Protein AF-0000000075482550 (afdb_homodimer)

Nearest PDB structures (foldseek):
  8hy5-assembly1_B  TM=9.627E-01  e=1.150E-58  Homo sapiens
  8hy5-assembly1_A  TM=9.632E-01  e=1.001E-57  Homo sapiens
  4yjf-assembly1_B  TM=9.710E-01  e=7.271E-57  Sus scrofa
  1an9-assembly1_A  TM=9.597E-01  e=1.107E-56  Sus scrofa
  5wwv-assembly3_F  TM=9.639E-01  e=4.329E-55  Sus scrofa

InterPro domains:
  IPR006076 FAD dependent oxidoreductase [PF01266] (3-313)
  IPR006181 D-amino acid oxidase, conserved site [PS00677] (289-307)
  IPR023209 D-amino-acid oxidase [PIRSF000189] (2-325)
  IPR023209 D-amino-acid oxidase [PTHR11530] (2-315)

Radius of gyration: 29.52 Å; Cα contacts (8 Å, |Δi|>4): 1426; chains: 2; bounding box: 60×100×62 Å

Secondary structure (DSSP, 8-state):
-EEEEE--SHHHHHHHHHHHHHHTTTSSS-EEEEEES--TTSSGGGGS--B----SS--S-HHHHHHHHHHHHHHHHHTTSTTHHHHTEEEEEEEEEESS--PPPTTTTTSEEEEEPPHHHHTT-TT-SEEEEEEEEEE-HHHHHHHHHHHHHHTT-EEEE-----GGGS-S-------EEEEEEEEEEE-TT--EEEEE--TTS-TT-S-EEEE-SS-EEEEEEE--S---TTHHHHHHHHHHHHHHHH-GGGGGPEEEEEEEEEEEEEEEEEEEEEEEEETTEEEEEEEEEEETT-HHHHHHHHHHHHHHHHHHHHHHTT---------/-EEEEE--SHHHHHHHHHHHHHHTTTSSS-EEEEEES--TTSSGGGGS--B----SS--S-HHHHHHHHHHHHHHHHHTTSTTHHHHTEEEEEEEEEESS--PPPTTTTTSEEEEEPPHHHHTT-TT-SEEEEEEEEEE-HHHHHHHHHHHHHHTT-EEEE-----GGGS-S-------EEEEEEEEEEE-TT--EEEEE--TTS-TT-S-EEEE-SS-EEEEEEE--S---TTHHHHHHHHHHHHHHHH-GGGGGPEEEEEEEEEEEEEEEEEEEEEEEEETTEEEEEEEEEEETT-HHHHHHHHHHHHHHHHHHHHHHTT---------

Organism: Callithrix jacchus (NCBI:txid9483)

Solvent-accessible surface area (backbone atoms only — not comparable to full-atom values): 34788 Å² total; per-residue (Å²): 86,77,42,34,33,43,37,54,38,60,51,32,46,43,26,53,46,43,36,44,73,72,36,46,86,64,34,82,59,63,46,45,37,37,34,16,73,47,50,80,77,68,33,47,44,40,65,44,71,29,62,48,60,76,68,67,81,57,70,91,47,66,66,60,53,50,21,30,46,45,20,48,53,54,51,60,66,35,47,74,29,85,56,10,63,58,29,35,35,35,57,38,38,33,39,42,36,21,68,54,85,72,80,82,44,92,55,50,83,70,44,44,74,56,42,72,56,48,73,73,59,39,63,71,42,77,88,35,73,29,42,39,32,35,38,41,41,34,38,34,30,48,35,31,50,50,46,48,50,53,57,35,46,76,67,66,40,43,81,42,85,40,76,80,86,46,62,72,75,44,72,46,28,36,26,62,62,85,34,58,65,31,47,34,51,34,36,31,26,50,46,57,56,54,35,47,31,39,38,46,54,49,92,91,44,66,81,55,52,31,35,25,39,37,54,47,51,78,40,25,34,36,24,25,49,51,50,76,81,72,88,47,76,76,54,48,56,59,50,47,50,51,30,51,52,46,38,30,70,73,40,49,57,52,73,75,39,49,75,76,47,74,46,75,30,54,27,27,45,42,100,58,64,45,71,46,78,46,82,42,78,49,83,97,41,80,25,59,25,45,33,62,29,21,56,31,92,39,43,84,28,28,23,53,20,49,12,52,51,53,35,50,53,51,49,51,53,31,50,73,68,70,59,51,76,67,73,74,74,82,125,86,75,42,33,32,44,37,53,39,60,52,33,45,43,26,53,47,44,38,43,72,72,37,47,87,62,33,82,59,63,46,47,36,37,34,16,73,49,49,80,75,69,34,48,44,40,66,45,71,27,64,48,60,76,68,68,84,58,68,91,44,66,66,58,53,51,19,32,46,46,19,48,52,55,50,60,67,36,46,74,30,88,57,11,63,59,29,34,36,34,58,38,38,34,39,41,37,20,70,53,86,71,79,82,44,93,54,50,82,70,44,44,72,57,42,71,55,49,73,73,60,40,64,73,41,75,89,36,73,28,42,37,34,35,36,40,41,35,38,33,30,49,34,31,49,50,43,48,50,52,55,36,45,76,69,66,41,45,80,43,85,40,75,79,86,46,62,71,76,43,73,47,28,36,27,61,61,85,34,58,65,31,46,34,52,35,36,31,27,50,46,56,55,54,35,48,32,40,36,44,54,50,93,90,44,64,81,55,51,32,36,26,38,36,54,45,51,79,40,25,32,36,24,25,47,51,50,78,81,71,88,47,76,76,54,49,58,58,50,46,50,51,30,51,52,45,38,28,71,71,40,48,57,50,75,75,39,49,76,75,46,74,46,76,30,54,28,27,46,42,98,56,65,44,71,45,80,44,81,41,77,49,84,96,42,79,24,58,25,44,34,61,30,22,55,32,91,37,43,86,28,28,24,53,20,50,11,52,51,52,35,52,54,50,50,52,52,31,51,76,68,69,58,52,75,67,72,74,72,82,124

Foldseek 3Di:
DEAEAEDLFLQRLLLLVLLCVVPPVQFPPYAYEYEYQDYPPVALLQQFLQWQDDDQVDDPPVLLLQLLLVLQVVLVVCQPPPCCVLQLKHKAKAKEFEQDDDDGGPCQVSFAPKDKDDPVRVVLVVNTDTMIITMTMGGRRRSNSVVSVVSCVVVVYHYDNDDDPDCLVVVAAYQDAPFQWWKWKKWKWADVVDRHKYHYDDPVDDPQQAWIWRDGDGIIIIGHDGDPDDPDPVCVVVRVVVRQVRVCSSPVVCVPIGTPDMDMHIFRADPDFQFAWDWDDRDPDIYIYTHGYHPGSNCSSRNNSSSNSNSVRVVVVCVVVVSGPPPPPPD/DEAEAEDLFLQRLLLLVLLCVVPPVQFPPYAYEYEYQDYPPVALLQQFLQWQDDDQPDDPPVLLLQLLLVLQVVLVVCQPPPCCVLQLKHKAKAKEFEQDDDDGGPCQVSFAPKDKDDPVRVVLVVNTDTMIITMTMGGRRRSNSVVSVVSCVVVVYYYDNDDDPDCLVVVAAYQDAPFQWWKWKKWKWADVVDRHKYHYDDPVDDPQQAWIWRDGDGIIIIGHDGDPDDDDPVCVVVRVVVRQVRVCSSPVVCVPIGTPDMDMHIFRADPDFQFDWDWDDNDPDIYIYTHGYHPGSNCSSRNNSSSNSNSVRVVVVCVVVVSGPPPPPPD

Sequence (662 aa):
MNVVVIGAGVIGLSTALCIHERYHSVLQPLDIKVYADRFTPFTTTDVAAGLWQPYVSDSSNPQEADWNQQTFDYLLRHVHSPNAEKMGLFLISGYNLFHKAIPDPSWKDTILGFRKLTPRELDIFPDYSYGWFHTSLILEGKNYLQWLNERLMERGVKFFQRKVESFEEVTRAAPVTSADDFPVLNQQVDAPWMKHFIVTHDPDSSIYNCPYIIPGAQTVTLGGIFQLGNWSEQNNIQDHNTIWEGCCRLEPTLKNARIIGEWTGFRPVRPQIRLEREQLRVGPSNTEVIHNYGHGGYGLTIHWGCALEAAKLFGRILEEKKLSRMPPSHLMNVVVIGAGVIGLSTALCIHERYHSVLQPLDIKVYADRFTPFTTTDVAAGLWQPYVSDSSNPQEADWNQQTFDYLLRHVHSPNAEKMGLFLISGYNLFHKAIPDPSWKDTILGFRKLTPRELDIFPDYSYGWFHTSLILEGKNYLQWLNERLMERGVKFFQRKVESFEEVTRAAPVTSADDFPVLNQQVDAPWMKHFIVTHDPDSSIYNCPYIIPGAQTVTLGGIFQLGNWSEQNNIQDHNTIWEGCCRLEPTLKNARIIGEWTGFRPVRPQIRLEREQLRVGPSNTEVIHNYGHGGYGLTIHWGCALEAAKLFGRILEEKKLSRMPPSHL

Structure (mmCIF, N/CA/C/O backbone):
data_AF-0000000075482550-model_v1
#
loop_
_entity.id
_entity.type
_entity.pdbx_description
1 polymer 'D-amino-acid oxidase'
#
loop_
_atom_site.group_PDB
_atom_site.id
_atom_site.type_symbol
_atom_site.label_atom_id
_atom_site.label_alt_id
_atom_site.label_comp_id
_atom_site.label_asym_id
_atom_site.label_entity_id
_atom_site.label_seq_id
_atom_site.pdbx_PDB_ins_code
_atom_site.Cartn_x
_atom_site.Cartn_y
_atom_site.Cartn_z
_atom_site.occupancy
_atom_site.B_iso_or_equiv
_atom_site.auth_seq_id
_atom_site.auth_comp_id
_atom_site.auth_asym_id
_atom_site.auth_atom_id
_atom_site.pdbx_PDB_model_num
ATOM 1 N N . MET A 1 1 ? -5.059 -43.875 -14.547 1 85 1 MET A N 1
ATOM 2 C CA . MET A 1 1 ? -3.846 -43.219 -15.008 1 85 1 MET A CA 1
ATOM 3 C C . MET A 1 1 ? -3.045 -42.656 -13.836 1 85 1 MET A C 1
ATOM 5 O O . MET A 1 1 ? -3.613 -42.094 -12.906 1 85 1 MET A O 1
ATOM 9 N N . ASN A 1 2 ? -1.766 -42.969 -13.875 1 87.94 2 ASN A N 1
ATOM 10 C CA . ASN A 1 2 ? -0.855 -42.531 -12.82 1 87.94 2 ASN A CA 1
ATOM 11 C C . ASN A 1 2 ? -0.01 -41.344 -13.273 1 87.94 2 ASN A C 1
ATOM 13 O O . ASN A 1 2 ? 0.627 -41.406 -14.328 1 87.94 2 ASN A O 1
ATOM 17 N N . VAL A 1 3 ? -0.08 -40.344 -12.508 1 90.88 3 VAL A N 1
ATOM 18 C CA . VAL A 1 3 ? 0.706 -39.156 -12.789 1 90.88 3 VAL A CA 1
ATOM 19 C C . VAL A 1 3 ? 1.641 -38.844 -11.625 1 90.88 3 VAL A C 1
ATOM 21 O O . VAL A 1 3 ? 1.206 -38.812 -10.469 1 90.88 3 VAL A O 1
ATOM 24 N N . VAL A 1 4 ? 2.916 -38.719 -11.961 1 91.25 4 VAL A N 1
ATOM 25 C CA . VAL A 1 4 ? 3.908 -38.375 -10.945 1 91.25 4 VAL A CA 1
ATOM 26 C C . VAL A 1 4 ? 4.418 -36.938 -11.18 1 91.25 4 VAL A C 1
ATOM 28 O O . VAL A 1 4 ? 4.809 -36.594 -12.297 1 91.25 4 VAL A O 1
ATOM 31 N N . VAL A 1 5 ? 4.344 -36.156 -10.188 1 92.94 5 VAL A N 1
ATOM 32 C CA . VAL A 1 5 ? 4.891 -34.812 -10.227 1 92.94 5 VAL A CA 1
ATOM 33 C C . VAL A 1 5 ? 6.129 -34.719 -9.344 1 92.94 5 VAL A C 1
ATOM 35 O O . VAL A 1 5 ? 6.082 -35.094 -8.164 1 92.94 5 VAL A O 1
ATOM 38 N N . ILE A 1 6 ? 7.254 -34.281 -9.953 1 90.69 6 ILE A N 1
ATOM 39 C CA . ILE A 1 6 ? 8.492 -34.125 -9.195 1 90.69 6 ILE A CA 1
ATOM 40 C C . ILE A 1 6 ? 8.727 -32.656 -8.867 1 90.69 6 ILE A C 1
ATOM 42 O O . ILE A 1 6 ? 8.938 -31.828 -9.766 1 90.69 6 ILE A O 1
ATOM 46 N N . GLY A 1 7 ? 8.805 -32.375 -7.586 1 90.75 7 GLY A N 1
ATOM 47 C CA . GLY A 1 7 ? 8.922 -30.984 -7.125 1 90.75 7 GLY A CA 1
ATOM 48 C C . GLY A 1 7 ? 7.656 -30.469 -6.473 1 90.75 7 GLY A C 1
ATOM 49 O O . GLY A 1 7 ? 6.562 -30.609 -7.023 1 90.75 7 GLY A O 1
ATOM 50 N N . ALA A 1 8 ? 7.852 -29.891 -5.309 1 93.88 8 ALA A N 1
ATOM 51 C CA . ALA A 1 8 ? 6.699 -29.422 -4.543 1 93.88 8 ALA A CA 1
ATOM 52 C C . ALA A 1 8 ? 6.723 -27.906 -4.391 1 93.88 8 ALA A C 1
ATOM 54 O O . ALA A 1 8 ? 6.242 -27.375 -3.389 1 93.88 8 ALA A O 1
ATOM 55 N N . GLY A 1 9 ? 7.355 -27.219 -5.332 1 93.38 9 GLY A N 1
ATOM 56 C CA . GLY A 1 9 ? 7.223 -25.781 -5.434 1 93.38 9 GLY A CA 1
ATOM 57 C C . GLY A 1 9 ? 5.973 -25.344 -6.172 1 93.38 9 GLY A C 1
ATOM 58 O O . GLY A 1 9 ? 5.082 -26.156 -6.43 1 93.38 9 GLY A O 1
ATOM 59 N N . VAL A 1 10 ? 5.953 -24.094 -6.504 1 96.19 10 VAL A N 1
ATOM 60 C CA . VAL A 1 10 ? 4.746 -23.531 -7.094 1 96.19 10 VAL A CA 1
ATOM 61 C C . VAL A 1 10 ? 4.508 -24.156 -8.469 1 96.19 10 VAL A C 1
ATOM 63 O O . VAL A 1 10 ? 3.359 -24.391 -8.867 1 96.19 10 VAL A O 1
ATOM 66 N N . ILE A 1 11 ? 5.551 -24.406 -9.203 1 94.94 11 ILE A N 1
ATOM 67 C CA . ILE A 1 11 ? 5.406 -24.984 -10.539 1 94.94 11 ILE A CA 1
ATOM 68 C C . ILE A 1 11 ? 4.812 -26.391 -10.445 1 94.94 11 ILE A C 1
ATOM 70 O O . ILE A 1 11 ? 3.832 -26.703 -11.117 1 94.94 11 ILE A O 1
ATOM 74 N N . GLY A 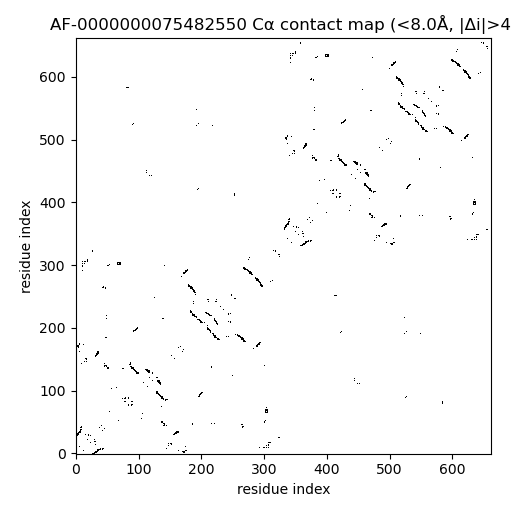1 12 ? 5.375 -27.234 -9.57 1 94.81 12 GLY A N 1
ATOM 75 C CA . GLY A 1 12 ? 4.902 -28.594 -9.422 1 94.81 12 GLY A CA 1
ATOM 76 C C . GLY A 1 12 ? 3.475 -28.688 -8.914 1 94.81 12 GLY A C 1
ATOM 77 O O . GLY A 1 12 ? 2.633 -29.359 -9.516 1 94.81 12 GLY A O 1
ATOM 78 N N . LEU A 1 13 ? 3.217 -28 -7.883 1 97.44 13 LEU A N 1
ATOM 79 C CA . LEU A 1 13 ? 1.921 -28.125 -7.223 1 97.44 13 LEU A CA 1
ATOM 80 C C . LEU A 1 13 ? 0.814 -27.516 -8.078 1 97.44 13 LEU A C 1
ATOM 82 O O . LEU A 1 13 ? -0.294 -28.047 -8.141 1 97.44 13 LEU A O 1
ATOM 86 N N . SER A 1 14 ? 1.058 -26.375 -8.695 1 98 14 SER A N 1
ATOM 87 C CA . SER A 1 14 ? 0.046 -25.781 -9.57 1 98 14 SER A CA 1
ATOM 88 C C . SER A 1 14 ? -0.229 -26.672 -10.773 1 98 14 SER A C 1
ATOM 90 O O . SER A 1 14 ? -1.371 -26.781 -11.227 1 98 14 SER A O 1
ATOM 92 N N . THR A 1 15 ? 0.795 -27.281 -11.297 1 97 15 THR A N 1
ATOM 93 C CA . THR A 1 15 ? 0.617 -28.219 -12.406 1 97 15 THR A CA 1
ATOM 94 C C . THR A 1 15 ? -0.245 -29.391 -11.984 1 97 15 THR A C 1
ATOM 96 O O . THR A 1 15 ? -1.173 -29.781 -12.695 1 97 15 THR A O 1
ATOM 99 N N . ALA A 1 16 ? 0.088 -29.969 -10.82 1 96.75 16 ALA A N 1
ATOM 100 C CA . ALA A 1 16 ? -0.703 -31.078 -10.289 1 96.75 16 ALA A CA 1
ATOM 101 C C . ALA A 1 16 ? -2.172 -30.688 -10.156 1 96.75 16 ALA A C 1
ATOM 103 O O . ALA A 1 16 ? -3.061 -31.438 -10.57 1 96.75 16 ALA A O 1
ATOM 104 N N . LEU A 1 17 ? -2.393 -29.562 -9.617 1 97.81 17 LEU A N 1
ATOM 105 C CA . LEU A 1 17 ? -3.76 -29.094 -9.422 1 97.81 17 LEU A CA 1
ATOM 106 C C . LEU A 1 17 ? -4.465 -28.891 -10.758 1 97.81 17 LEU A C 1
ATOM 108 O O . LEU A 1 17 ? -5.613 -29.312 -10.93 1 97.81 17 LEU A O 1
ATOM 112 N N . CYS A 1 18 ? -3.803 -28.25 -11.672 1 97.25 18 CYS A N 1
ATOM 113 C CA . CYS A 1 18 ? -4.379 -27.953 -12.984 1 97.25 18 CYS A CA 1
ATOM 114 C C . CYS A 1 18 ? -4.746 -29.234 -13.711 1 97.25 18 CYS A C 1
ATOM 116 O O . CYS A 1 18 ? -5.832 -29.344 -14.289 1 97.25 18 CYS A O 1
ATOM 118 N N . ILE A 1 19 ? -3.889 -30.234 -13.703 1 95.81 19 ILE A N 1
ATOM 119 C CA . ILE A 1 19 ? -4.141 -31.516 -14.344 1 95.81 19 ILE A CA 1
ATOM 120 C C . ILE A 1 19 ? -5.348 -32.188 -13.695 1 95.81 19 ILE A C 1
ATOM 12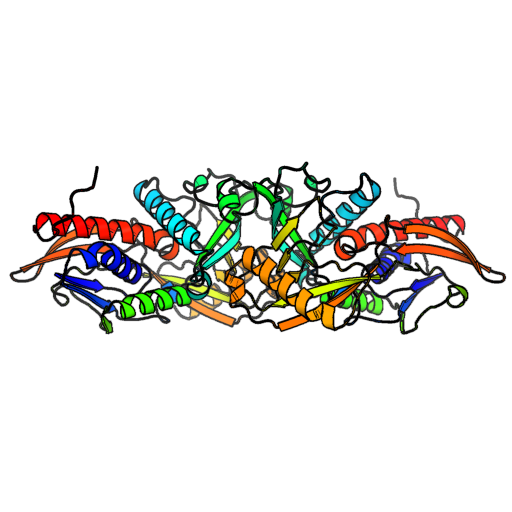2 O O . ILE A 1 19 ? -6.23 -32.688 -14.391 1 95.81 19 ILE A O 1
ATOM 126 N N . HIS A 1 20 ? -5.352 -32.188 -12.406 1 96.19 20 HIS A N 1
ATOM 127 C CA . HIS A 1 20 ? -6.473 -32.812 -11.703 1 96.19 20 HIS A CA 1
ATOM 128 C C . HIS A 1 20 ? -7.793 -32.125 -12.078 1 96.19 20 HIS A C 1
ATOM 130 O O . HIS A 1 20 ? -8.766 -32.812 -12.414 1 96.19 20 HIS A O 1
ATOM 136 N N . GLU A 1 21 ? -7.836 -30.859 -12.008 1 95.44 21 GLU A N 1
ATOM 137 C CA . GLU A 1 21 ? -9.062 -30.109 -12.266 1 95.44 21 GLU A CA 1
ATOM 138 C C . GLU A 1 21 ? -9.562 -30.344 -13.688 1 95.44 21 GLU A C 1
ATOM 140 O O . GLU A 1 21 ? -10.766 -30.438 -13.922 1 95.44 21 GLU A O 1
ATOM 145 N N . ARG A 1 22 ? -8.695 -30.484 -14.555 1 94.19 22 ARG A N 1
ATOM 146 C CA . ARG A 1 22 ? -9.07 -30.562 -15.961 1 94.19 22 ARG A CA 1
ATOM 147 C C . ARG A 1 22 ? -9.453 -32 -16.344 1 94.19 22 ARG A C 1
ATOM 149 O O . ARG A 1 22 ? -10.312 -32.188 -17.203 1 94.19 22 ARG A O 1
ATOM 156 N N . TYR A 1 23 ? -8.859 -33 -15.664 1 93.81 23 TYR A N 1
ATOM 157 C CA . TYR A 1 23 ? -8.977 -34.312 -16.266 1 93.81 23 TYR A CA 1
ATOM 158 C C . TYR A 1 23 ? -9.57 -35.312 -15.281 1 93.81 23 TYR A C 1
ATOM 160 O O . TYR A 1 23 ? -9.891 -36.469 -15.656 1 93.81 23 TYR A O 1
ATOM 168 N N . HIS A 1 24 ? -9.789 -34.938 -14.055 1 90.88 24 HIS A N 1
ATOM 169 C CA . HIS A 1 24 ? -10.273 -35.906 -13.055 1 90.88 24 HIS A CA 1
ATOM 170 C C . HIS A 1 24 ? -11.641 -36.438 -13.438 1 90.88 24 HIS A C 1
ATOM 172 O O . HIS A 1 24 ? -11.953 -37.594 -13.133 1 90.88 24 HIS A O 1
ATOM 178 N N . SER A 1 25 ? -12.438 -35.688 -14.078 1 88.75 25 SER A N 1
ATOM 179 C CA . SER A 1 25 ? -13.789 -36.125 -14.422 1 88.75 25 SER A CA 1
ATOM 180 C C . SER A 1 25 ? -13.781 -37.094 -15.594 1 88.75 25 SER A C 1
ATOM 182 O O . SER A 1 25 ? -14.641 -37.969 -15.695 1 88.75 25 SER A O 1
ATOM 184 N N . VAL A 1 26 ? -12.828 -37.031 -16.453 1 86 26 VAL A N 1
ATOM 185 C CA . VAL A 1 26 ? -12.844 -37.812 -17.688 1 86 26 VAL A CA 1
ATOM 186 C C . VAL A 1 26 ? -11.906 -39 -17.547 1 86 26 VAL A C 1
ATOM 188 O O . VAL A 1 26 ? -12.039 -40 -18.281 1 86 26 VAL A O 1
ATOM 191 N N . LEU A 1 27 ? -11.016 -38.875 -16.75 1 84.5 27 LEU A N 1
ATOM 192 C CA . LEU A 1 27 ? -10.039 -39.938 -16.547 1 84.5 27 LEU A CA 1
ATOM 193 C C . LEU A 1 27 ? -10.164 -40.531 -15.141 1 84.5 27 LEU A C 1
ATOM 195 O O . LEU A 1 27 ? -9.633 -39.969 -14.18 1 84.5 27 LEU A O 1
ATOM 199 N N . GLN A 1 28 ? -10.883 -41.594 -15.133 1 83 28 GLN A N 1
ATOM 200 C CA . GLN A 1 28 ? -11.07 -42.312 -13.867 1 83 28 GLN A CA 1
ATOM 201 C C . GLN A 1 28 ? -10.547 -43.75 -13.953 1 83 28 GLN A C 1
ATOM 203 O O . GLN A 1 28 ? -11 -44.531 -14.789 1 83 28 GLN A O 1
ATOM 208 N N . PRO A 1 29 ? -9.508 -43.969 -13.102 1 86.44 29 PRO A N 1
ATOM 209 C CA . PRO A 1 29 ? -8.953 -43.188 -11.977 1 86.44 29 PRO A CA 1
ATOM 210 C C . PRO A 1 29 ? -7.777 -42.312 -12.391 1 86.44 29 PRO A C 1
ATOM 212 O O . PRO A 1 29 ? -6.969 -42.719 -13.234 1 86.44 29 PRO A O 1
ATOM 215 N N . LEU A 1 30 ? -7.699 -41.156 -11.945 1 90.81 30 LEU A N 1
ATOM 216 C CA . LEU A 1 30 ? -6.539 -40.281 -12.039 1 90.81 30 LEU A CA 1
ATOM 217 C C . LEU A 1 30 ? -5.816 -40.188 -10.695 1 90.81 30 LEU A C 1
ATOM 219 O O . LEU A 1 30 ? -6.297 -39.562 -9.766 1 90.81 30 LEU A O 1
ATOM 223 N N . ASP A 1 31 ? -4.688 -40.906 -10.617 1 92.44 31 ASP A N 1
ATOM 224 C CA . ASP A 1 31 ? -3.883 -40.969 -9.398 1 92.44 31 ASP A CA 1
ATOM 225 C C . ASP A 1 31 ? -2.648 -40.062 -9.531 1 92.44 31 ASP A C 1
ATOM 227 O O . ASP A 1 31 ? -1.731 -40.375 -10.289 1 92.44 31 ASP A O 1
ATOM 231 N N . ILE A 1 32 ? -2.66 -39.031 -8.734 1 94.5 32 ILE A N 1
ATOM 232 C CA . ILE A 1 32 ? -1.553 -38.094 -8.789 1 94.5 32 ILE A CA 1
ATOM 233 C C . ILE A 1 32 ? -0.707 -38.219 -7.527 1 94.5 32 ILE A C 1
ATOM 235 O O . ILE A 1 32 ? -1.238 -38.219 -6.414 1 94.5 32 ILE A O 1
ATOM 239 N N . LYS A 1 33 ? 0.603 -38.375 -7.703 1 93.94 33 LYS A N 1
ATOM 240 C CA . LYS A 1 33 ? 1.576 -38.406 -6.617 1 93.94 33 LYS A CA 1
ATOM 241 C C . LYS A 1 33 ? 2.637 -37.312 -6.793 1 93.94 33 LYS A C 1
ATOM 243 O O . LYS A 1 33 ? 3.146 -37.094 -7.898 1 93.94 33 LYS A O 1
ATOM 248 N N . VAL A 1 34 ? 2.916 -36.625 -5.688 1 93.75 34 VAL A N 1
ATOM 249 C CA . VAL A 1 34 ? 3.949 -35.594 -5.703 1 93.75 34 VAL A CA 1
ATOM 250 C C . VAL A 1 34 ? 5.168 -36.062 -4.918 1 93.75 34 VAL A C 1
ATOM 252 O O . VAL A 1 34 ? 5.051 -36.469 -3.756 1 93.75 34 VAL A O 1
ATOM 255 N N . TYR A 1 35 ? 6.336 -36.062 -5.637 1 91.81 35 TYR A N 1
ATOM 256 C CA . TYR A 1 35 ? 7.609 -36.406 -5.004 1 91.81 35 TYR A CA 1
ATOM 257 C C . TYR A 1 35 ? 8.492 -35.156 -4.898 1 91.81 35 TYR A C 1
ATOM 259 O O . TYR A 1 35 ? 8.617 -34.375 -5.859 1 91.81 35 TYR A O 1
ATOM 267 N N . ALA A 1 36 ? 9.062 -34.906 -3.705 1 91.31 36 ALA A N 1
ATOM 268 C CA . ALA A 1 36 ? 9.961 -33.781 -3.539 1 91.31 36 ALA A CA 1
ATOM 269 C C . ALA A 1 36 ? 10.93 -34 -2.383 1 91.31 36 ALA A C 1
ATOM 271 O O . ALA A 1 36 ? 10.641 -34.781 -1.469 1 91.31 36 ALA A O 1
ATOM 272 N N . ASP A 1 37 ? 12.062 -33.344 -2.506 1 88.38 37 ASP A N 1
ATOM 273 C CA . ASP A 1 37 ? 13.039 -33.438 -1.42 1 88.38 37 ASP A CA 1
ATOM 274 C C . ASP A 1 37 ? 12.641 -32.5 -0.263 1 88.38 37 ASP A C 1
ATOM 276 O O . ASP A 1 37 ? 12.984 -32.781 0.891 1 88.38 37 ASP A O 1
ATOM 280 N N . ARG A 1 38 ? 11.945 -31.453 -0.64 1 89.75 38 ARG A N 1
ATOM 281 C CA . ARG A 1 38 ? 11.508 -30.484 0.363 1 89.75 38 ARG A CA 1
ATOM 282 C C . ARG A 1 38 ? 10.078 -30.031 0.091 1 89.75 38 ARG A C 1
ATOM 284 O O . ARG A 1 38 ? 9.641 -29.969 -1.063 1 89.75 38 ARG A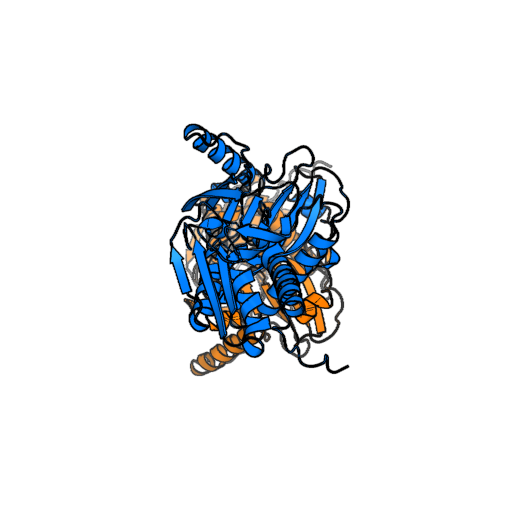 O 1
ATOM 291 N N . PHE A 1 39 ? 9.453 -29.719 1.19 1 93.12 39 PHE A N 1
ATOM 292 C CA . PHE A 1 39 ? 8.102 -29.172 1.122 1 93.12 39 PHE A CA 1
ATOM 293 C C . PHE A 1 39 ? 8.023 -27.844 1.852 1 93.12 39 PHE A C 1
ATOM 295 O O . PHE A 1 39 ? 8.953 -27.453 2.564 1 93.12 39 PHE A O 1
ATOM 302 N N . THR A 1 40 ? 6.945 -27.047 1.482 1 93.75 40 THR A N 1
ATOM 303 C CA . THR A 1 40 ? 6.711 -25.828 2.248 1 93.75 40 THR A CA 1
ATOM 304 C C . THR A 1 40 ? 6.742 -26.109 3.746 1 93.75 40 THR A C 1
ATOM 306 O O . THR A 1 40 ? 6.188 -27.125 4.203 1 93.75 40 THR A O 1
ATOM 309 N N . PRO A 1 41 ? 7.469 -25.234 4.434 1 92.81 41 PRO A N 1
ATOM 310 C CA . PRO A 1 41 ? 7.938 -23.891 4.137 1 92.81 41 PRO A CA 1
ATOM 311 C C . PRO A 1 41 ? 9.422 -23.844 3.791 1 92.81 41 PRO A C 1
ATOM 313 O O . PRO A 1 41 ? 10.102 -22.859 4.102 1 92.81 41 PRO A O 1
ATOM 316 N N . PHE A 1 42 ? 9.945 -24.906 3.225 1 87.19 42 PHE A N 1
ATOM 317 C CA . PHE A 1 42 ? 11.391 -24.953 3.043 1 87.19 42 PHE A CA 1
ATOM 318 C C . PHE A 1 42 ? 11.75 -24.938 1.562 1 87.19 42 PHE A C 1
ATOM 320 O O . PHE A 1 42 ? 12.891 -25.234 1.191 1 87.19 42 PHE A O 1
ATOM 327 N N . THR A 1 43 ? 10.812 -24.594 0.713 1 87.75 43 THR A N 1
ATOM 328 C CA . THR A 1 43 ? 11.078 -24.531 -0.72 1 87.75 43 THR A CA 1
ATOM 329 C C . THR A 1 43 ? 11.562 -23.141 -1.126 1 87.75 43 THR A C 1
ATOM 331 O O . THR A 1 43 ? 11.484 -22.203 -0.34 1 87.75 43 THR A O 1
ATOM 334 N N . THR A 1 44 ? 12.055 -23.016 -2.324 1 83.88 44 THR A N 1
ATOM 335 C CA . THR A 1 44 ? 12.469 -21.734 -2.871 1 83.88 44 THR A CA 1
ATOM 336 C C . THR A 1 44 ? 11.281 -20.781 -2.992 1 83.88 44 THR A C 1
ATOM 338 O O . THR A 1 44 ? 11.422 -19.578 -2.811 1 83.88 44 THR A O 1
ATOM 341 N N . THR A 1 45 ? 10.133 -21.344 -3.297 1 90.62 45 THR A N 1
ATOM 342 C CA . THR A 1 45 ? 8.906 -20.547 -3.41 1 90.62 45 THR A CA 1
ATOM 343 C C . THR A 1 45 ? 8.609 -19.828 -2.102 1 90.62 45 THR A C 1
ATOM 345 O O . THR A 1 45 ? 8.109 -18.688 -2.111 1 90.62 45 THR A O 1
ATOM 348 N N . ASP A 1 46 ? 9 -20.391 -0.991 1 89.56 46 ASP A N 1
ATOM 349 C CA . ASP A 1 46 ? 8.672 -19.875 0.331 1 89.56 46 ASP A CA 1
ATOM 350 C C . ASP A 1 46 ? 9.438 -18.578 0.612 1 89.56 46 ASP A C 1
ATOM 352 O O . ASP A 1 46 ? 9.008 -17.766 1.429 1 89.56 46 ASP A O 1
ATOM 356 N N . VAL A 1 47 ? 10.516 -18.344 -0.065 1 85.31 47 VAL A N 1
ATOM 357 C CA . VAL A 1 47 ? 11.352 -17.203 0.271 1 85.31 47 VAL A CA 1
ATOM 358 C C . VAL A 1 47 ? 11.266 -16.156 -0.835 1 85.31 47 VAL A C 1
ATOM 360 O O . VAL A 1 47 ? 11.953 -15.125 -0.784 1 85.31 47 VAL A O 1
ATOM 363 N N . ALA A 1 48 ? 10.453 -16.438 -1.832 1 88.81 48 ALA A N 1
ATOM 364 C CA . ALA A 1 48 ? 10.266 -15.477 -2.916 1 88.81 48 ALA A CA 1
ATOM 365 C C . ALA A 1 48 ? 9.531 -14.234 -2.428 1 88.81 48 ALA A C 1
ATOM 367 O O . ALA A 1 48 ? 8.703 -14.312 -1.517 1 88.81 48 ALA A O 1
ATOM 368 N N . ALA A 1 49 ? 9.742 -13.094 -3.043 1 90.06 49 ALA A N 1
ATOM 369 C CA . ALA A 1 49 ? 9.117 -11.836 -2.66 1 90.06 49 ALA A CA 1
ATOM 370 C C . ALA A 1 49 ? 7.637 -11.82 -3.027 1 90.06 49 ALA A C 1
ATOM 372 O O . ALA A 1 49 ? 6.836 -11.125 -2.398 1 90.06 49 ALA A O 1
ATOM 373 N N . GLY A 1 50 ? 7.312 -12.531 -4.191 1 94.5 50 GLY A N 1
ATOM 374 C CA . GLY A 1 50 ? 5.906 -12.781 -4.461 1 94.5 50 GLY A CA 1
ATOM 375 C C . GLY A 1 50 ? 5.285 -11.781 -5.418 1 94.5 50 GLY A C 1
ATOM 376 O O . GLY A 1 50 ? 4.113 -11.906 -5.773 1 94.5 50 GLY A O 1
ATOM 377 N N . LEU A 1 51 ? 6.047 -10.805 -5.906 1 96.56 51 LEU A N 1
ATOM 378 C CA . LEU A 1 51 ? 5.52 -9.805 -6.828 1 96.56 51 LEU A CA 1
ATOM 379 C C . LEU A 1 51 ? 5.32 -10.398 -8.219 1 96.56 51 LEU A C 1
ATOM 381 O O . LEU A 1 51 ? 6.223 -11.047 -8.758 1 96.56 51 LEU A O 1
ATOM 385 N N . TRP A 1 52 ? 4.156 -10.227 -8.758 1 97.06 52 TRP A N 1
ATOM 386 C CA . TRP A 1 52 ? 3.965 -10.594 -10.156 1 97.06 52 TRP A CA 1
ATOM 387 C C . TRP A 1 52 ? 4.531 -9.523 -11.086 1 97.06 52 TRP A C 1
ATOM 389 O O . TRP A 1 52 ? 3.971 -8.43 -11.195 1 97.06 52 TRP A O 1
ATOM 399 N N . GLN A 1 53 ? 5.527 -9.852 -11.688 1 93.75 53 GLN A N 1
ATOM 400 C CA . GLN A 1 53 ? 6.109 -9.008 -12.727 1 93.75 53 GLN A CA 1
ATOM 401 C C . GLN A 1 53 ? 7.074 -9.805 -13.602 1 93.75 53 GLN A C 1
ATOM 403 O O . GLN A 1 53 ? 8.141 -10.219 -13.141 1 93.75 53 GLN A O 1
ATOM 408 N N . PRO A 1 54 ? 6.723 -9.953 -14.844 1 90.81 54 PRO A N 1
ATOM 409 C CA . PRO A 1 54 ? 7.695 -10.539 -15.773 1 90.81 54 PRO A CA 1
ATOM 410 C C . PRO A 1 54 ? 8.922 -9.648 -15.969 1 90.81 54 PRO A C 1
ATOM 412 O O . PRO A 1 54 ? 8.891 -8.461 -15.633 1 90.81 54 PRO A O 1
ATOM 415 N N . TYR A 1 55 ? 9.953 -10.219 -16.438 1 82.69 55 TYR A N 1
ATOM 416 C CA . TYR A 1 55 ? 11.164 -9.445 -16.719 1 82.69 55 TYR A CA 1
ATOM 417 C C . TYR A 1 55 ? 10.867 -8.305 -17.688 1 82.69 55 TYR A C 1
ATOM 419 O O . TYR A 1 55 ? 9.992 -8.422 -18.547 1 82.69 55 TYR A O 1
ATOM 427 N N . VAL A 1 56 ? 11.602 -7.234 -17.484 1 77.94 56 VAL A N 1
ATOM 428 C CA . VAL A 1 56 ? 11.328 -6.02 -18.25 1 77.94 56 VAL A CA 1
ATOM 429 C C . VAL A 1 56 ? 11.867 -6.164 -19.672 1 77.94 56 VAL A C 1
ATOM 431 O O . VAL A 1 56 ? 11.336 -5.562 -20.609 1 77.94 56 VAL A O 1
ATOM 434 N N . SER A 1 57 ? 13.094 -6.762 -19.766 1 66.94 57 SER A N 1
ATOM 435 C CA . SER A 1 57 ? 13.695 -6.914 -21.094 1 66.94 57 SER A CA 1
ATOM 436 C C . SER A 1 57 ? 13.203 -8.188 -21.781 1 66.94 57 SER A C 1
ATOM 438 O O . SER A 1 57 ? 13.586 -9.289 -21.391 1 66.94 57 SER A O 1
ATOM 440 N N . ASP A 1 58 ? 11.859 -8.477 -21.672 1 56.41 58 ASP A N 1
ATOM 441 C CA . ASP A 1 58 ? 11.312 -9.766 -22.109 1 56.41 58 ASP A CA 1
ATOM 442 C C . ASP A 1 58 ? 11.906 -10.195 -23.438 1 56.41 58 ASP A C 1
ATOM 444 O O . ASP A 1 58 ? 12.219 -9.352 -24.281 1 56.41 58 ASP A O 1
ATOM 448 N N . SER A 1 59 ? 12.359 -11.273 -23.25 1 55.91 59 SER A N 1
ATOM 449 C CA . SER A 1 59 ? 12.648 -12.172 -24.359 1 55.91 59 SER A CA 1
ATOM 450 C C . SER A 1 59 ? 11.492 -12.211 -25.359 1 55.91 59 SER A C 1
ATOM 452 O O . SER A 1 59 ? 10.344 -11.945 -25 1 55.91 59 SER A O 1
ATOM 454 N N . SER A 1 60 ? 11.555 -11.672 -26.375 1 62.19 60 SER A N 1
ATOM 455 C CA . SER A 1 60 ? 10.859 -11.859 -27.656 1 62.19 60 SER A CA 1
ATOM 456 C C . SER A 1 60 ? 10.141 -13.203 -27.688 1 62.19 60 SER A C 1
ATOM 458 O O . SER A 1 60 ? 9.695 -13.641 -28.75 1 62.19 60 SER A O 1
ATOM 460 N N . ASN A 1 61 ? 9.844 -13.836 -26.422 1 81.44 61 ASN A N 1
ATOM 461 C CA . ASN A 1 61 ? 9.164 -15.117 -26.609 1 81.44 61 ASN A CA 1
ATOM 462 C C . ASN A 1 61 ? 7.656 -14.984 -26.391 1 81.44 61 ASN A C 1
ATOM 464 O O . ASN A 1 61 ? 7.191 -14.852 -25.266 1 81.44 61 ASN A O 1
ATOM 468 N N . PRO A 1 62 ? 6.914 -15.031 -27.344 1 87.5 62 PRO A N 1
ATOM 469 C CA . PRO A 1 62 ? 5.465 -14.836 -27.281 1 87.5 62 PRO A CA 1
ATOM 470 C C . PRO A 1 62 ? 4.766 -15.859 -26.391 1 87.5 62 PRO A C 1
ATOM 472 O O . PRO A 1 62 ? 3.748 -15.547 -25.766 1 87.5 62 PRO A O 1
ATOM 475 N N . GLN A 1 63 ? 5.289 -17.062 -26.281 1 90.31 63 GLN A N 1
ATOM 476 C CA . GLN A 1 63 ? 4.684 -18.094 -25.438 1 90.31 63 GLN A CA 1
ATOM 477 C C . GLN A 1 63 ? 4.762 -17.703 -23.969 1 90.31 63 GLN A C 1
ATOM 479 O O . GLN A 1 63 ? 3.797 -17.875 -23.219 1 90.31 63 GLN A O 1
ATOM 484 N N . GLU A 1 64 ? 5.84 -17.234 -23.578 1 90.31 64 GLU A N 1
ATOM 485 C CA . GLU A 1 64 ? 6 -16.812 -22.203 1 90.31 64 GLU A CA 1
ATOM 486 C C . GLU A 1 64 ? 5.086 -15.633 -21.875 1 90.31 64 GLU A C 1
ATOM 488 O O . GLU A 1 64 ? 4.551 -15.547 -20.766 1 90.31 64 GLU A O 1
ATOM 493 N N . ALA A 1 65 ? 4.961 -14.75 -22.844 1 91.56 65 ALA A N 1
ATOM 494 C CA . ALA A 1 65 ? 4.039 -13.633 -22.656 1 91.56 65 ALA A CA 1
ATOM 495 C C . ALA A 1 65 ? 2.617 -14.125 -22.406 1 91.56 65 ALA A C 1
ATOM 497 O O . ALA A 1 65 ? 1.918 -13.609 -21.531 1 91.56 65 ALA A O 1
ATOM 498 N N . ASP A 1 66 ? 2.277 -15.125 -23.156 1 94.62 66 ASP A N 1
ATOM 499 C CA . ASP A 1 66 ? 0.951 -15.719 -23 1 94.62 66 ASP A CA 1
ATOM 500 C C . ASP A 1 66 ? 0.799 -16.375 -21.625 1 94.62 66 ASP A C 1
ATOM 502 O O . ASP A 1 66 ? -0.221 -16.188 -20.953 1 94.62 66 ASP A O 1
ATOM 506 N N . TRP A 1 67 ? 1.791 -17.125 -21.203 1 96.25 67 TRP A N 1
ATOM 507 C CA . TRP A 1 67 ? 1.749 -17.781 -19.891 1 96.25 67 TRP A CA 1
ATOM 508 C C . TRP A 1 67 ? 1.656 -16.75 -18.766 1 96.25 67 TRP A C 1
ATOM 510 O O . TRP A 1 67 ? 0.937 -16.953 -17.781 1 96.25 67 TRP A O 1
ATOM 520 N N . ASN A 1 68 ? 2.371 -15.664 -18.922 1 95.12 68 ASN A N 1
ATOM 521 C CA . ASN A 1 68 ? 2.324 -14.586 -17.938 1 95.12 68 ASN A CA 1
ATOM 522 C C . ASN A 1 68 ? 0.928 -13.984 -17.828 1 95.12 68 ASN A C 1
ATOM 524 O O . ASN A 1 68 ? 0.406 -13.797 -16.734 1 95.12 68 ASN A O 1
ATOM 528 N N . GLN A 1 69 ? 0.39 -13.719 -19 1 96.25 69 GLN A N 1
ATOM 529 C CA . GLN A 1 69 ? -0.947 -13.141 -19.016 1 96.25 69 GLN A CA 1
ATOM 530 C C . GLN A 1 69 ? -1.97 -14.086 -18.391 1 96.25 69 GLN A C 1
ATOM 532 O O . GLN A 1 69 ? -2.83 -13.664 -17.625 1 96.25 69 GLN A O 1
ATOM 537 N N . GLN A 1 70 ? -1.893 -15.344 -18.688 1 97.75 70 GLN A N 1
ATOM 538 C CA . GLN A 1 70 ? -2.809 -16.344 -18.141 1 97.75 70 GLN A CA 1
ATOM 539 C C . GLN A 1 70 ? -2.695 -16.422 -16.625 1 97.75 70 GLN A C 1
ATOM 541 O O . GLN A 1 70 ? -3.705 -16.547 -15.922 1 97.75 70 GLN A O 1
ATOM 546 N N . THR A 1 71 ? -1.494 -16.359 -16.172 1 98.25 71 THR A N 1
ATOM 547 C CA . THR A 1 71 ? -1.286 -16.406 -14.727 1 98.25 71 THR A CA 1
ATOM 548 C C . THR A 1 71 ? -1.87 -15.18 -14.055 1 98.25 71 THR A C 1
ATOM 550 O O . THR A 1 71 ? -2.555 -15.281 -13.031 1 98.25 71 THR A O 1
ATOM 553 N N . PHE A 1 72 ? -1.589 -14.023 -14.672 1 97.75 72 PHE A N 1
ATOM 554 C CA . PHE A 1 72 ? -2.127 -12.789 -14.117 1 97.75 72 PHE A CA 1
ATOM 555 C C . PHE A 1 72 ? -3.648 -12.844 -14.047 1 97.75 72 PHE A C 1
ATOM 557 O O . PHE A 1 72 ? -4.242 -12.516 -13.016 1 97.75 72 PHE A O 1
ATOM 564 N N . ASP A 1 73 ? -4.27 -13.227 -15.117 1 97.06 73 ASP A N 1
ATOM 565 C CA . ASP A 1 73 ? -5.723 -13.305 -15.18 1 97.06 73 ASP A CA 1
ATOM 566 C C . ASP A 1 73 ? -6.27 -14.289 -14.148 1 97.06 73 ASP A C 1
ATOM 568 O O . ASP A 1 73 ? -7.281 -14.016 -13.5 1 97.06 73 ASP A O 1
ATOM 572 N N . TYR A 1 74 ? -5.645 -15.383 -14 1 97.12 74 TYR A N 1
ATOM 573 C CA . TYR A 1 74 ? -6.02 -16.375 -13 1 97.12 74 TYR A CA 1
ATOM 574 C C . TYR A 1 74 ? -5.996 -15.766 -11.602 1 97.12 74 TYR A C 1
ATOM 576 O O . TYR A 1 74 ? -6.957 -15.906 -10.836 1 97.12 74 TYR A O 1
ATOM 584 N N . LEU A 1 75 ? -4.887 -15.117 -11.305 1 97.69 75 LEU A N 1
ATOM 585 C CA . LEU A 1 75 ? -4.73 -14.531 -9.977 1 97.69 75 LEU A CA 1
ATOM 586 C C . LEU A 1 75 ? -5.73 -13.398 -9.766 1 97.69 75 LEU A C 1
ATOM 588 O O . LEU A 1 75 ? -6.324 -13.289 -8.688 1 97.69 75 LEU A O 1
ATOM 592 N N . LEU A 1 76 ? -5.895 -12.586 -10.781 1 96.31 76 LEU A N 1
ATOM 593 C CA . LEU A 1 76 ? -6.812 -11.461 -10.68 1 96.31 76 LEU A CA 1
ATOM 594 C C . LEU A 1 76 ? -8.234 -11.938 -10.406 1 96.31 76 LEU A C 1
ATOM 596 O O . LEU A 1 76 ? -8.984 -11.289 -9.672 1 96.31 76 LEU A O 1
ATOM 600 N N . ARG A 1 77 ? -8.578 -13.062 -10.906 1 93.38 77 ARG A N 1
ATOM 601 C CA . ARG A 1 77 ? -9.906 -13.625 -10.68 1 93.38 77 ARG A CA 1
ATOM 602 C C . ARG A 1 77 ? -10.078 -14.039 -9.227 1 93.38 77 ARG A C 1
ATOM 604 O O . ARG A 1 77 ? -11.203 -14.078 -8.719 1 93.38 77 ARG A O 1
ATOM 611 N N . HIS A 1 78 ? -9.016 -14.297 -8.594 1 94.31 78 HIS A N 1
ATOM 612 C CA . HIS A 1 78 ? -9.078 -14.797 -7.223 1 94.31 78 HIS A CA 1
ATOM 613 C C . HIS A 1 78 ? -8.953 -13.664 -6.211 1 94.31 78 HIS A C 1
ATOM 615 O O . HIS A 1 78 ? -9.242 -13.852 -5.027 1 94.31 78 HIS A O 1
ATOM 621 N N . VAL A 1 79 ? -8.516 -12.5 -6.625 1 90.88 79 VAL A N 1
ATOM 622 C CA . VAL A 1 79 ? -8.164 -11.43 -5.691 1 90.88 79 VAL A CA 1
ATOM 623 C C . VAL A 1 79 ? -9.398 -11.031 -4.879 1 90.88 79 VAL A C 1
ATOM 625 O O . VAL A 1 79 ? -9.281 -10.664 -3.707 1 90.88 79 VAL A O 1
ATOM 628 N N . HIS A 1 80 ? -10.594 -11.086 -5.387 1 81.25 80 HIS A N 1
ATOM 629 C CA . HIS A 1 80 ? -11.797 -10.688 -4.66 1 81.25 80 HIS A CA 1
ATOM 630 C C . HIS A 1 80 ? -12.609 -11.898 -4.227 1 81.25 80 HIS A C 1
ATOM 632 O O . HIS A 1 80 ? -13.805 -11.781 -3.959 1 81.25 80 HIS A O 1
ATOM 638 N N . SER A 1 81 ? -11.961 -12.977 -4.188 1 83.69 81 SER A N 1
ATOM 639 C CA . SER A 1 81 ? -12.625 -14.188 -3.715 1 83.69 81 SER A CA 1
ATOM 640 C C . SER A 1 81 ? -12.305 -14.453 -2.246 1 83.69 81 SER A C 1
ATOM 642 O O . SER A 1 81 ? -11.352 -13.891 -1.699 1 83.69 81 SER A O 1
ATOM 644 N N . PRO A 1 82 ? -13.125 -15.281 -1.678 1 81.25 82 PRO A N 1
ATOM 645 C CA . PRO A 1 82 ? -12.859 -15.625 -0.279 1 81.25 82 PRO A CA 1
ATOM 646 C C . PRO A 1 82 ? -11.531 -16.359 -0.091 1 81.25 82 PRO A C 1
ATOM 648 O O . PRO A 1 82 ? -11.047 -16.484 1.034 1 81.25 82 PRO A O 1
ATOM 651 N N . ASN A 1 83 ? -10.891 -16.859 -1.169 1 89.31 83 ASN A N 1
ATOM 652 C CA . ASN A 1 83 ? -9.648 -17.625 -1.082 1 89.31 83 ASN A CA 1
ATOM 653 C C . ASN A 1 83 ? -8.43 -16.703 -1.04 1 89.31 83 ASN A C 1
ATOM 655 O O . ASN A 1 83 ? -7.328 -17.141 -0.716 1 89.31 83 ASN A O 1
ATOM 659 N N . ALA A 1 84 ? -8.648 -15.453 -1.367 1 93.81 84 ALA A N 1
ATOM 660 C CA . ALA A 1 84 ? -7.527 -14.539 -1.577 1 93.81 84 ALA A CA 1
ATOM 661 C C . ALA A 1 84 ? -6.648 -14.461 -0.331 1 93.81 84 ALA A C 1
ATOM 663 O O . ALA A 1 84 ? -5.418 -14.523 -0.425 1 93.81 84 ALA A O 1
ATOM 664 N N . GLU A 1 85 ? -7.301 -14.383 0.751 1 89.81 85 GLU A N 1
ATOM 665 C CA . GLU A 1 85 ? -6.551 -14.273 1.999 1 89.81 85 GLU A CA 1
ATOM 666 C C . GLU A 1 85 ? -5.707 -15.516 2.254 1 89.81 85 GLU A C 1
ATOM 668 O O . GLU A 1 85 ? -4.52 -15.414 2.568 1 89.81 85 GLU A O 1
ATOM 673 N N . LYS A 1 86 ? -6.324 -16.672 2.123 1 92.81 86 LYS A N 1
ATOM 674 C CA . LYS A 1 86 ? -5.613 -17.922 2.348 1 92.81 86 LYS A CA 1
ATOM 675 C C . LYS A 1 86 ? -4.473 -18.094 1.347 1 92.81 86 LYS A C 1
ATOM 677 O O . LYS A 1 86 ? -3.434 -18.672 1.676 1 92.81 86 LYS A O 1
ATOM 682 N N . MET A 1 87 ? -4.684 -17.594 0.188 1 96.62 87 MET A N 1
ATOM 683 C CA . MET A 1 87 ? -3.676 -17.703 -0.867 1 96.62 87 MET A CA 1
ATOM 684 C C . MET A 1 87 ? -2.529 -16.719 -0.616 1 96.62 87 MET A C 1
ATOM 686 O O . MET A 1 87 ? -1.462 -16.844 -1.219 1 96.62 87 MET A O 1
ATOM 690 N N . GLY A 1 88 ? -2.719 -15.742 0.251 1 96.75 88 GLY A N 1
ATOM 691 C CA . GLY A 1 88 ? -1.75 -14.664 0.349 1 96.75 88 GLY A CA 1
ATOM 692 C C . GLY A 1 88 ? -1.713 -13.781 -0.885 1 96.75 88 GLY A C 1
ATOM 693 O O . GLY A 1 88 ? -0.636 -13.406 -1.35 1 96.75 88 GLY A O 1
ATOM 694 N N . LEU A 1 89 ? -2.857 -13.531 -1.451 1 97.69 89 LEU A N 1
ATOM 695 C CA . LEU A 1 89 ? -2.996 -12.828 -2.719 1 97.69 89 LEU A CA 1
ATOM 696 C C . LEU A 1 89 ? -3.633 -11.453 -2.51 1 97.69 89 LEU A C 1
ATOM 698 O O . LEU A 1 89 ? -4.711 -11.352 -1.922 1 97.69 89 LEU A O 1
ATOM 702 N N . PHE A 1 90 ? -2.998 -10.398 -2.955 1 97.19 90 PHE A N 1
ATOM 703 C CA . PHE A 1 90 ? -3.578 -9.062 -2.859 1 97.19 90 PHE A CA 1
ATOM 704 C C . PHE A 1 90 ? -2.934 -8.117 -3.871 1 97.19 90 PHE A C 1
ATOM 706 O O . PHE A 1 90 ? -1.904 -8.445 -4.465 1 97.19 90 PHE A O 1
ATOM 713 N N . LEU A 1 91 ? -3.553 -6.977 -4.117 1 97.69 91 LEU A N 1
ATOM 714 C CA . LEU A 1 91 ? -3.074 -5.977 -5.066 1 97.69 91 LEU A CA 1
ATOM 715 C C . LEU A 1 91 ? -2.047 -5.055 -4.414 1 97.69 91 LEU A C 1
ATOM 717 O O . LEU A 1 91 ? -2.129 -4.777 -3.215 1 97.69 91 LEU A O 1
ATOM 721 N N . ILE A 1 92 ? -1.11 -4.594 -5.203 1 98.44 92 ILE A N 1
ATOM 722 C CA . ILE A 1 92 ? -0.125 -3.617 -4.75 1 98.44 92 ILE A CA 1
ATOM 723 C C . ILE A 1 92 ? 0.31 -2.74 -5.922 1 98.44 92 ILE A C 1
ATOM 725 O O . ILE A 1 92 ? 0.432 -3.221 -7.055 1 98.44 92 ILE A O 1
ATOM 729 N N . SER A 1 93 ? 0.485 -1.482 -5.691 1 98.75 93 SER A N 1
ATOM 730 C CA . SER A 1 93 ? 1.027 -0.573 -6.695 1 98.75 93 SER A CA 1
ATOM 731 C C . SER A 1 93 ? 2.484 -0.23 -6.402 1 98.75 93 SER A C 1
ATOM 733 O O . SER A 1 93 ? 2.941 -0.36 -5.266 1 98.75 93 SER A O 1
ATOM 735 N N . GLY A 1 94 ? 3.164 0.14 -7.438 1 98.5 94 GLY A N 1
ATOM 736 C CA . GLY A 1 94 ? 4.52 0.579 -7.148 1 98.5 94 GLY A CA 1
ATOM 737 C C . GLY A 1 94 ? 5.273 1.031 -8.383 1 98.5 94 GLY A C 1
ATOM 738 O O . GLY A 1 94 ? 4.664 1.384 -9.398 1 98.5 94 GLY A O 1
ATOM 739 N N . TYR A 1 95 ? 6.559 1.063 -8.234 1 98.06 95 TYR A N 1
ATOM 740 C CA . TYR A 1 95 ? 7.438 1.772 -9.156 1 98.06 95 TYR A CA 1
ATOM 741 C C . TYR A 1 95 ? 8.453 0.822 -9.781 1 98.06 95 TYR A C 1
ATOM 743 O O . TYR A 1 95 ? 9 -0.047 -9.102 1 98.06 95 TYR A O 1
ATOM 751 N N . ASN A 1 96 ? 8.688 0.901 -11.047 1 96.5 96 ASN A N 1
ATOM 752 C CA . ASN A 1 96 ? 9.891 0.467 -11.75 1 96.5 96 ASN A CA 1
ATOM 753 C C . ASN A 1 96 ? 10.766 1.652 -12.148 1 96.5 96 ASN A C 1
ATOM 755 O O . ASN A 1 96 ? 10.305 2.553 -12.859 1 96.5 96 ASN A O 1
ATOM 759 N N . LEU A 1 97 ? 11.992 1.669 -11.727 1 96.12 97 LEU A N 1
ATOM 760 C CA . LEU A 1 97 ? 12.852 2.832 -11.93 1 96.12 97 LEU A CA 1
ATOM 761 C C . LEU A 1 97 ? 14.023 2.488 -12.844 1 96.12 97 LEU A C 1
ATOM 763 O O . LEU A 1 97 ? 14.609 1.407 -12.727 1 96.12 97 LEU A O 1
ATOM 767 N N . PHE A 1 98 ? 14.359 3.426 -13.711 1 94.44 98 PHE A N 1
ATOM 768 C CA . PHE A 1 98 ? 15.422 3.264 -14.695 1 94.44 98 PHE A CA 1
ATOM 769 C C . PHE A 1 98 ? 16.297 4.516 -14.773 1 94.44 98 PHE A C 1
ATOM 771 O O . PHE A 1 98 ? 15.82 5.617 -14.477 1 94.44 98 PHE A O 1
ATOM 778 N N . HIS A 1 99 ? 17.5 4.332 -15.219 1 93.88 99 HIS A N 1
ATOM 779 C CA . HIS A 1 99 ? 18.391 5.469 -15.391 1 93.88 99 HIS A CA 1
ATOM 780 C C . HIS A 1 99 ? 18.141 6.168 -16.719 1 93.88 99 HIS A C 1
ATOM 782 O O . HIS A 1 99 ? 18.531 7.328 -16.906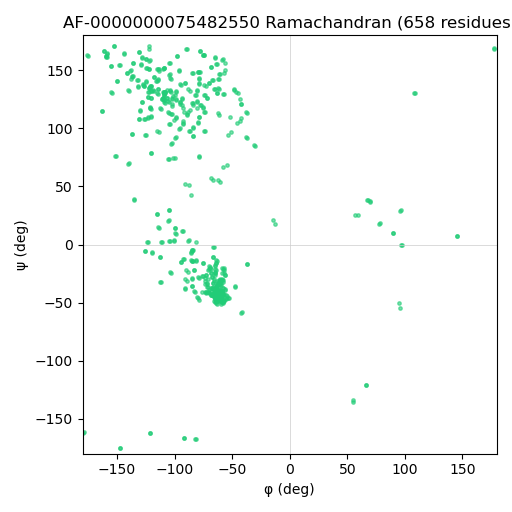 1 93.88 99 HIS A O 1
ATOM 788 N N . LYS A 1 100 ? 17.547 5.465 -17.672 1 93.12 100 LYS A N 1
ATOM 789 C CA . LYS A 1 100 ? 17.219 6.023 -18.969 1 93.12 100 LYS A CA 1
ATOM 790 C C . LYS A 1 100 ? 15.891 5.461 -19.5 1 93.12 100 LYS A C 1
ATOM 792 O O . LYS A 1 100 ? 15.398 4.449 -18.984 1 93.12 100 LYS A O 1
ATOM 797 N N . ALA A 1 101 ? 15.414 6.145 -20.469 1 92.94 101 ALA A N 1
ATOM 798 C CA . ALA A 1 101 ? 14.156 5.707 -21.078 1 92.94 101 ALA A CA 1
ATOM 799 C C . ALA A 1 101 ? 14.312 4.352 -21.75 1 92.94 101 ALA A C 1
ATOM 801 O O . ALA A 1 101 ? 15.32 4.109 -22.438 1 92.94 101 ALA A O 1
ATOM 802 N N . ILE A 1 102 ? 13.398 3.477 -21.516 1 90.19 102 ILE A N 1
ATOM 803 C CA . ILE A 1 102 ? 13.375 2.178 -22.188 1 90.19 102 ILE A CA 1
ATOM 804 C C . ILE A 1 102 ? 12 1.931 -22.797 1 90.19 102 ILE A C 1
ATOM 806 O O . ILE A 1 102 ? 11.023 2.574 -22.406 1 90.19 102 ILE A O 1
ATOM 810 N N . PRO A 1 103 ? 11.891 1.011 -23.734 1 90.5 103 PRO A N 1
ATOM 811 C CA . PRO A 1 103 ? 10.578 0.688 -24.297 1 90.5 103 PRO A CA 1
ATOM 812 C C . PRO A 1 103 ? 9.625 0.1 -23.266 1 90.5 103 PRO A C 1
ATOM 814 O O . PRO A 1 103 ? 10.062 -0.503 -22.297 1 90.5 103 PRO A O 1
ATOM 817 N N . ASP A 1 104 ? 8.352 0.269 -23.547 1 92.88 104 ASP A N 1
ATOM 818 C CA . ASP A 1 104 ? 7.336 -0.328 -22.688 1 92.88 104 ASP A CA 1
ATOM 819 C C . ASP A 1 104 ? 7.465 -1.849 -22.656 1 92.88 104 ASP A C 1
ATOM 821 O O . ASP A 1 104 ? 7.816 -2.467 -23.656 1 92.88 104 ASP A O 1
ATOM 825 N N . PRO A 1 105 ? 7.168 -2.449 -21.578 1 91.38 105 PRO A N 1
ATOM 826 C CA . PRO A 1 105 ? 7.238 -3.91 -21.5 1 91.38 105 PRO A CA 1
ATOM 827 C C . PRO A 1 105 ? 6.09 -4.598 -22.234 1 91.38 105 PRO A C 1
ATOM 829 O O . PRO A 1 105 ? 5.039 -3.99 -22.453 1 91.38 105 PRO A O 1
ATOM 832 N N . SER A 1 106 ? 6.238 -5.855 -22.516 1 89.06 106 SER A N 1
ATOM 833 C CA . SER A 1 106 ? 5.219 -6.621 -23.234 1 89.06 106 SER A CA 1
ATOM 834 C C . SER A 1 106 ? 3.977 -6.824 -22.375 1 89.06 106 SER A C 1
ATOM 836 O O . SER A 1 106 ? 2.895 -7.105 -22.891 1 89.06 106 SER A O 1
ATOM 838 N N . TRP A 1 107 ? 4.141 -6.66 -21.094 1 93.44 107 TRP A N 1
ATOM 839 C CA . TRP A 1 107 ? 3.033 -6.957 -20.203 1 93.44 107 TRP A CA 1
ATOM 840 C C . TRP A 1 107 ? 2.309 -5.68 -19.797 1 93.44 107 TRP A C 1
ATOM 842 O O . TRP A 1 107 ? 1.507 -5.684 -18.859 1 93.44 107 TRP A O 1
ATOM 852 N N . LYS A 1 108 ? 2.512 -4.547 -20.453 1 93.5 108 LYS A N 1
ATOM 853 C CA . LYS A 1 108 ? 1.93 -3.254 -20.109 1 93.5 108 LYS A CA 1
ATOM 854 C C . LYS A 1 108 ? 0.406 -3.303 -20.156 1 93.5 108 LYS A C 1
ATOM 856 O O . LYS A 1 108 ? -0.272 -2.596 -19.422 1 93.5 108 LYS A O 1
ATOM 861 N N . ASP A 1 109 ? -0.122 -4.148 -21.047 1 93.06 109 ASP A N 1
ATOM 862 C CA . ASP A 1 109 ? -1.571 -4.184 -21.219 1 93.06 109 ASP A CA 1
ATOM 863 C C . ASP A 1 109 ? -2.205 -5.234 -20.312 1 93.06 109 ASP A C 1
ATOM 865 O O . ASP A 1 109 ? -3.432 -5.301 -20.188 1 93.06 109 ASP A O 1
ATOM 869 N N . THR A 1 110 ? -1.381 -6.066 -19.75 1 93.75 110 THR A N 1
ATOM 870 C CA . THR A 1 110 ? -1.855 -7.094 -18.828 1 93.75 110 THR A CA 1
ATOM 871 C C . THR A 1 110 ? -2.035 -6.527 -17.422 1 93.75 110 THR A C 1
ATOM 873 O O . THR A 1 110 ? -3.027 -6.812 -16.75 1 93.75 110 THR A O 1
ATOM 876 N N . ILE A 1 111 ? -1.129 -5.719 -17.047 1 95.69 111 ILE A N 1
ATOM 877 C CA . ILE A 1 111 ? -1.081 -5.191 -15.695 1 95.69 111 ILE A CA 1
ATOM 878 C C . ILE A 1 111 ? -2.105 -4.07 -15.539 1 95.69 111 ILE A C 1
ATOM 880 O O . ILE A 1 111 ? -2.658 -3.584 -16.531 1 95.69 111 ILE A O 1
ATOM 884 N N . LEU A 1 112 ? -2.393 -3.66 -14.375 1 97.44 112 LEU A N 1
ATOM 885 C CA . LEU A 1 112 ? -3.445 -2.684 -14.125 1 97.44 112 LEU A CA 1
ATOM 886 C C . LEU A 1 112 ? -2.871 -1.273 -14.031 1 97.44 112 LEU A C 1
ATOM 888 O O . LEU A 1 112 ? -1.978 -1.014 -13.227 1 97.44 112 LEU A O 1
ATOM 892 N N . GLY A 1 113 ? -3.387 -0.386 -14.898 1 97.06 113 GLY A N 1
ATOM 893 C CA . GLY A 1 113 ? -3.096 1.034 -14.781 1 97.06 113 GLY A CA 1
ATOM 894 C C . GLY A 1 113 ? -1.657 1.379 -15.109 1 97.06 113 GLY A C 1
ATOM 895 O O . GLY A 1 113 ? -1.047 2.221 -14.453 1 97.06 113 GLY A O 1
ATOM 896 N N . PHE A 1 114 ? -1.125 0.745 -16.047 1 97.5 114 PHE A N 1
ATOM 897 C CA . PHE A 1 114 ? 0.25 1.011 -16.438 1 97.5 114 PHE A CA 1
ATOM 898 C C . PHE A 1 114 ? 0.402 2.443 -16.938 1 97.5 114 PHE A C 1
ATOM 900 O O . PHE A 1 114 ? -0.399 2.912 -17.75 1 97.5 114 PHE A O 1
ATOM 907 N N . ARG A 1 115 ? 1.452 3.119 -16.469 1 97.56 115 ARG A N 1
ATOM 908 C CA . ARG A 1 115 ? 1.767 4.457 -16.953 1 97.56 115 ARG A CA 1
ATOM 909 C C . ARG A 1 115 ? 3.219 4.82 -16.672 1 97.56 115 ARG A C 1
ATOM 911 O O . ARG A 1 115 ? 3.85 4.219 -15.797 1 97.56 115 ARG A O 1
ATOM 918 N N . LYS A 1 116 ? 3.666 5.824 -17.406 1 97.62 116 LYS A N 1
ATOM 919 C CA . LYS A 1 116 ? 4.973 6.406 -17.094 1 97.62 116 LYS A CA 1
ATOM 920 C C . LYS A 1 116 ? 4.895 7.336 -15.891 1 97.62 116 LYS A C 1
ATOM 922 O O . LYS A 1 116 ? 3.861 7.961 -15.641 1 97.62 116 LYS A O 1
ATOM 927 N N . LEU A 1 117 ? 5.988 7.391 -15.156 1 97.75 117 LEU A N 1
ATOM 928 C CA . LEU A 1 117 ? 6.043 8.297 -14.016 1 97.75 117 LEU A CA 1
ATOM 929 C C . LEU A 1 117 ? 6.016 9.75 -14.477 1 97.75 117 LEU A C 1
ATOM 931 O O . LEU A 1 117 ? 6.629 10.094 -15.492 1 97.75 117 LEU A O 1
ATOM 935 N N . THR A 1 118 ? 5.332 10.578 -13.742 1 96.31 118 THR A N 1
ATOM 936 C CA . THR A 1 118 ? 5.375 12.016 -13.969 1 96.31 118 THR A CA 1
ATOM 937 C C . THR A 1 118 ? 6.684 12.609 -13.453 1 96.31 118 THR A C 1
ATOM 939 O O . THR A 1 118 ? 7.363 11.992 -12.625 1 96.31 118 THR A O 1
ATOM 942 N N . PRO A 1 119 ? 6.992 13.812 -13.891 1 94.75 119 PRO A N 1
ATOM 943 C CA . PRO A 1 119 ? 8.195 14.469 -13.367 1 94.75 119 PRO A CA 1
ATOM 944 C C . PRO A 1 119 ? 8.164 14.633 -11.852 1 94.75 119 PRO A C 1
ATOM 946 O O . PRO A 1 119 ? 9.188 14.438 -11.188 1 94.75 119 PRO A O 1
ATOM 949 N N . ARG A 1 120 ? 7.055 14.906 -11.305 1 94.06 120 ARG A N 1
ATOM 950 C CA . ARG A 1 120 ? 6.926 15.102 -9.867 1 94.06 120 ARG A CA 1
ATOM 951 C C . ARG A 1 120 ? 7.207 13.805 -9.109 1 94.06 120 ARG A C 1
ATOM 953 O O . ARG A 1 120 ? 7.816 13.82 -8.039 1 94.06 120 ARG A O 1
ATOM 960 N N . GLU A 1 121 ? 6.742 12.734 -9.602 1 95.19 121 GLU A N 1
ATOM 961 C CA . GLU A 1 121 ? 7.031 11.43 -9.008 1 95.19 121 GLU A CA 1
ATOM 962 C C . GLU A 1 121 ? 8.516 11.094 -9.109 1 95.19 121 GLU A C 1
ATOM 964 O O . GLU A 1 121 ? 9.094 10.508 -8.188 1 95.19 121 GLU A O 1
ATOM 969 N N . LEU A 1 122 ? 9.102 11.438 -10.242 1 95 122 LEU A N 1
ATOM 970 C CA . LEU A 1 122 ? 10.523 11.156 -10.445 1 95 122 LEU A CA 1
ATOM 971 C C . LEU A 1 122 ? 11.375 11.945 -9.461 1 95 122 LEU A C 1
ATOM 973 O O . LEU A 1 122 ? 12.469 11.508 -9.086 1 95 122 LEU A O 1
ATOM 977 N N . ASP A 1 123 ? 10.859 13.078 -8.992 1 92.56 123 ASP A N 1
ATOM 978 C CA . ASP A 1 123 ? 11.57 13.891 -8.008 1 92.56 123 ASP A CA 1
ATOM 979 C C . ASP A 1 123 ? 11.742 13.133 -6.691 1 92.56 123 ASP A C 1
ATOM 981 O O . ASP A 1 123 ? 12.633 13.438 -5.902 1 92.56 123 ASP A O 1
ATOM 985 N N . ILE A 1 124 ? 10.906 12.156 -6.5 1 91 124 ILE A N 1
ATOM 986 C CA . ILE A 1 124 ? 10.977 11.344 -5.289 1 91 124 ILE A CA 1
ATOM 987 C C . ILE A 1 124 ? 12.195 10.43 -5.352 1 91 124 ILE A C 1
ATOM 989 O O . ILE A 1 124 ? 12.727 10.023 -4.316 1 91 124 ILE A O 1
ATOM 993 N N . PHE A 1 125 ? 12.641 10.094 -6.57 1 93.31 125 PHE A N 1
ATOM 994 C CA . PHE A 1 125 ? 13.773 9.203 -6.805 1 93.31 125 PHE A CA 1
ATOM 995 C C . PHE A 1 125 ? 14.859 9.914 -7.598 1 93.31 125 PHE A C 1
ATOM 997 O O . PHE A 1 125 ? 15.086 9.609 -8.773 1 93.31 125 PHE A O 1
ATOM 1004 N N . PRO A 1 126 ? 15.641 10.727 -6.969 1 90.69 126 PRO A N 1
ATOM 1005 C CA . PRO A 1 126 ? 16.531 11.633 -7.688 1 90.69 126 PRO A CA 1
ATOM 1006 C C . PRO A 1 126 ? 17.609 10.898 -8.477 1 90.69 126 PRO A C 1
ATOM 1008 O O . PRO A 1 126 ? 18.203 11.461 -9.406 1 90.69 126 PRO A O 1
ATOM 1011 N N . ASP A 1 127 ? 17.906 9.664 -8.211 1 92.19 127 ASP A N 1
ATOM 1012 C CA . ASP A 1 127 ? 18.969 8.922 -8.883 1 92.19 127 ASP A CA 1
ATOM 1013 C C . ASP A 1 127 ? 18.453 8.312 -10.188 1 92.19 127 ASP A C 1
ATOM 1015 O O . ASP A 1 127 ? 19.234 7.727 -10.945 1 92.19 127 ASP A O 1
ATOM 1019 N N . TYR A 1 128 ? 17.203 8.438 -10.461 1 94.81 128 TYR A N 1
ATOM 1020 C CA . TYR A 1 128 ? 16.609 7.82 -11.633 1 94.81 128 TYR A CA 1
ATOM 1021 C C . TYR A 1 128 ? 15.938 8.867 -12.523 1 94.81 128 TYR A C 1
ATOM 1023 O O . TYR A 1 128 ? 15.469 9.898 -12.031 1 94.81 128 TYR A O 1
ATOM 1031 N N . SER A 1 129 ? 15.883 8.617 -13.812 1 95.94 129 SER A N 1
ATOM 1032 C CA . SER A 1 129 ? 15.391 9.625 -14.742 1 95.94 129 SER A CA 1
ATOM 1033 C C . SER A 1 129 ? 14.156 9.133 -15.492 1 95.94 129 SER A C 1
ATOM 1035 O O . SER A 1 129 ? 13.57 9.875 -16.281 1 95.94 129 SER A O 1
ATOM 1037 N N . TYR A 1 130 ? 13.828 7.918 -15.312 1 96.38 130 TYR A N 1
ATOM 1038 C CA . TYR A 1 130 ? 12.688 7.305 -15.992 1 96.38 130 TYR A CA 1
ATOM 1039 C C . TYR A 1 130 ? 12.047 6.234 -15.125 1 96.38 130 TYR A C 1
ATOM 1041 O O . TYR A 1 130 ? 12.695 5.68 -14.227 1 96.38 130 TYR A O 1
ATOM 1049 N N . GLY A 1 131 ? 10.719 5.98 -15.375 1 97.06 131 GLY A N 1
ATOM 1050 C CA . GLY A 1 131 ? 10.094 4.938 -14.578 1 97.06 131 GLY A CA 1
ATOM 1051 C C . GLY A 1 131 ? 8.656 4.656 -14.984 1 97.06 131 GLY A C 1
ATOM 1052 O O . GLY A 1 131 ? 8.078 5.402 -15.773 1 97.06 131 GLY A O 1
ATOM 1053 N N . TRP A 1 132 ? 8.188 3.506 -14.531 1 97.88 132 TRP A N 1
ATOM 1054 C CA . TRP A 1 132 ? 6.805 3.078 -14.711 1 97.88 132 TRP A CA 1
ATOM 1055 C C . TRP A 1 132 ? 6.09 2.975 -13.375 1 97.88 132 TRP A C 1
ATOM 1057 O O . TRP A 1 132 ? 6.727 2.764 -12.336 1 97.88 132 TRP A O 1
ATOM 1067 N N . PHE A 1 133 ? 4.809 3.188 -13.422 1 98.44 133 PHE A N 1
ATOM 1068 C CA . PHE A 1 133 ? 3.916 2.932 -12.297 1 98.44 133 PHE A CA 1
ATOM 1069 C C . PHE A 1 133 ? 2.76 2.033 -12.711 1 98.44 133 PHE A C 1
ATOM 1071 O O . PHE A 1 133 ? 2.195 2.201 -13.797 1 98.44 133 PHE A O 1
ATOM 1078 N N . HIS A 1 134 ? 2.406 1.031 -11.875 1 98.31 134 HIS A N 1
ATOM 1079 C CA . HIS A 1 134 ? 1.251 0.186 -12.156 1 98.31 134 HIS A CA 1
ATOM 1080 C C . HIS A 1 134 ? 0.784 -0.54 -10.898 1 98.31 134 HIS A C 1
ATOM 1082 O O . HIS A 1 134 ? 1.435 -0.463 -9.852 1 98.31 134 HIS A O 1
ATOM 1088 N N . THR A 1 135 ? -0.354 -1.093 -10.953 1 98.56 135 THR A N 1
ATOM 1089 C CA . THR A 1 135 ? -0.863 -1.995 -9.922 1 98.56 135 THR A CA 1
ATOM 1090 C C . THR A 1 135 ? -0.675 -3.451 -10.344 1 98.56 135 THR A C 1
ATOM 1092 O O . THR A 1 135 ? -1.051 -3.838 -11.453 1 98.56 135 THR A O 1
ATOM 1095 N N . SER A 1 136 ? -0.023 -4.16 -9.492 1 98 136 SER A N 1
ATOM 1096 C CA . SER A 1 136 ? 0.245 -5.578 -9.703 1 98 136 SER A CA 1
ATOM 1097 C C . SER A 1 136 ? -0.332 -6.426 -8.578 1 98 136 SER A C 1
ATOM 1099 O O . SER A 1 136 ? -1.298 -6.023 -7.922 1 98 136 SER A O 1
ATOM 1101 N N . LEU A 1 137 ? 0.195 -7.699 -8.492 1 98.06 137 LEU A N 1
ATOM 1102 C CA . LEU A 1 137 ? -0.281 -8.664 -7.5 1 98.06 137 LEU A CA 1
ATOM 1103 C C . LEU A 1 137 ? 0.873 -9.188 -6.656 1 98.06 137 LEU A C 1
ATOM 1105 O O . LEU A 1 137 ? 1.983 -9.375 -7.16 1 98.06 137 LEU A O 1
ATOM 1109 N N . ILE A 1 138 ? 0.589 -9.336 -5.418 1 98.31 138 ILE A N 1
ATOM 1110 C CA . ILE A 1 138 ? 1.474 -10.109 -4.555 1 98.31 138 ILE A CA 1
ATOM 1111 C C . ILE A 1 138 ? 0.862 -11.484 -4.289 1 98.31 138 ILE A C 1
ATOM 1113 O O . ILE A 1 138 ? -0.333 -11.594 -4.008 1 98.31 138 ILE A O 1
ATOM 1117 N N . LEU A 1 139 ? 1.618 -12.438 -4.445 1 98.12 139 LEU A N 1
ATOM 1118 C CA . LEU A 1 139 ? 1.298 -13.805 -4.055 1 98.12 139 LEU A CA 1
ATOM 1119 C C . LEU A 1 139 ? 2.346 -14.352 -3.092 1 98.12 139 LEU A C 1
ATOM 1121 O O . LEU A 1 139 ? 3.473 -14.648 -3.496 1 98.12 139 LEU A O 1
ATOM 1125 N N . GLU A 1 140 ? 1.992 -14.516 -1.896 1 96.94 140 GLU A N 1
ATOM 1126 C CA . GLU A 1 140 ? 2.941 -15.016 -0.906 1 96.94 140 GLU A CA 1
ATOM 1127 C C . GLU A 1 140 ? 3.133 -16.531 -1.041 1 96.94 140 GLU A C 1
ATOM 1129 O O . GLU A 1 140 ? 2.195 -17.297 -0.824 1 96.94 140 GLU A O 1
ATOM 1134 N N . GLY A 1 141 ? 4.336 -16.906 -1.29 1 96 141 GLY A N 1
ATOM 1135 C CA . GLY A 1 141 ? 4.648 -18.297 -1.612 1 96 141 GLY A CA 1
ATOM 1136 C C . GLY A 1 141 ? 4.238 -19.266 -0.521 1 96 141 GLY A C 1
ATOM 1137 O O . GLY A 1 141 ? 3.639 -20.312 -0.799 1 96 141 GLY A O 1
ATOM 1138 N N . LYS A 1 142 ? 4.547 -18.906 0.698 1 94.81 142 LYS A N 1
ATOM 1139 C CA . LYS A 1 142 ? 4.227 -19.797 1.819 1 94.81 142 LYS A CA 1
ATOM 1140 C C . LYS A 1 142 ? 2.725 -20.031 1.914 1 94.81 142 LYS A C 1
ATOM 1142 O O . LYS A 1 142 ? 2.283 -21.188 2.041 1 94.81 142 LYS A O 1
ATOM 1147 N N . ASN A 1 143 ? 1.968 -19.016 1.848 1 96.88 143 ASN A N 1
ATOM 1148 C CA . ASN A 1 143 ? 0.515 -19.125 1.911 1 96.88 143 ASN A CA 1
ATOM 1149 C C . ASN A 1 143 ? -0.038 -19.922 0.727 1 96.88 143 ASN A C 1
ATOM 1151 O O . ASN A 1 143 ? -0.856 -20.812 0.905 1 96.88 143 ASN A O 1
ATOM 1155 N N . TYR A 1 144 ? 0.434 -19.547 -0.382 1 98.31 144 TYR A N 1
ATOM 1156 C CA . TYR A 1 144 ? -0.105 -20.141 -1.604 1 98.31 144 TYR A CA 1
ATOM 1157 C C . TYR A 1 144 ? 0.219 -21.625 -1.684 1 98.31 144 TYR A C 1
ATOM 1159 O O . TYR A 1 144 ? -0.621 -22.422 -2.096 1 98.31 144 TYR A O 1
ATOM 1167 N N . LEU A 1 145 ? 1.43 -21.984 -1.328 1 98.06 145 LEU A N 1
ATOM 1168 C CA . LEU A 1 145 ? 1.796 -23.406 -1.336 1 98.06 145 LEU A CA 1
ATOM 1169 C C . LEU A 1 145 ? 0.943 -24.188 -0.347 1 98.06 145 LEU A C 1
ATOM 1171 O O . LEU A 1 145 ? 0.529 -25.312 -0.637 1 98.06 145 LEU A O 1
ATOM 1175 N N . GLN A 1 146 ? 0.748 -23.594 0.788 1 97.94 146 GLN A N 1
ATOM 1176 C CA . GLN A 1 146 ? -0.123 -24.25 1.756 1 97.94 146 GLN A CA 1
ATOM 1177 C C . GLN A 1 146 ? -1.532 -24.438 1.196 1 97.94 146 GLN A C 1
ATOM 1179 O O . GLN A 1 146 ? -2.141 -25.5 1.357 1 97.94 146 GLN A O 1
ATOM 1184 N N . TRP A 1 147 ? -2.033 -23.438 0.589 1 97.75 147 TRP A N 1
ATOM 1185 C CA . TRP A 1 147 ? -3.352 -23.5 -0.037 1 97.75 147 TRP A CA 1
ATOM 1186 C C . TRP A 1 147 ? -3.4 -24.562 -1.114 1 97.75 147 TRP A C 1
ATOM 1188 O O . TRP A 1 147 ? -4.352 -25.359 -1.172 1 97.75 147 TRP A O 1
ATOM 1198 N N . LEU A 1 148 ? -2.396 -24.625 -1.965 1 98.19 148 LEU A N 1
ATOM 1199 C CA . LEU A 1 148 ? -2.312 -25.641 -3.008 1 98.19 148 LEU A CA 1
ATOM 1200 C C . LEU A 1 148 ? -2.27 -27.031 -2.404 1 98.19 148 LEU A C 1
ATOM 1202 O O . LEU A 1 148 ? -2.961 -27.938 -2.877 1 98.19 148 LEU A O 1
ATOM 1206 N N . ASN A 1 149 ? -1.437 -27.172 -1.387 1 97.75 149 ASN A N 1
ATOM 1207 C CA . ASN A 1 149 ? -1.338 -28.469 -0.714 1 97.75 149 ASN A CA 1
ATOM 1208 C C . ASN A 1 149 ? -2.695 -28.938 -0.191 1 97.75 149 ASN A C 1
ATOM 1210 O O . ASN A 1 149 ? -3.08 -30.078 -0.39 1 97.75 149 ASN A O 1
ATOM 1214 N N . GLU A 1 150 ? -3.361 -28.078 0.469 1 97.56 150 GLU A N 1
ATOM 1215 C CA . GLU A 1 150 ? -4.668 -28.422 1.025 1 97.56 150 GLU A CA 1
ATOM 1216 C C . GLU A 1 150 ? -5.648 -28.812 -0.073 1 97.56 150 GLU A C 1
ATOM 1218 O O . GLU A 1 150 ? -6.371 -29.812 0.064 1 97.56 150 GLU A O 1
ATOM 1223 N N . ARG A 1 151 ? -5.672 -28.125 -1.114 1 97.25 151 ARG A N 1
ATOM 1224 C CA . ARG A 1 151 ? -6.559 -28.406 -2.236 1 97.25 151 ARG A CA 1
ATOM 1225 C C . ARG A 1 151 ? -6.23 -29.766 -2.865 1 97.25 151 ARG A C 1
ATOM 1227 O O . ARG A 1 151 ? -7.137 -30.516 -3.229 1 97.25 151 ARG A O 1
ATOM 1234 N N . LEU A 1 152 ? -4.988 -30.016 -2.988 1 98.12 152 LEU A N 1
ATOM 1235 C CA . LEU A 1 152 ? -4.547 -31.266 -3.596 1 98.12 152 LEU A CA 1
ATOM 1236 C C . LEU A 1 152 ? -4.848 -32.438 -2.68 1 98.12 152 LEU A C 1
ATOM 1238 O O . LEU A 1 152 ? -5.301 -33.5 -3.143 1 98.12 152 LEU A O 1
ATOM 1242 N N . MET A 1 153 ? -4.637 -32.25 -1.412 1 97.75 153 MET A N 1
ATOM 1243 C CA . MET A 1 153 ? -4.918 -33.281 -0.446 1 97.75 153 MET A CA 1
ATOM 1244 C C . MET A 1 153 ? -6.406 -33.625 -0.423 1 97.75 153 MET A C 1
ATOM 1246 O O . MET A 1 153 ? -6.785 -34.781 -0.371 1 97.75 153 MET A O 1
ATOM 1250 N N . GLU A 1 154 ? -7.191 -32.625 -0.45 1 97 154 GLU A N 1
ATOM 1251 C CA . GLU A 1 154 ? -8.641 -32.812 -0.485 1 97 154 GLU A CA 1
ATOM 1252 C C . GLU A 1 154 ? -9.062 -33.625 -1.706 1 97 154 GLU A C 1
ATOM 1254 O O . GLU A 1 154 ? -10.109 -34.281 -1.69 1 97 154 GLU A O 1
ATOM 1259 N N . ARG A 1 155 ? -8.242 -33.656 -2.656 1 95.94 155 ARG A N 1
ATOM 1260 C CA . ARG A 1 155 ? -8.547 -34.312 -3.922 1 95.94 155 ARG A CA 1
ATOM 1261 C C . ARG A 1 155 ? -7.891 -35.688 -3.998 1 95.94 155 ARG A C 1
ATOM 1263 O O . ARG A 1 155 ? -7.91 -36.344 -5.051 1 95.94 155 ARG A O 1
ATOM 1270 N N . GLY A 1 156 ? -7.281 -36.062 -2.953 1 95.69 156 GLY A N 1
ATOM 1271 C CA . GLY A 1 156 ? -6.738 -37.406 -2.848 1 95.69 156 GLY A CA 1
ATOM 1272 C C . GLY A 1 156 ? -5.316 -37.5 -3.369 1 95.69 156 GLY A C 1
ATOM 1273 O O . GLY A 1 156 ? -4.793 -38.625 -3.533 1 95.69 156 GLY A O 1
ATOM 1274 N N . VAL A 1 157 ? -4.688 -36.375 -3.652 1 96.75 157 VAL A N 1
ATOM 1275 C CA . VAL A 1 157 ? -3.299 -36.406 -4.102 1 96.75 157 VAL A CA 1
ATOM 1276 C C . VAL A 1 157 ? -2.389 -36.812 -2.943 1 96.75 157 VAL A C 1
ATOM 1278 O O . VAL A 1 157 ? -2.58 -36.375 -1.809 1 96.75 157 VAL A O 1
ATOM 1281 N N . LYS A 1 158 ? -1.412 -37.656 -3.234 1 96.38 158 LYS A N 1
ATOM 1282 C CA . LYS A 1 158 ? -0.486 -38.156 -2.215 1 96.38 158 LYS A CA 1
ATOM 1283 C C . LYS A 1 158 ? 0.875 -37.469 -2.344 1 96.38 158 LYS A C 1
ATOM 1285 O O . LYS A 1 158 ? 1.33 -37.188 -3.453 1 96.38 158 LYS A O 1
ATOM 1290 N N . PHE A 1 159 ? 1.519 -37.25 -1.203 1 95.94 159 PHE A N 1
ATOM 1291 C CA . PHE A 1 159 ? 2.805 -36.562 -1.138 1 95.94 159 PHE A CA 1
ATOM 1292 C C . PHE A 1 159 ? 3.869 -37.469 -0.534 1 95.94 159 PHE A C 1
ATOM 1294 O O . PHE A 1 159 ? 3.629 -38.125 0.477 1 95.94 159 PHE A O 1
ATOM 1301 N N . PHE A 1 160 ? 5.035 -37.531 -1.214 1 94.06 160 PHE A N 1
ATOM 1302 C CA . PHE A 1 160 ? 6.145 -38.375 -0.768 1 94.06 160 PHE A CA 1
ATOM 1303 C C . PHE A 1 160 ? 7.434 -37.562 -0.692 1 94.06 160 PHE A C 1
ATOM 1305 O O . PHE A 1 160 ? 7.863 -36.969 -1.688 1 94.06 160 PHE A O 1
ATOM 1312 N N . GLN A 1 161 ? 8.039 -37.531 0.462 1 92.69 161 GLN A N 1
ATOM 1313 C CA . GLN A 1 161 ? 9.32 -36.844 0.608 1 92.69 161 GLN A CA 1
ATOM 1314 C C . GLN A 1 161 ? 10.477 -37.75 0.201 1 92.69 161 GLN A C 1
ATOM 1316 O O . GLN A 1 161 ? 10.859 -38.656 0.951 1 92.69 161 GLN A O 1
ATOM 1321 N N . ARG A 1 162 ? 10.961 -37.531 -0.99 1 86.31 162 ARG A N 1
ATOM 1322 C CA . ARG A 1 162 ? 12.047 -38.344 -1.554 1 86.31 162 ARG A CA 1
ATOM 1323 C C . ARG A 1 162 ? 12.812 -37.531 -2.613 1 86.31 162 ARG A C 1
ATOM 1325 O O . ARG A 1 162 ? 12.211 -36.812 -3.414 1 86.31 162 ARG A O 1
ATOM 1332 N N . LYS A 1 163 ? 14.109 -37.594 -2.426 1 81.94 163 LYS A N 1
ATOM 1333 C CA . LYS A 1 163 ? 14.914 -37.031 -3.5 1 81.94 163 LYS A CA 1
ATOM 1334 C C . LYS A 1 163 ? 14.953 -37.938 -4.711 1 81.94 163 LYS A C 1
ATOM 1336 O O . LYS A 1 163 ? 15.344 -39.094 -4.602 1 81.94 163 LYS A O 1
ATOM 1341 N N . VAL A 1 164 ? 14.453 -37.469 -5.836 1 74.56 164 VAL A N 1
ATOM 1342 C CA . VAL A 1 164 ? 14.422 -38.281 -7.047 1 74.56 164 VAL A CA 1
ATOM 1343 C C . VAL A 1 164 ? 15.672 -38.031 -7.887 1 74.56 164 VAL A C 1
ATOM 1345 O O . VAL A 1 164 ? 15.875 -36.906 -8.359 1 74.56 164 VAL A O 1
ATOM 1348 N N . GLU A 1 165 ? 16.625 -38.906 -7.891 1 69.06 165 GLU A N 1
ATOM 1349 C CA . GLU A 1 165 ? 17.906 -38.719 -8.578 1 69.06 165 GLU A CA 1
ATOM 1350 C C . GLU A 1 165 ? 17.812 -39.125 -10.047 1 69.06 165 GLU A C 1
ATOM 1352 O O . GLU A 1 165 ? 18.594 -38.656 -10.875 1 69.06 165 GLU A O 1
ATOM 1357 N N . SER A 1 166 ? 17.031 -40.156 -10.32 1 62.41 166 SER A N 1
ATOM 1358 C CA . SER A 1 166 ? 16.891 -40.625 -11.695 1 62.41 166 SER A CA 1
ATOM 1359 C C . SER A 1 166 ? 15.445 -40.938 -12.023 1 62.41 166 SER A C 1
ATOM 1361 O O . SER A 1 166 ? 14.656 -41.281 -11.133 1 62.41 166 SER A O 1
ATOM 1363 N N . PHE A 1 167 ? 15.117 -40.625 -13.281 1 60.41 167 PHE A N 1
ATOM 1364 C CA . PHE A 1 167 ? 13.766 -40.906 -13.727 1 60.41 167 PHE A CA 1
ATOM 1365 C C . PHE A 1 167 ? 13.461 -42.406 -13.586 1 60.41 167 PHE A C 1
ATOM 1367 O O . PHE A 1 167 ? 12.289 -42.781 -13.5 1 60.41 167 PHE A O 1
ATOM 1374 N N . GLU A 1 168 ? 14.555 -43.062 -13.609 1 56.38 168 GLU A N 1
ATOM 1375 C CA . GLU A 1 168 ? 14.359 -44.5 -13.5 1 56.38 168 GLU A CA 1
ATOM 1376 C C . GLU A 1 168 ? 13.617 -44.844 -12.211 1 56.38 168 GLU A C 1
ATOM 1378 O O . GLU A 1 168 ? 12.883 -45.844 -12.164 1 56.38 168 GLU A O 1
ATOM 1383 N N . GLU A 1 169 ? 13.961 -43.969 -11.336 1 53.72 169 GLU A N 1
ATOM 1384 C CA . GLU A 1 169 ? 13.352 -44.25 -10.047 1 53.72 169 GLU A CA 1
ATOM 1385 C C . GLU A 1 169 ? 11.859 -43.906 -10.055 1 53.72 169 GLU A C 1
ATOM 1387 O O . GLU A 1 169 ? 11.102 -44.406 -9.227 1 53.72 169 GLU A O 1
ATOM 1392 N N . VAL A 1 170 ? 11.633 -42.969 -10.812 1 48.56 170 VAL A N 1
ATOM 1393 C CA . VAL A 1 170 ? 10.227 -42.594 -10.914 1 48.56 170 VAL A CA 1
ATOM 1394 C C . VAL A 1 170 ? 9.664 -43.062 -12.258 1 48.56 170 VAL A C 1
ATOM 1396 O O . VAL A 1 170 ? 10.102 -42.562 -13.312 1 48.56 170 VAL A O 1
ATOM 1399 N N . THR A 1 171 ? 9.406 -44.344 -12.5 1 42.03 171 THR A N 1
ATOM 1400 C CA . THR A 1 171 ? 8.961 -44.938 -13.75 1 42.03 171 THR A CA 1
ATOM 1401 C C . THR A 1 171 ? 7.988 -44.031 -14.484 1 42.03 171 THR A C 1
ATOM 1403 O O . THR A 1 171 ? 7.613 -44.312 -15.625 1 42.03 171 THR A O 1
ATOM 1406 N N . ARG A 1 172 ? 7.324 -42.969 -13.914 1 44.19 172 ARG A N 1
ATOM 1407 C CA . ARG A 1 172 ? 6.234 -42.281 -14.586 1 44.19 172 ARG A CA 1
ATOM 1408 C C . ARG A 1 172 ? 6.555 -40.781 -14.742 1 44.19 172 ARG A C 1
ATOM 1410 O O . ARG A 1 172 ? 7.523 -40.281 -14.164 1 44.19 172 ARG A O 1
ATOM 1417 N N . ALA A 1 173 ? 5.816 -39.844 -15.492 1 41.44 173 ALA A N 1
ATOM 1418 C CA . ALA A 1 173 ? 5.895 -38.562 -16.172 1 41.44 173 ALA A CA 1
ATOM 1419 C C . ALA A 1 173 ? 6.332 -37.438 -15.219 1 41.44 173 ALA A C 1
ATOM 1421 O O . ALA A 1 173 ? 5.578 -37.062 -14.32 1 41.44 173 ALA A O 1
ATOM 1422 N N . ALA A 1 174 ? 7.609 -37.531 -14.734 1 38.88 174 ALA A N 1
ATOM 1423 C CA . ALA A 1 174 ? 7.918 -36.5 -13.742 1 38.88 174 ALA A CA 1
ATOM 1424 C C . ALA A 1 174 ? 8.422 -35.219 -14.414 1 38.88 174 ALA A C 1
ATOM 1426 O O . ALA A 1 174 ? 9.172 -35.281 -15.391 1 38.88 174 ALA A O 1
ATOM 1427 N N . PRO A 1 175 ? 7.84 -34.062 -14.406 1 40.81 175 PRO A N 1
ATOM 1428 C CA . PRO A 1 175 ? 8.508 -32.844 -14.797 1 40.81 175 PRO A CA 1
ATOM 1429 C C . PRO A 1 175 ? 9.82 -32.594 -14.047 1 40.81 175 PRO A C 1
ATOM 1431 O O . PRO A 1 175 ? 9.859 -32.719 -12.82 1 40.81 175 PRO A O 1
ATOM 1434 N N . VAL A 1 176 ? 11.164 -33 -14.555 1 42.91 176 VAL A N 1
ATOM 1435 C CA . VAL A 1 176 ? 12.484 -32.906 -13.945 1 42.91 176 VAL A CA 1
ATOM 1436 C C . VAL A 1 176 ? 13.055 -31.516 -14.086 1 42.91 176 VAL A C 1
ATOM 1438 O O . VAL A 1 176 ? 13.031 -30.922 -15.172 1 42.91 176 VAL A O 1
ATOM 1441 N N . THR A 1 177 ? 13.32 -30.766 -13.047 1 44.44 177 THR A N 1
ATOM 1442 C CA . THR A 1 177 ? 13.844 -29.406 -12.945 1 44.44 177 THR A CA 1
ATOM 1443 C C . THR A 1 177 ? 15.367 -29.406 -12.938 1 44.44 177 THR A C 1
ATOM 1445 O O . THR A 1 177 ? 15.984 -29.797 -11.945 1 44.44 177 THR A O 1
ATOM 1448 N N . SER A 1 178 ? 16.266 -30.047 -13.875 1 41.97 178 SER A N 1
ATOM 1449 C CA . SER A 1 178 ? 17.672 -29.828 -13.594 1 41.97 178 SER A CA 1
ATOM 1450 C C . SER A 1 178 ? 18.047 -28.359 -13.781 1 41.97 178 SER A C 1
ATOM 1452 O O . SER A 1 178 ? 17.859 -27.797 -14.867 1 41.97 178 SER A O 1
ATOM 1454 N N . ALA A 1 179 ? 17.625 -27.328 -13.312 1 48.69 179 ALA A N 1
ATOM 1455 C CA . ALA A 1 179 ? 18.109 -25.984 -13.57 1 48.69 179 ALA A CA 1
ATOM 1456 C C . ALA A 1 179 ? 19.25 -25.625 -12.641 1 48.69 179 ALA A C 1
ATOM 1458 O O . ALA A 1 179 ? 19.406 -26.219 -11.57 1 48.69 179 ALA A O 1
ATOM 1459 N N . ASP A 1 180 ? 20.391 -25.062 -13.234 1 49.84 180 ASP A N 1
ATOM 1460 C CA . ASP A 1 180 ? 21.406 -24.406 -12.406 1 49.84 180 ASP A CA 1
ATOM 1461 C C . ASP A 1 180 ? 20.75 -23.547 -11.328 1 49.84 180 ASP A C 1
ATOM 1463 O O . ASP A 1 180 ? 19.797 -22.812 -11.602 1 49.84 180 ASP A O 1
ATOM 1467 N N . ASP A 1 181 ? 21.078 -23.891 -10.117 1 59.19 181 ASP A N 1
ATOM 1468 C CA . ASP A 1 181 ? 20.5 -23.156 -8.992 1 59.19 181 ASP A CA 1
ATOM 1469 C C . ASP A 1 181 ? 21.375 -21.953 -8.617 1 59.19 181 ASP A C 1
ATOM 1471 O O . ASP A 1 181 ? 22.578 -22.094 -8.406 1 59.19 181 ASP A O 1
ATOM 1475 N N . PHE A 1 182 ? 20.844 -20.734 -8.844 1 63.59 182 PHE A N 1
ATOM 1476 C CA . PHE A 1 182 ? 21.516 -19.531 -8.383 1 63.59 182 PHE A CA 1
ATOM 1477 C C . PHE A 1 182 ? 20.906 -19.031 -7.078 1 63.59 182 PHE A C 1
ATOM 1479 O O . PHE A 1 182 ? 19.688 -18.938 -6.957 1 63.59 182 PHE A O 1
ATOM 1486 N N . PRO A 1 183 ? 21.859 -18.781 -6.199 1 64.81 183 PRO A N 1
ATOM 1487 C CA . PRO A 1 183 ? 21.328 -18.312 -4.914 1 64.81 183 PRO A CA 1
ATOM 1488 C C . PRO A 1 183 ? 20.797 -16.875 -4.969 1 64.81 183 PRO A C 1
ATOM 1490 O O . PRO A 1 183 ? 21.359 -16.047 -5.691 1 64.81 183 PRO A O 1
ATOM 1493 N N . VAL A 1 184 ? 19.75 -16.625 -4.43 1 67.44 184 VAL A N 1
ATOM 1494 C CA . VAL A 1 184 ? 19.203 -15.281 -4.207 1 67.44 184 VAL A CA 1
ATOM 1495 C C . VAL A 1 184 ? 19.047 -15.039 -2.707 1 67.44 184 VAL A C 1
ATOM 1497 O O . VAL A 1 184 ? 18.641 -15.938 -1.962 1 67.44 184 VAL A O 1
ATOM 1500 N N . LEU A 1 185 ? 19.531 -13.82 -2.283 1 71.56 185 LEU A N 1
ATOM 1501 C CA . LEU A 1 185 ? 19.406 -13.43 -0.882 1 71.56 185 LEU A CA 1
ATOM 1502 C C . LEU A 1 185 ? 18.344 -12.352 -0.712 1 71.56 185 LEU A C 1
ATOM 1504 O O . LEU A 1 185 ? 18.344 -11.352 -1.436 1 71.56 185 LEU A O 1
ATOM 1508 N N . ASN A 1 186 ? 17.406 -12.609 0.157 1 78.81 186 ASN A N 1
ATOM 1509 C CA . ASN A 1 186 ? 16.406 -11.633 0.53 1 78.81 186 ASN A CA 1
ATOM 1510 C C . ASN A 1 186 ? 16.438 -11.328 2.025 1 78.81 186 ASN A C 1
ATOM 1512 O O . ASN A 1 186 ? 16.641 -12.227 2.842 1 78.81 186 ASN A O 1
ATOM 1516 N N . GLN A 1 187 ? 16.344 -10.047 2.287 1 83.5 187 GLN A N 1
ATOM 1517 C CA . GLN A 1 187 ? 16.172 -9.602 3.666 1 83.5 187 GLN A CA 1
ATOM 1518 C C . GLN A 1 187 ? 14.727 -9.188 3.932 1 83.5 187 GLN A C 1
ATOM 1520 O O . GLN A 1 187 ? 14.055 -8.648 3.049 1 83.5 187 GLN A O 1
ATOM 1525 N N . GLN A 1 188 ? 14.328 -9.523 5.129 1 89.19 188 GLN A N 1
ATOM 1526 C CA . GLN A 1 188 ? 12.984 -9.117 5.531 1 89.19 188 GLN A CA 1
ATOM 1527 C C . GLN A 1 188 ? 13.039 -8.102 6.672 1 89.19 188 GLN A C 1
ATOM 1529 O O . GLN A 1 188 ? 13.781 -8.281 7.637 1 89.19 188 GLN A O 1
ATOM 1534 N N . VAL A 1 189 ? 12.242 -7.031 6.508 1 92.75 189 VAL A N 1
ATOM 1535 C CA . VAL A 1 189 ? 12.219 -5.996 7.539 1 92.75 189 VAL A CA 1
ATOM 1536 C C . VAL A 1 189 ? 10.781 -5.699 7.945 1 92.75 189 VAL A C 1
ATOM 1538 O O . VAL A 1 189 ? 9.844 -5.988 7.191 1 92.75 189 VAL A O 1
ATOM 1541 N N . ASP A 1 190 ? 10.633 -5.223 9.141 1 94.75 190 ASP A N 1
ATOM 1542 C CA . ASP A 1 190 ? 9.344 -4.723 9.633 1 94.75 190 ASP A CA 1
ATOM 1543 C C . ASP A 1 190 ? 9.156 -3.25 9.266 1 94.75 190 ASP A C 1
ATOM 1545 O O . ASP A 1 190 ? 9.648 -2.365 9.969 1 94.75 190 ASP A O 1
ATOM 1549 N N . ALA A 1 191 ? 8.477 -2.982 8.242 1 94.19 191 ALA A N 1
ATOM 1550 C CA . ALA A 1 191 ? 8.203 -1.639 7.742 1 94.19 191 ALA A CA 1
ATOM 1551 C C . ALA A 1 191 ? 6.77 -1.521 7.246 1 94.19 191 ALA A C 1
ATOM 1553 O O . ALA A 1 191 ? 6.531 -1.311 6.055 1 94.19 191 ALA A O 1
ATOM 1554 N N . PRO A 1 192 ? 5.824 -1.55 8.156 1 94.31 192 PRO A N 1
ATOM 1555 C CA . PRO A 1 192 ? 4.41 -1.617 7.785 1 94.31 192 PRO A CA 1
ATOM 1556 C C . PRO A 1 192 ? 3.924 -0.357 7.07 1 94.31 192 PRO A C 1
ATOM 1558 O O . PRO A 1 192 ? 2.834 -0.351 6.492 1 94.31 192 PRO A O 1
ATOM 1561 N N . TRP A 1 193 ? 4.723 0.743 7.039 1 94.25 193 TRP A N 1
ATOM 1562 C CA . TRP A 1 193 ? 4.352 1.979 6.359 1 94.25 193 TRP A CA 1
ATOM 1563 C C . TRP A 1 193 ? 4.641 1.887 4.863 1 94.25 193 TRP A C 1
ATOM 1565 O O . TRP A 1 193 ? 4.199 2.738 4.09 1 94.25 193 TRP A O 1
ATOM 1575 N N . MET A 1 194 ? 5.418 0.854 4.465 1 95.44 194 MET A N 1
ATOM 1576 C CA . MET A 1 194 ? 5.691 0.667 3.043 1 95.44 194 MET A CA 1
ATOM 1577 C C . MET A 1 194 ? 4.469 0.116 2.318 1 95.44 194 MET A C 1
ATOM 1579 O O . MET A 1 194 ? 4.051 -1.017 2.568 1 95.44 194 MET A O 1
ATOM 1583 N N . LYS A 1 195 ? 3.896 0.919 1.424 1 97.88 195 LYS A N 1
ATOM 1584 C CA . LYS A 1 195 ? 2.662 0.522 0.752 1 97.88 195 LYS A CA 1
ATOM 1585 C C . LYS A 1 195 ? 2.898 0.287 -0.737 1 97.88 195 LYS A C 1
ATOM 1587 O O . LYS A 1 195 ? 2.021 -0.228 -1.436 1 97.88 195 LYS A O 1
ATOM 1592 N N . HIS A 1 196 ? 4.109 0.688 -1.243 1 98.38 196 HIS A N 1
ATOM 1593 C CA . HIS A 1 196 ? 4.457 0.536 -2.65 1 98.38 196 HIS A CA 1
ATOM 1594 C C . HIS A 1 196 ? 5.664 -0.379 -2.822 1 98.38 196 HIS A C 1
ATOM 1596 O O . HIS A 1 196 ? 6.598 -0.341 -2.018 1 98.38 196 HIS A O 1
ATOM 1602 N N . PHE A 1 197 ? 5.676 -1.173 -3.877 1 98.31 197 PHE A N 1
ATOM 1603 C CA . PHE A 1 197 ? 6.934 -1.804 -4.258 1 98.31 197 PHE A CA 1
ATOM 1604 C C . PHE A 1 197 ? 7.816 -0.83 -5.031 1 98.31 197 PHE A C 1
ATOM 1606 O O . PHE A 1 197 ? 7.312 0.086 -5.684 1 98.31 197 PHE A O 1
ATOM 1613 N N . ILE A 1 198 ? 9.047 -0.954 -4.91 1 97 198 ILE A N 1
ATOM 1614 C CA . ILE A 1 198 ? 10.055 -0.2 -5.652 1 97 198 ILE A CA 1
ATOM 1615 C C . ILE A 1 198 ? 11.086 -1.159 -6.246 1 97 198 ILE A C 1
ATOM 1617 O O . ILE A 1 198 ? 11.789 -1.854 -5.508 1 97 198 ILE A O 1
ATOM 1621 N N . VAL A 1 199 ? 11.141 -1.226 -7.535 1 95.19 199 VAL A N 1
ATOM 1622 C CA . VAL A 1 199 ? 12.102 -2.088 -8.227 1 95.19 199 VAL A CA 1
ATOM 1623 C C . VAL A 1 199 ? 12.969 -1.251 -9.156 1 95.19 199 VAL A C 1
ATOM 1625 O O . VAL A 1 199 ? 12.461 -0.413 -9.906 1 95.19 199 VAL A O 1
ATOM 1628 N N . THR A 1 200 ? 14.211 -1.421 -9.086 1 94.38 200 THR A N 1
ATOM 1629 C CA . THR A 1 200 ? 15.125 -0.697 -9.961 1 94.38 200 THR A CA 1
ATOM 1630 C C . THR A 1 200 ? 15.758 -1.637 -10.984 1 94.38 200 THR A C 1
ATOM 1632 O O . THR A 1 200 ? 15.828 -2.846 -10.758 1 94.38 200 THR A O 1
ATOM 1635 N N . HIS A 1 201 ? 16.078 -1.044 -12.094 1 90.06 201 HIS A N 1
ATOM 1636 C CA . HIS A 1 201 ? 16.641 -1.812 -13.195 1 90.06 201 HIS A CA 1
ATOM 1637 C C . HIS A 1 201 ? 17.891 -1.139 -13.75 1 90.06 201 HIS A C 1
ATOM 1639 O O . HIS A 1 201 ? 17.938 0.088 -13.867 1 90.06 201 HIS A O 1
ATOM 1645 N N . ASP A 1 202 ? 18.828 -1.919 -13.961 1 82.81 202 ASP A N 1
ATOM 1646 C CA . ASP A 1 202 ? 20.047 -1.509 -14.664 1 82.81 202 ASP A CA 1
ATOM 1647 C C . ASP A 1 202 ? 20.328 -2.424 -15.852 1 82.81 202 ASP A C 1
ATOM 1649 O O . ASP A 1 202 ? 20.703 -3.584 -15.68 1 82.81 202 ASP A O 1
ATOM 1653 N N . PRO A 1 203 ? 20.125 -1.897 -17.031 1 71.5 203 PRO A N 1
ATOM 1654 C CA . PRO A 1 203 ? 20.328 -2.73 -18.219 1 71.5 203 PRO A CA 1
ATOM 1655 C C . PRO A 1 203 ? 21.734 -3.328 -18.281 1 71.5 203 PRO A C 1
ATOM 1657 O O . PRO A 1 203 ? 21.938 -4.359 -18.922 1 71.5 203 PRO A O 1
ATOM 1660 N N . ASP A 1 204 ? 22.656 -2.648 -17.656 1 69.62 204 ASP A N 1
ATOM 1661 C CA . ASP A 1 204 ? 24.031 -3.107 -17.75 1 69.62 204 ASP A CA 1
ATOM 1662 C C . ASP A 1 204 ? 24.328 -4.164 -16.688 1 69.62 204 ASP A C 1
ATOM 1664 O O . ASP A 1 204 ? 25.422 -4.754 -16.672 1 69.62 204 ASP A O 1
ATOM 1668 N N . SER A 1 205 ? 23.359 -4.305 -15.883 1 64.44 205 SER A N 1
ATOM 1669 C CA . SER A 1 205 ? 23.547 -5.293 -14.828 1 64.44 205 SER A CA 1
ATOM 1670 C C . SER A 1 205 ? 22.672 -6.527 -15.062 1 64.44 205 SER A C 1
ATOM 1672 O O . SER A 1 205 ? 21.734 -6.484 -15.859 1 64.44 205 SER A O 1
ATOM 1674 N N . SER A 1 206 ? 23.25 -7.617 -14.523 1 59.25 206 SER A N 1
ATOM 1675 C CA . SER A 1 206 ? 22.453 -8.836 -14.586 1 59.25 206 SER A CA 1
ATOM 1676 C C . SER A 1 206 ? 21.109 -8.664 -13.891 1 59.25 206 SER A C 1
ATOM 1678 O O . SER A 1 206 ? 20.938 -7.762 -13.07 1 59.25 206 SER A O 1
ATOM 1680 N N . ILE A 1 207 ? 20.219 -9.453 -14.188 1 57.84 207 ILE A N 1
ATOM 1681 C CA . ILE A 1 207 ? 18.844 -9.406 -13.672 1 57.84 207 ILE A CA 1
ATOM 1682 C C . ILE A 1 207 ? 18.875 -9.5 -12.148 1 57.84 207 ILE A C 1
ATOM 1684 O O . ILE A 1 207 ? 19.641 -10.281 -11.578 1 57.84 207 ILE A O 1
ATOM 1688 N N . TYR A 1 208 ? 18.266 -8.695 -11.461 1 60.75 208 TYR A N 1
ATOM 1689 C CA . TYR A 1 208 ? 18 -8.695 -10.031 1 60.75 208 TYR A CA 1
ATOM 1690 C C . TYR A 1 208 ? 19.234 -8.258 -9.25 1 60.75 208 TYR A C 1
ATOM 1692 O O . TYR A 1 208 ? 19.406 -8.641 -8.086 1 60.75 208 TYR A O 1
ATOM 1700 N N . ASN A 1 209 ? 20.172 -7.645 -9.859 1 73.75 209 ASN A N 1
ATOM 1701 C CA . ASN A 1 209 ? 21.328 -7.133 -9.133 1 73.75 209 ASN A CA 1
ATOM 1702 C C . ASN A 1 209 ? 21.125 -5.68 -8.703 1 73.75 209 ASN A C 1
ATOM 1704 O O . ASN A 1 209 ? 22.078 -4.969 -8.43 1 73.75 209 ASN A O 1
ATOM 1708 N N . CYS A 1 210 ? 19.938 -5.336 -8.852 1 86 210 CYS A N 1
ATOM 1709 C CA . CYS A 1 210 ? 19.562 -3.994 -8.406 1 86 210 CYS A CA 1
ATOM 1710 C C . CYS A 1 210 ? 18.609 -4.055 -7.223 1 86 210 CYS A C 1
ATOM 1712 O O . CYS A 1 210 ? 17.844 -5.012 -7.082 1 86 210 CYS A O 1
ATOM 1714 N N . PRO A 1 211 ? 18.719 -3.064 -6.422 1 90.12 211 PRO A N 1
ATOM 1715 C CA . PRO A 1 211 ? 17.875 -3.086 -5.215 1 90.12 211 PRO A CA 1
ATOM 1716 C C . PRO A 1 211 ? 16.391 -3.092 -5.531 1 90.12 211 PRO A C 1
ATOM 1718 O O . PRO A 1 211 ? 15.953 -2.451 -6.492 1 90.12 211 PRO A O 1
ATOM 1721 N N . TYR A 1 212 ? 15.68 -3.822 -4.742 1 93 212 TYR A N 1
ATOM 1722 C CA . TYR A 1 212 ? 14.219 -3.771 -4.816 1 93 212 TYR A CA 1
ATOM 1723 C C . TYR A 1 212 ? 13.602 -3.854 -3.428 1 93 212 TYR A C 1
ATOM 1725 O O . TYR A 1 212 ? 14.195 -4.422 -2.51 1 93 212 TYR A O 1
ATOM 1733 N N . ILE A 1 213 ? 12.539 -3.242 -3.238 1 96.06 213 ILE A N 1
ATOM 1734 C CA . ILE A 1 213 ? 11.711 -3.221 -2.037 1 96.06 213 ILE A CA 1
ATOM 1735 C C . ILE A 1 213 ? 10.305 -3.713 -2.371 1 96.06 213 ILE A C 1
ATOM 1737 O O . ILE A 1 213 ? 9.586 -3.084 -3.154 1 96.06 213 ILE A O 1
ATOM 1741 N N . ILE A 1 214 ? 9.852 -4.812 -1.773 1 96.94 214 ILE A N 1
ATOM 1742 C CA . ILE A 1 214 ? 8.547 -5.398 -2.084 1 96.94 214 ILE A CA 1
ATOM 1743 C C . ILE A 1 214 ? 7.785 -5.672 -0.79 1 96.94 214 ILE A C 1
ATOM 1745 O O . ILE A 1 214 ? 8.102 -6.617 -0.065 1 96.94 214 ILE A O 1
ATOM 1749 N N . PRO A 1 215 ? 6.785 -4.895 -0.538 1 97.88 215 PRO A N 1
ATOM 1750 C CA . PRO A 1 215 ? 5.977 -5.121 0.664 1 97.88 215 PRO A CA 1
ATOM 1751 C C . PRO A 1 215 ? 5.102 -6.367 0.56 1 97.88 215 PRO A C 1
ATOM 1753 O O . PRO A 1 215 ? 4.359 -6.523 -0.411 1 97.88 215 PRO A O 1
ATOM 1756 N N . GLY A 1 216 ? 5.234 -7.238 1.538 1 96.44 216 GLY A N 1
ATOM 1757 C CA . GLY A 1 216 ? 4.258 -8.289 1.754 1 96.44 216 GLY A CA 1
ATOM 1758 C C . GLY A 1 216 ? 3.164 -7.902 2.73 1 96.44 216 GLY A C 1
ATOM 1759 O O . GLY A 1 216 ? 2.967 -6.719 3.008 1 96.44 216 GLY A O 1
ATOM 1760 N N . ALA A 1 217 ? 2.451 -8.914 3.154 1 94.5 217 ALA A N 1
ATOM 1761 C CA . ALA A 1 217 ? 1.367 -8.641 4.094 1 94.5 217 ALA A CA 1
ATOM 1762 C C . ALA A 1 217 ? 1.914 -8.195 5.449 1 94.5 217 ALA A C 1
ATOM 1764 O O . ALA A 1 217 ? 1.473 -7.188 6.004 1 94.5 217 ALA A O 1
ATOM 1765 N N . GLN A 1 218 ? 2.943 -8.891 5.895 1 92.88 218 GLN A N 1
ATOM 1766 C CA . GLN A 1 218 ? 3.408 -8.641 7.254 1 92.88 218 GLN A CA 1
ATOM 1767 C C . GLN A 1 218 ? 4.797 -8 7.25 1 92.88 218 GLN A C 1
ATOM 1769 O O . GLN A 1 218 ? 5.148 -7.27 8.18 1 92.88 218 GLN A O 1
ATOM 1774 N N . THR A 1 219 ? 5.574 -8.359 6.266 1 94.81 219 THR A N 1
ATOM 1775 C CA . THR A 1 219 ? 6.949 -7.867 6.199 1 94.81 219 THR A CA 1
ATOM 1776 C C . THR A 1 219 ? 7.262 -7.324 4.809 1 94.81 219 THR A C 1
ATOM 1778 O O . THR A 1 219 ? 6.484 -7.516 3.873 1 94.81 219 THR A O 1
ATOM 1781 N N . VAL A 1 220 ? 8.359 -6.605 4.77 1 96.19 220 VAL A N 1
ATOM 1782 C CA . VAL A 1 220 ? 8.852 -6.059 3.512 1 96.19 220 VAL A CA 1
ATOM 1783 C C . VAL A 1 220 ? 10.117 -6.793 3.09 1 96.19 220 VAL A C 1
ATOM 1785 O O . VAL A 1 220 ? 11.031 -6.977 3.898 1 96.19 220 VAL A O 1
ATOM 1788 N N . THR A 1 221 ? 10.156 -7.211 1.859 1 94.81 221 THR A N 1
ATOM 1789 C CA . THR A 1 221 ? 11.312 -7.922 1.324 1 94.81 221 THR A CA 1
ATOM 1790 C C . THR A 1 221 ? 12.273 -6.953 0.64 1 94.81 221 THR A C 1
ATOM 1792 O O . THR A 1 221 ? 11.867 -6.156 -0.209 1 94.81 221 THR A O 1
ATOM 1795 N N . LEU A 1 222 ? 13.508 -6.996 1.069 1 93 222 LEU A N 1
ATOM 1796 C CA . LEU A 1 222 ? 14.586 -6.246 0.443 1 93 222 LEU A CA 1
ATOM 1797 C C . LEU A 1 222 ? 15.531 -7.18 -0.312 1 93 222 LEU A C 1
ATOM 1799 O O . LEU A 1 222 ? 15.922 -8.227 0.208 1 93 222 LEU A O 1
ATOM 1803 N N . GLY A 1 223 ? 15.82 -6.82 -1.511 1 88.44 223 GLY A N 1
ATOM 1804 C CA . GLY A 1 223 ? 16.75 -7.617 -2.297 1 88.44 223 GLY A CA 1
ATOM 1805 C C . GLY A 1 223 ? 17.578 -6.789 -3.262 1 88.44 223 GLY A C 1
ATOM 1806 O O . GLY A 1 223 ? 17.562 -5.559 -3.201 1 88.44 223 GLY A O 1
ATOM 1807 N N . GLY A 1 224 ? 18.391 -7.617 -4.094 1 72.56 224 GLY A N 1
ATOM 1808 C CA . GLY A 1 224 ? 19.172 -6.926 -5.102 1 72.56 224 GLY A CA 1
ATOM 1809 C C . GLY A 1 224 ? 20.516 -7.578 -5.359 1 72.56 224 GLY A C 1
ATOM 1810 O O . GLY A 1 224 ? 21.422 -6.957 -5.93 1 72.56 224 GLY A O 1
ATOM 1811 N N . ILE A 1 225 ? 20.688 -8.711 -4.77 1 66.81 225 ILE A N 1
ATOM 1812 C CA . ILE A 1 225 ? 21.938 -9.398 -5.074 1 66.81 225 ILE A CA 1
ATOM 1813 C C . ILE A 1 225 ? 21.625 -10.766 -5.691 1 66.81 225 ILE A C 1
ATOM 1815 O O . ILE A 1 225 ? 20.797 -11.516 -5.172 1 66.81 225 ILE A O 1
ATOM 1819 N N . PHE A 1 226 ? 21.953 -10.812 -6.938 1 58.56 226 PHE A N 1
ATOM 1820 C CA . PHE A 1 226 ? 21.953 -12.102 -7.625 1 58.56 226 PHE A CA 1
ATOM 1821 C C . PHE A 1 226 ? 23.375 -12.625 -7.793 1 58.56 226 PHE A C 1
ATOM 1823 O O . PHE A 1 226 ? 24.188 -12.016 -8.484 1 58.56 226 PHE A O 1
ATOM 1830 N N . GLN A 1 227 ? 23.859 -13.359 -6.715 1 53.34 227 GLN A N 1
ATOM 1831 C CA . GLN A 1 227 ? 25.234 -13.844 -6.867 1 53.34 227 GLN A CA 1
ATOM 1832 C C . GLN A 1 227 ? 25.281 -15.086 -7.746 1 53.34 227 GLN A C 1
ATOM 1834 O O . GLN A 1 227 ? 24.594 -16.078 -7.469 1 53.34 227 GLN A O 1
ATOM 1839 N N . LEU A 1 228 ? 25.719 -14.836 -8.859 1 45.53 228 LEU A N 1
ATOM 1840 C CA . LEU A 1 228 ? 26.062 -16 -9.672 1 45.53 228 LEU A CA 1
ATOM 1841 C C . LEU A 1 228 ? 27.172 -16.812 -9.023 1 45.53 228 LEU A C 1
ATOM 1843 O O . LEU A 1 228 ? 28.25 -16.281 -8.742 1 45.53 228 LEU A O 1
ATOM 1847 N N . GLY A 1 229 ? 26.938 -18.031 -8.555 1 46.53 229 GLY A N 1
ATOM 1848 C CA . GLY A 1 229 ? 27.891 -19.109 -8.375 1 46.53 229 GLY A CA 1
ATOM 1849 C C . GLY A 1 229 ? 28.438 -19.188 -6.969 1 46.53 229 GLY A C 1
ATOM 1850 O O . GLY A 1 229 ? 28.859 -20.266 -6.52 1 46.53 229 GLY A O 1
ATOM 1851 N N . ASN A 1 230 ? 29.062 -18.141 -6.258 1 45.75 230 ASN A N 1
ATOM 1852 C CA . ASN A 1 230 ? 29.969 -18.359 -5.145 1 45.75 230 ASN A CA 1
ATOM 1853 C C . ASN A 1 230 ? 29.281 -18.172 -3.799 1 45.75 230 ASN A C 1
ATOM 1855 O O . ASN A 1 230 ? 29.281 -17.062 -3.248 1 45.75 230 ASN A O 1
ATOM 1859 N N . TRP A 1 231 ? 28.5 -19.047 -3.369 1 45.88 231 TRP A N 1
ATOM 1860 C CA . TRP A 1 231 ? 27.844 -18.891 -2.07 1 45.88 231 TRP A CA 1
ATOM 1861 C C . TRP A 1 231 ? 28.797 -19.25 -0.939 1 45.88 231 TRP A C 1
ATOM 1863 O O . TRP A 1 231 ? 29.281 -20.391 -0.86 1 45.88 231 TRP A O 1
ATOM 1873 N N . SER A 1 232 ? 29.828 -18.344 -0.565 1 48.44 232 SER A N 1
ATOM 1874 C CA . SER A 1 232 ? 30.547 -18.547 0.688 1 48.44 232 SER A CA 1
ATOM 1875 C C . SER A 1 232 ? 29.969 -17.703 1.809 1 48.44 232 SER A C 1
ATOM 1877 O O . SER A 1 232 ? 29.312 -16.688 1.549 1 48.44 232 SER A O 1
ATOM 1879 N N . GLU A 1 233 ? 30.062 -18.172 3.014 1 50.09 233 GLU A N 1
ATOM 1880 C CA . GLU A 1 233 ? 29.609 -17.547 4.25 1 50.09 233 GLU A CA 1
ATOM 1881 C C . GLU A 1 233 ? 29.953 -16.047 4.266 1 50.09 233 GLU A C 1
ATOM 1883 O O . GLU A 1 233 ? 29.141 -15.234 4.719 1 50.09 233 GLU A O 1
ATOM 1888 N N . GLN A 1 234 ? 31.266 -15.703 4.145 1 46.72 234 GLN A N 1
ATOM 1889 C CA . GLN A 1 234 ? 31.781 -14.336 4.133 1 46.72 234 GLN A CA 1
ATOM 1890 C C . GLN A 1 234 ? 30.984 -13.453 3.182 1 46.72 234 GLN A C 1
ATOM 1892 O O . GLN A 1 234 ? 30.734 -12.281 3.471 1 46.72 234 GLN A O 1
ATOM 1897 N N . ASN A 1 235 ? 30.531 -13.953 2.094 1 55 235 ASN A N 1
ATOM 1898 C CA . ASN A 1 235 ? 29.766 -13.336 1.012 1 55 235 ASN A CA 1
ATOM 1899 C C . ASN A 1 235 ? 28.391 -12.898 1.479 1 55 235 ASN A C 1
ATOM 1901 O O . ASN A 1 235 ? 27.859 -11.875 1.02 1 55 235 ASN A O 1
ATOM 1905 N N . ASN A 1 236 ? 28.234 -13.266 2.805 1 64.12 236 ASN A N 1
ATOM 1906 C CA . ASN A 1 236 ? 26.875 -13.047 3.309 1 64.12 236 ASN A CA 1
ATOM 1907 C C . ASN A 1 236 ? 26.719 -11.664 3.926 1 64.12 236 ASN A C 1
ATOM 1909 O O . ASN A 1 236 ? 25.734 -10.969 3.652 1 64.12 236 ASN A O 1
ATOM 1913 N N . ILE A 1 237 ? 27.984 -11.148 4.52 1 72.31 237 ILE A N 1
ATOM 1914 C CA . ILE A 1 237 ? 27.844 -9.867 5.207 1 72.31 237 ILE A CA 1
ATOM 1915 C C . ILE A 1 237 ? 27.859 -8.734 4.184 1 72.31 237 ILE A C 1
ATOM 1917 O O . ILE A 1 237 ? 27.078 -7.789 4.293 1 72.31 237 ILE A O 1
ATOM 1921 N N . GLN A 1 238 ? 28.781 -8.836 3.285 1 78.88 238 GLN A N 1
ATOM 1922 C CA . GLN A 1 238 ? 28.844 -7.809 2.254 1 78.88 238 GLN A CA 1
ATOM 1923 C C . GLN A 1 238 ? 27.547 -7.734 1.457 1 78.88 238 GLN A C 1
ATOM 1925 O O . GLN A 1 238 ? 27.078 -6.645 1.117 1 78.88 238 GLN A O 1
ATOM 1930 N N . ASP A 1 239 ? 27.078 -8.891 1.218 1 79.19 239 ASP A N 1
ATOM 1931 C CA . ASP A 1 239 ? 25.812 -8.945 0.475 1 79.19 239 ASP A CA 1
ATOM 1932 C C . ASP A 1 239 ? 24.688 -8.297 1.268 1 79.19 239 ASP A C 1
ATOM 1934 O O . ASP A 1 239 ? 23.875 -7.547 0.709 1 79.19 239 ASP A O 1
ATOM 1938 N N . HIS A 1 240 ? 24.812 -8.523 2.525 1 83.25 240 HIS A N 1
ATOM 1939 C CA . HIS A 1 240 ? 23.812 -7.941 3.424 1 83.25 240 HIS A CA 1
ATOM 1940 C C . HIS A 1 240 ? 23.875 -6.418 3.387 1 83.25 240 HIS A C 1
ATOM 1942 O O . HIS A 1 240 ? 22.844 -5.758 3.242 1 83.25 240 HIS A O 1
ATOM 1948 N N . ASN A 1 241 ? 24.984 -5.891 3.49 1 86.06 241 ASN A N 1
ATOM 1949 C CA . ASN A 1 241 ? 25.156 -4.441 3.518 1 86.06 241 ASN A CA 1
ATOM 1950 C C . ASN A 1 241 ? 24.781 -3.805 2.184 1 86.06 241 ASN A C 1
ATOM 1952 O O . ASN A 1 241 ? 24.219 -2.711 2.15 1 86.06 241 ASN A O 1
ATOM 1956 N N . THR A 1 242 ? 25.141 -4.527 1.194 1 86.19 242 THR A N 1
ATOM 1957 C CA . THR A 1 242 ? 24.844 -4.016 -0.137 1 86.19 242 THR A CA 1
ATOM 1958 C C . THR A 1 242 ? 23.344 -3.883 -0.339 1 86.19 242 THR A C 1
ATOM 1960 O O . THR A 1 242 ? 22.859 -2.859 -0.832 1 86.19 242 THR A O 1
ATOM 1963 N N . ILE A 1 243 ? 22.656 -4.871 0.082 1 88.25 243 ILE A N 1
ATOM 1964 C CA . ILE A 1 243 ? 21.203 -4.848 -0.043 1 88.25 243 ILE A CA 1
ATOM 1965 C C . ILE A 1 243 ? 20.625 -3.73 0.825 1 88.25 243 ILE A C 1
ATOM 1967 O O . ILE A 1 243 ? 19.844 -2.908 0.349 1 88.25 243 ILE A O 1
ATOM 1971 N N . TRP A 1 244 ? 21.094 -3.674 2.043 1 90.69 244 TRP A N 1
ATOM 1972 C CA . TRP A 1 244 ? 20.594 -2.717 3.018 1 90.69 244 TRP A CA 1
ATOM 1973 C C . TRP A 1 244 ? 20.828 -1.284 2.553 1 90.69 244 TRP A C 1
ATOM 1975 O O . TRP A 1 244 ? 19.906 -0.473 2.508 1 90.69 244 TRP A O 1
ATOM 1985 N N . GLU A 1 245 ? 21.984 -0.963 2.131 1 91.19 245 GLU A N 1
ATOM 1986 C CA . GLU A 1 245 ? 22.344 0.387 1.709 1 91.19 245 GLU A CA 1
ATOM 1987 C C . GLU A 1 245 ? 21.609 0.781 0.43 1 91.19 245 GLU A C 1
ATOM 1989 O O . GLU A 1 245 ? 21.172 1.921 0.293 1 91.19 245 GLU A O 1
ATOM 1994 N N . GLY A 1 246 ? 21.562 -0.184 -0.488 1 91.12 246 GLY A N 1
ATOM 1995 C CA . GLY A 1 246 ? 20.844 0.079 -1.724 1 91.12 246 GLY A CA 1
ATOM 1996 C C . GLY A 1 246 ? 19.375 0.407 -1.504 1 91.12 246 GLY A C 1
ATOM 1997 O O . GLY A 1 246 ? 18.859 1.358 -2.088 1 91.12 246 GLY A O 1
ATOM 1998 N N . CYS A 1 247 ? 18.781 -0.337 -0.676 1 93.31 247 CYS A N 1
ATOM 1999 C CA . CYS A 1 247 ? 17.359 -0.127 -0.398 1 93.31 247 CYS A CA 1
ATOM 2000 C C . CYS A 1 247 ? 17.141 1.146 0.413 1 93.31 247 CYS A C 1
ATOM 2002 O O . CYS A 1 247 ? 16.188 1.885 0.176 1 93.31 247 CYS A O 1
ATOM 2004 N N . CYS A 1 248 ? 18.047 1.47 1.35 1 92.12 248 CYS A N 1
ATOM 2005 C CA . CYS A 1 248 ? 17.938 2.678 2.158 1 92.12 248 CYS A CA 1
ATOM 2006 C C . CYS A 1 248 ? 18.125 3.926 1.307 1 92.12 248 CYS A C 1
ATOM 2008 O O . CYS A 1 248 ? 17.578 4.984 1.616 1 92.12 248 CYS A O 1
ATOM 2010 N N . ARG A 1 249 ? 18.859 3.809 0.25 1 90.94 249 ARG A N 1
ATOM 2011 C CA . ARG A 1 249 ? 19 4.922 -0.678 1 90.94 249 ARG A CA 1
ATOM 2012 C C . ARG A 1 249 ? 17.688 5.207 -1.407 1 90.94 249 ARG A C 1
ATOM 2014 O O . ARG A 1 249 ? 17.359 6.363 -1.671 1 90.94 249 ARG A O 1
ATOM 2021 N N . LEU A 1 250 ? 17.016 4.113 -1.702 1 91.94 250 LEU A N 1
ATOM 2022 C CA . LEU A 1 250 ? 15.727 4.254 -2.375 1 91.94 250 LEU A CA 1
ATOM 2023 C C . LEU A 1 250 ? 14.672 4.793 -1.419 1 91.94 250 LEU A C 1
ATOM 2025 O O . LEU A 1 250 ? 13.836 5.613 -1.81 1 91.94 250 LEU A O 1
ATOM 2029 N N . GLU A 1 251 ? 14.656 4.336 -0.21 1 92.81 251 GLU A N 1
ATOM 2030 C CA . GLU A 1 251 ? 13.703 4.691 0.836 1 92.81 251 GLU A CA 1
ATOM 2031 C C . GLU A 1 251 ? 14.406 4.906 2.174 1 92.81 251 GLU A C 1
ATOM 2033 O O . GLU A 1 251 ? 14.5 3.982 2.986 1 92.81 251 GLU A O 1
ATOM 2038 N N . PRO A 1 252 ? 14.727 6.094 2.498 1 90.69 252 PRO A N 1
ATOM 2039 C CA . PRO A 1 252 ? 15.539 6.391 3.678 1 90.69 252 PRO A CA 1
ATOM 2040 C C . PRO A 1 252 ? 14.844 6.027 4.984 1 90.69 252 PRO A C 1
ATOM 2042 O O . PRO A 1 252 ? 15.508 5.758 5.992 1 90.69 252 PRO A O 1
ATOM 2045 N N . THR A 1 253 ? 13.516 5.961 5.027 1 91.19 253 THR A N 1
ATOM 2046 C CA . THR A 1 253 ? 12.805 5.625 6.254 1 91.19 253 THR A CA 1
ATOM 2047 C C . THR A 1 253 ? 13.125 4.203 6.699 1 91.19 253 THR A C 1
ATOM 2049 O O . THR A 1 253 ? 12.883 3.836 7.852 1 91.19 253 THR A O 1
ATOM 2052 N N . LEU A 1 254 ? 13.68 3.387 5.828 1 92.38 254 LEU A N 1
ATOM 2053 C CA . LEU A 1 254 ? 14.008 2.002 6.148 1 92.38 254 LEU A CA 1
ATOM 2054 C C . LEU A 1 254 ? 15.156 1.931 7.148 1 92.38 254 LEU A C 1
ATOM 2056 O O . LEU A 1 254 ? 15.383 0.89 7.77 1 92.38 254 LEU A O 1
ATOM 2060 N N . LYS A 1 255 ? 15.898 2.996 7.238 1 90.56 255 LYS A N 1
ATOM 2061 C CA . LYS A 1 255 ? 17.031 3.02 8.156 1 90.56 255 LYS A CA 1
ATOM 2062 C C . LYS A 1 255 ? 16.594 2.727 9.586 1 90.56 255 LYS A C 1
ATOM 2064 O O . LYS A 1 255 ? 17.375 2.205 10.383 1 90.56 255 LYS A O 1
ATOM 2069 N N . ASN A 1 256 ? 15.312 2.945 9.836 1 86.69 256 ASN A N 1
ATOM 2070 C CA . ASN A 1 256 ? 14.789 2.736 11.188 1 86.69 256 ASN A CA 1
ATOM 2071 C C . ASN A 1 256 ? 13.984 1.442 11.281 1 86.69 256 ASN A C 1
ATOM 2073 O O . ASN A 1 256 ? 13.414 1.135 12.328 1 86.69 256 ASN A O 1
ATOM 2077 N N . ALA A 1 257 ? 13.938 0.725 10.234 1 91.31 257 ALA A N 1
ATOM 2078 C CA . ALA A 1 257 ? 13.148 -0.505 10.227 1 91.31 257 ALA A CA 1
ATOM 2079 C C . ALA A 1 257 ? 13.898 -1.637 10.93 1 91.31 257 ALA A C 1
ATOM 2081 O O . ALA A 1 257 ? 15.125 -1.733 10.836 1 91.31 257 ALA A O 1
ATOM 2082 N N . ARG A 1 258 ? 13.195 -2.424 11.617 1 91.44 258 ARG A N 1
ATOM 2083 C CA . ARG A 1 258 ? 13.766 -3.6 12.273 1 91.44 258 ARG A CA 1
ATOM 2084 C C . ARG A 1 258 ? 13.93 -4.75 11.281 1 91.44 258 ARG A C 1
ATOM 2086 O O . ARG A 1 258 ? 12.984 -5.105 10.578 1 91.44 258 ARG A O 1
ATOM 2093 N N . ILE A 1 259 ? 15.109 -5.371 11.305 1 88.75 259 ILE A N 1
ATOM 2094 C CA . ILE A 1 259 ? 15.344 -6.547 10.484 1 88.75 259 ILE A CA 1
ATOM 2095 C C . ILE A 1 259 ? 14.758 -7.781 11.164 1 88.75 259 ILE A C 1
ATOM 2097 O O . ILE A 1 259 ? 15.086 -8.078 12.312 1 88.75 259 ILE A O 1
ATOM 2101 N N . ILE A 1 260 ? 13.914 -8.445 10.508 1 89.19 260 ILE A N 1
ATOM 2102 C CA . ILE A 1 260 ? 13.219 -9.609 11.039 1 89.19 260 ILE A CA 1
ATOM 2103 C C . ILE A 1 260 ? 14.016 -10.875 10.719 1 89.19 260 ILE A C 1
ATOM 2105 O O . ILE A 1 260 ? 14.031 -11.82 11.508 1 89.19 260 ILE A O 1
ATOM 2109 N N . GLY A 1 261 ? 14.609 -10.867 9.461 1 84 261 GLY A N 1
ATOM 2110 C CA . GLY A 1 261 ? 15.344 -12.062 9.062 1 84 261 GLY A CA 1
ATOM 2111 C C . GLY A 1 261 ? 15.906 -11.969 7.652 1 84 261 GLY A C 1
ATOM 2112 O O . GLY A 1 261 ? 15.641 -11.008 6.934 1 84 261 GLY A O 1
ATOM 2113 N N . GLU A 1 262 ? 16.75 -12.984 7.48 1 79.94 262 GLU A N 1
ATOM 2114 C CA . GLU A 1 262 ? 17.344 -13.141 6.152 1 79.94 262 GLU A CA 1
ATOM 2115 C C . GLU A 1 262 ? 17.141 -14.555 5.621 1 79.94 262 GLU A C 1
ATOM 2117 O O . GLU A 1 262 ? 17.25 -15.531 6.375 1 79.94 262 GLU A O 1
ATOM 2122 N N . TRP A 1 263 ? 16.812 -14.547 4.355 1 77.88 263 TRP A N 1
ATOM 2123 C CA . TRP A 1 263 ? 16.562 -15.844 3.738 1 77.88 263 TRP A CA 1
ATOM 2124 C C . TRP A 1 263 ? 17.297 -15.969 2.41 1 77.88 263 TRP A C 1
ATOM 2126 O O . TRP A 1 263 ? 17.406 -15 1.657 1 77.88 263 TRP A O 1
ATOM 2136 N N . THR A 1 264 ? 17.766 -17.141 2.246 1 72.44 264 THR A N 1
ATOM 2137 C CA . THR A 1 264 ? 18.422 -17.469 0.983 1 72.44 264 THR A CA 1
ATOM 2138 C C . THR A 1 264 ? 17.641 -18.531 0.217 1 72.44 264 THR A C 1
ATOM 2140 O O . THR A 1 264 ? 17.109 -19.469 0.812 1 72.44 264 THR A O 1
ATOM 2143 N N . GLY A 1 265 ? 17.391 -18.234 -1.053 1 69.88 265 GLY A N 1
ATOM 2144 C CA . GLY A 1 265 ? 16.812 -19.219 -1.965 1 69.88 265 GLY A CA 1
ATOM 2145 C C . GLY A 1 265 ? 17.688 -19.484 -3.18 1 69.88 265 GLY A C 1
ATOM 2146 O O . GLY A 1 265 ? 18.641 -18.734 -3.439 1 69.88 265 GLY A O 1
ATOM 2147 N N . PHE A 1 266 ? 17.438 -20.672 -3.779 1 69.5 266 PHE A N 1
ATOM 2148 C CA . PHE A 1 266 ? 18.172 -21.047 -4.984 1 69.5 266 PHE A CA 1
ATOM 2149 C C . PHE A 1 266 ? 17.234 -21.094 -6.191 1 69.5 266 PHE A C 1
ATOM 2151 O O . PHE A 1 266 ? 16.281 -21.859 -6.219 1 69.5 266 PHE A O 1
ATOM 2158 N N . ARG A 1 267 ? 17.578 -20.203 -7.117 1 66.81 267 ARG A N 1
ATOM 2159 C CA . ARG A 1 267 ? 16.719 -20.078 -8.297 1 66.81 267 ARG A CA 1
ATOM 2160 C C . ARG A 1 267 ? 17.266 -20.922 -9.445 1 66.81 267 ARG A C 1
ATOM 2162 O O . ARG A 1 267 ? 18.438 -20.812 -9.805 1 66.81 267 ARG A O 1
ATOM 2169 N N . PRO A 1 268 ? 16.453 -21.828 -9.898 1 67.38 268 PRO A N 1
ATOM 2170 C CA . PRO A 1 268 ? 16.875 -22.594 -11.078 1 67.38 268 PRO A CA 1
ATOM 2171 C C . PRO A 1 268 ? 16.812 -21.781 -12.367 1 67.38 268 PRO A C 1
ATOM 2173 O O . PRO A 1 268 ? 15.719 -21.609 -12.93 1 67.38 268 PRO A O 1
ATOM 2176 N N . VAL A 1 269 ? 17.938 -21.219 -12.828 1 68.62 269 VAL A N 1
ATOM 2177 C CA . VAL A 1 269 ? 17.906 -20.312 -13.969 1 68.62 269 VAL A CA 1
ATOM 2178 C C . VAL A 1 269 ? 18.359 -21.062 -15.227 1 68.62 269 VAL A C 1
ATOM 2180 O O . VAL A 1 269 ? 19.297 -21.859 -15.18 1 68.62 269 VAL A O 1
ATOM 2183 N N . ARG A 1 270 ? 17.469 -20.938 -16.266 1 73.88 270 ARG A N 1
ATOM 2184 C CA . ARG A 1 270 ? 17.781 -21.344 -17.625 1 73.88 270 ARG A CA 1
ATOM 2185 C C . ARG A 1 270 ? 17.594 -20.188 -18.594 1 73.88 270 ARG A C 1
ATOM 2187 O O . ARG A 1 270 ? 16.844 -19.266 -18.328 1 73.88 270 ARG A O 1
ATOM 2194 N N . PRO A 1 271 ? 18.375 -20.297 -19.641 1 70.81 271 PRO A N 1
ATOM 2195 C CA . PRO A 1 271 ? 18.141 -19.266 -20.641 1 70.81 271 PRO A CA 1
ATOM 2196 C C . PRO A 1 271 ? 16.703 -19.203 -21.125 1 70.81 271 PRO A C 1
ATOM 2198 O O . PRO A 1 271 ? 16.172 -18.125 -21.391 1 70.81 271 PRO A O 1
ATOM 2201 N N . GLN A 1 272 ? 16.172 -20.438 -21.25 1 78.06 272 GLN A N 1
ATOM 2202 C CA . GLN A 1 272 ? 14.766 -20.547 -21.641 1 78.06 272 GLN A CA 1
ATOM 2203 C C . GLN A 1 272 ? 14.047 -21.594 -20.797 1 78.06 272 GLN A C 1
ATOM 2205 O O . GLN A 1 272 ? 14.609 -22.656 -20.5 1 78.06 272 GLN A O 1
ATOM 2210 N N . ILE A 1 273 ? 12.836 -21.25 -20.562 1 86.75 273 ILE A N 1
ATOM 2211 C CA . ILE A 1 273 ? 12.008 -22.203 -19.844 1 86.75 273 ILE A CA 1
ATOM 2212 C C . ILE A 1 273 ? 11.859 -23.484 -20.688 1 86.75 273 ILE A C 1
ATOM 2214 O O . ILE A 1 273 ? 11.656 -23.406 -21.891 1 86.75 273 ILE A O 1
ATOM 2218 N N . ARG A 1 274 ? 12.102 -24.625 -20.094 1 88.25 274 ARG A N 1
ATOM 2219 C CA . ARG A 1 274 ? 11.859 -25.891 -20.781 1 88.25 274 ARG A CA 1
ATOM 2220 C C . ARG A 1 274 ? 10.484 -26.453 -20.422 1 88.25 274 ARG A C 1
ATOM 2222 O O . ARG A 1 274 ? 10.289 -26.938 -19.312 1 88.25 274 ARG A O 1
ATOM 2229 N N . LEU A 1 275 ? 9.539 -26.297 -21.219 1 92.62 275 LEU A N 1
ATOM 2230 C CA . LEU A 1 275 ? 8.195 -26.844 -21.109 1 92.62 275 LEU A CA 1
ATOM 2231 C C . LEU A 1 275 ? 7.82 -27.641 -22.359 1 92.62 275 LEU A C 1
ATOM 2233 O O . LEU A 1 275 ? 7.371 -27.062 -23.344 1 92.62 275 LEU A O 1
ATOM 2237 N N . GLU A 1 276 ? 8.047 -28.922 -22.266 1 92.62 276 GLU A N 1
ATOM 2238 C CA . GLU A 1 276 ? 7.867 -29.766 -23.438 1 92.62 276 GLU A CA 1
ATOM 2239 C C . GLU A 1 276 ? 7.68 -31.219 -23.047 1 92.62 276 GLU A C 1
ATOM 2241 O O . GLU A 1 276 ? 8.023 -31.625 -21.922 1 92.62 276 GLU A O 1
ATOM 2246 N N . ARG A 1 277 ? 7.16 -31.906 -24 1 91.19 277 ARG A N 1
ATOM 2247 C CA . ARG A 1 277 ? 6.965 -33.344 -23.844 1 91.19 277 ARG A CA 1
ATOM 2248 C C . ARG A 1 277 ? 8.18 -34.125 -24.344 1 91.19 277 ARG A C 1
ATOM 2250 O O . ARG A 1 277 ? 8.789 -33.75 -25.359 1 91.19 277 ARG A O 1
ATOM 2257 N N . GLU A 1 278 ? 8.57 -35.156 -23.625 1 88.56 278 GLU A N 1
ATOM 2258 C CA . GLU A 1 278 ? 9.633 -36.062 -24.031 1 88.56 278 GLU A CA 1
ATOM 2259 C C . GLU A 1 278 ? 9.266 -37.531 -23.703 1 88.56 278 GLU A C 1
ATOM 2261 O O . GLU A 1 278 ? 8.703 -37.812 -22.641 1 88.56 278 GLU A O 1
ATOM 2266 N N . GLN A 1 279 ? 9.461 -38.406 -24.688 1 86.62 279 GLN A N 1
ATOM 2267 C CA . GLN A 1 279 ? 9.297 -39.812 -24.422 1 86.62 279 GLN A CA 1
ATOM 2268 C C . GLN A 1 279 ? 10.625 -40.469 -24.016 1 86.62 279 GLN A C 1
ATOM 2270 O O . GLN A 1 279 ? 11.609 -40.375 -24.75 1 86.62 279 GLN A O 1
ATOM 2275 N N . LEU A 1 280 ? 10.672 -40.906 -22.812 1 81.88 280 LEU A N 1
ATOM 2276 C CA . LEU A 1 280 ? 11.891 -41.531 -22.312 1 81.88 280 LEU A CA 1
ATOM 2277 C C . LEU A 1 280 ? 11.75 -43.062 -22.25 1 81.88 280 LEU A C 1
ATOM 2279 O O . LEU A 1 280 ? 10.688 -43.562 -21.891 1 81.88 280 LEU A O 1
ATOM 2283 N N . ARG A 1 281 ? 12.758 -43.75 -22.75 1 78.06 281 ARG A N 1
ATOM 2284 C CA . ARG A 1 281 ? 12.797 -45.219 -22.625 1 78.06 281 ARG A CA 1
ATOM 2285 C C . ARG A 1 281 ? 13.375 -45.625 -21.281 1 78.06 281 ARG A C 1
ATOM 2287 O O . ARG A 1 281 ? 14.547 -45.375 -20.984 1 78.06 281 ARG A O 1
ATOM 2294 N N . VAL A 1 282 ? 12.578 -45.812 -20.406 1 70 282 VAL A N 1
ATOM 2295 C CA . VAL A 1 282 ? 13.008 -46.312 -19.109 1 70 282 VAL A CA 1
ATOM 2296 C C . VAL A 1 282 ? 12.773 -47.812 -19 1 70 282 VAL A C 1
ATOM 2298 O O . VAL A 1 282 ? 11.641 -48.25 -18.859 1 70 282 VAL A O 1
ATOM 2301 N N . GLY A 1 283 ? 13.844 -48.656 -19 1 66.75 283 GLY A N 1
ATOM 2302 C CA . GLY A 1 283 ? 13.672 -50.094 -19.109 1 66.75 283 GLY A CA 1
ATOM 2303 C C . GLY A 1 283 ? 12.875 -50.5 -20.328 1 66.75 283 GLY A C 1
ATOM 2304 O O . GLY A 1 283 ? 13.102 -50 -21.422 1 66.75 283 GLY A O 1
ATOM 2305 N N . PRO A 1 284 ? 11.938 -51.438 -20.047 1 66.75 284 PRO A N 1
ATOM 2306 C CA . PRO A 1 284 ? 11.148 -51.969 -21.172 1 66.75 284 PRO A CA 1
ATOM 2307 C C . PRO A 1 284 ? 9.961 -51.062 -21.5 1 66.75 284 PRO A C 1
ATOM 2309 O O . PRO A 1 284 ? 9.312 -51.25 -22.547 1 66.75 284 PRO A O 1
ATOM 2312 N N . SER A 1 285 ? 9.812 -50.062 -20.672 1 72.62 285 SER A N 1
ATOM 2313 C CA . SER A 1 285 ? 8.602 -49.281 -20.875 1 72.62 285 SER A CA 1
ATOM 2314 C C . SER A 1 285 ? 8.93 -47.875 -21.328 1 72.62 285 SER A C 1
ATOM 2316 O O . SER A 1 285 ? 9.984 -47.344 -20.969 1 72.62 285 SER A O 1
ATOM 2318 N N . ASN A 1 286 ? 8.023 -47.438 -22.25 1 79.56 286 ASN A N 1
ATOM 2319 C CA . ASN A 1 286 ? 8.094 -46.031 -22.641 1 79.56 286 ASN A CA 1
ATOM 2320 C C . ASN A 1 286 ? 7.32 -45.156 -21.656 1 79.56 286 ASN A C 1
ATOM 2322 O O . ASN A 1 286 ? 6.18 -45.469 -21.312 1 79.56 286 ASN A O 1
ATOM 2326 N N . THR A 1 287 ? 8.117 -44.219 -21.109 1 82.06 287 THR A N 1
ATOM 2327 C CA . THR A 1 287 ? 7.492 -43.281 -20.156 1 82.06 287 THR A CA 1
ATOM 2328 C C . THR A 1 287 ? 7.371 -41.906 -20.75 1 82.06 287 THR A C 1
ATOM 2330 O O . THR A 1 287 ? 8.305 -41.406 -21.391 1 82.06 287 THR A O 1
ATOM 2333 N N . GLU A 1 288 ? 6.16 -41.312 -20.656 1 87 288 GLU A N 1
ATOM 2334 C CA . GLU A 1 288 ? 5.941 -39.938 -21.094 1 87 288 GLU A CA 1
ATOM 2335 C C . GLU A 1 288 ? 6.379 -38.938 -20.016 1 87 288 GLU A C 1
ATOM 2337 O O . GLU A 1 288 ? 6.023 -39.062 -18.844 1 87 288 GLU A O 1
ATOM 2342 N N . VAL A 1 289 ? 7.215 -37.969 -20.453 1 88.31 289 VAL A N 1
ATOM 2343 C CA . VAL A 1 289 ? 7.691 -36.969 -19.531 1 88.31 289 VAL A CA 1
ATOM 2344 C C . VAL A 1 289 ? 7.332 -35.562 -20.047 1 88.31 289 VAL A C 1
ATOM 2346 O O . VAL A 1 289 ? 7.52 -35.281 -21.234 1 88.31 289 VAL A O 1
ATOM 2349 N N . ILE A 1 290 ? 6.707 -34.812 -19.234 1 92.25 290 ILE A N 1
ATOM 2350 C CA . ILE A 1 290 ? 6.512 -33.375 -19.531 1 92.25 290 ILE A CA 1
ATOM 2351 C C . ILE A 1 290 ? 7.453 -32.562 -18.656 1 92.25 290 ILE A C 1
ATOM 2353 O O . ILE A 1 290 ? 7.305 -32.5 -17.438 1 92.25 290 ILE A O 1
ATOM 2357 N N . HIS A 1 291 ? 8.398 -31.906 -19.312 1 90.06 291 HIS A N 1
ATOM 2358 C CA . HIS A 1 291 ? 9.305 -31 -18.609 1 90.06 291 HIS A CA 1
ATOM 2359 C C . HIS A 1 291 ? 8.648 -29.656 -18.328 1 90.06 291 HIS A C 1
ATOM 2361 O O . HIS A 1 291 ? 7.91 -29.141 -19.172 1 90.06 291 HIS A O 1
ATOM 2367 N N . ASN A 1 292 ? 8.859 -29.109 -17.156 1 91.81 292 ASN A N 1
ATOM 2368 C CA . ASN A 1 292 ? 8.367 -27.812 -16.719 1 91.81 292 ASN A CA 1
ATOM 2369 C C . ASN A 1 292 ? 9.289 -27.172 -15.688 1 91.81 292 ASN A C 1
ATOM 2371 O O . ASN A 1 292 ? 8.977 -27.156 -14.492 1 91.81 292 ASN A O 1
ATOM 2375 N N . TYR A 1 293 ? 10.422 -26.641 -16.156 1 86.81 293 TYR A N 1
ATOM 2376 C CA . TYR A 1 293 ? 11.406 -26.062 -15.242 1 86.81 293 TYR A CA 1
ATOM 2377 C C . TYR A 1 293 ? 12.219 -24.969 -15.93 1 86.81 293 TYR A C 1
ATOM 2379 O O . TYR A 1 293 ? 12.047 -24.719 -17.125 1 86.81 293 TYR A O 1
ATOM 2387 N N . GLY A 1 294 ? 13.008 -24.25 -15.133 1 83.25 294 GLY A N 1
ATOM 2388 C CA . GLY A 1 294 ? 13.875 -23.219 -15.664 1 83.25 294 GLY A CA 1
ATOM 2389 C C . GLY A 1 294 ? 13.258 -21.828 -15.578 1 83.25 294 GLY A C 1
ATOM 2390 O O . GLY A 1 294 ? 13.555 -20.953 -16.391 1 83.25 294 GLY A O 1
ATOM 2391 N N . HIS A 1 295 ? 12.438 -21.562 -14.641 1 83.88 295 HIS A N 1
ATOM 2392 C CA . HIS A 1 295 ? 11.68 -20.328 -14.562 1 83.88 295 HIS A CA 1
ATOM 2393 C C . HIS A 1 295 ? 12.492 -19.219 -13.891 1 83.88 295 HIS A C 1
ATOM 2395 O O . HIS A 1 295 ? 12.141 -18.047 -13.977 1 83.88 295 HIS A O 1
ATOM 2401 N N . GLY A 1 296 ? 13.578 -19.656 -13.258 1 76.19 296 GLY A N 1
ATOM 2402 C CA . GLY A 1 296 ? 14.438 -18.656 -12.641 1 76.19 296 GLY A CA 1
ATOM 2403 C C . GLY A 1 296 ? 13.781 -17.938 -11.484 1 76.19 296 GLY A C 1
ATOM 2404 O O . GLY A 1 296 ? 13.258 -18.562 -10.562 1 76.19 296 GLY A O 1
ATOM 2405 N N . GLY A 1 297 ? 13.664 -16.578 -11.594 1 74.31 297 GLY A N 1
ATOM 2406 C CA . GLY A 1 297 ? 13.18 -15.758 -10.492 1 74.31 297 GLY A CA 1
ATOM 2407 C C . GLY A 1 297 ? 11.719 -15.383 -10.633 1 74.31 297 GLY A C 1
ATOM 2408 O O . GLY A 1 297 ? 11.188 -14.617 -9.82 1 74.31 297 GLY A O 1
ATOM 2409 N N . TYR A 1 298 ? 11.031 -16 -11.602 1 83.31 298 TYR A N 1
ATOM 2410 C CA . TYR A 1 298 ? 9.656 -15.523 -11.703 1 83.31 298 TYR A CA 1
ATOM 2411 C C . TYR A 1 298 ? 8.688 -16.688 -11.859 1 83.31 298 TYR A C 1
ATOM 2413 O O . TYR A 1 298 ? 7.734 -16.609 -12.641 1 83.31 298 TYR A O 1
ATOM 2421 N N . GLY A 1 299 ? 8.938 -17.844 -11.117 1 90.06 299 GLY A N 1
ATOM 2422 C CA . GLY A 1 299 ? 8.039 -18.984 -11.031 1 90.06 299 GLY A CA 1
ATOM 2423 C C . GLY A 1 299 ? 6.633 -18.594 -10.609 1 90.06 299 GLY A C 1
ATOM 2424 O O . GLY A 1 299 ? 5.656 -19.016 -11.234 1 90.06 299 GLY A O 1
ATOM 2425 N N . LEU A 1 300 ? 6.531 -17.781 -9.609 1 95 300 LEU A N 1
ATOM 2426 C CA . LEU A 1 300 ? 5.227 -17.344 -9.133 1 95 300 LEU A CA 1
ATOM 2427 C C . LEU A 1 300 ? 4.523 -16.5 -10.188 1 95 300 LEU A C 1
ATOM 2429 O O . LEU A 1 300 ? 3.297 -16.547 -10.312 1 95 300 LEU A O 1
ATOM 2433 N N . THR A 1 301 ? 5.25 -15.805 -10.938 1 95.44 301 THR A N 1
ATOM 2434 C CA . THR A 1 301 ? 4.723 -14.891 -11.945 1 95.44 301 THR A CA 1
ATOM 2435 C C . THR A 1 301 ? 4.113 -15.656 -13.109 1 95.44 301 THR A C 1
ATOM 2437 O O . THR A 1 301 ? 3.137 -15.203 -13.719 1 95.44 301 THR A O 1
ATOM 2440 N N . ILE A 1 302 ? 4.637 -16.875 -13.383 1 95.62 302 ILE A N 1
ATOM 2441 C CA . ILE A 1 302 ? 4.273 -17.484 -14.656 1 95.62 302 ILE A CA 1
ATOM 2442 C C . ILE A 1 302 ? 3.648 -18.859 -14.406 1 95.62 302 ILE A C 1
ATOM 2444 O O . ILE A 1 302 ? 3.215 -19.531 -15.344 1 95.62 302 ILE A O 1
ATOM 2448 N N . HIS A 1 303 ? 3.479 -19.281 -13.234 1 97.38 303 HIS A N 1
ATOM 2449 C CA . HIS A 1 303 ? 3.26 -20.672 -12.828 1 97.38 303 HIS A CA 1
ATOM 2450 C C . HIS A 1 303 ? 1.964 -21.219 -13.422 1 97.38 303 HIS A C 1
ATOM 2452 O O . HIS A 1 303 ? 1.928 -22.344 -13.906 1 97.38 303 HIS A O 1
ATOM 2458 N N . TRP A 1 304 ? 0.89 -20.484 -13.359 1 98.38 304 TRP A N 1
ATOM 2459 C CA . TRP A 1 304 ? -0.394 -21.047 -13.758 1 98.38 304 TRP A CA 1
ATOM 2460 C C . TRP A 1 304 ? -0.476 -21.203 -15.273 1 98.38 304 TRP A C 1
ATOM 2462 O O . TRP A 1 304 ? -1.046 -22.172 -15.781 1 98.38 304 TRP A O 1
ATOM 2472 N N . GLY A 1 305 ? 0.038 -20.141 -15.953 1 98 305 GLY A N 1
ATOM 2473 C CA . GLY A 1 305 ? 0.129 -20.297 -17.391 1 98 305 GLY A CA 1
ATOM 2474 C C . GLY A 1 305 ? 0.906 -21.547 -17.812 1 98 305 GLY A C 1
ATOM 2475 O O . GLY A 1 305 ? 0.499 -22.266 -18.719 1 98 305 GLY A O 1
ATOM 2476 N N . CYS A 1 306 ? 1.998 -21.781 -17.188 1 96.56 306 CYS A N 1
ATOM 2477 C CA . CYS A 1 306 ? 2.797 -22.969 -17.453 1 96.56 306 CYS A CA 1
ATOM 2478 C C . CYS A 1 306 ? 2.037 -24.234 -17.078 1 96.56 306 CYS A C 1
ATOM 2480 O O . CYS A 1 306 ? 2.156 -25.266 -17.734 1 96.56 306 CYS A O 1
ATOM 2482 N N . ALA A 1 307 ? 1.278 -24.188 -15.969 1 97.94 307 ALA A N 1
ATOM 2483 C CA . ALA A 1 307 ? 0.454 -25.312 -15.562 1 97.94 307 ALA A CA 1
ATOM 2484 C C . ALA A 1 307 ? -0.585 -25.656 -16.625 1 97.94 307 ALA A C 1
ATOM 2486 O O . ALA A 1 307 ? -0.811 -26.828 -16.953 1 97.94 307 ALA A O 1
ATOM 2487 N N . LEU A 1 308 ? -1.19 -24.641 -17.141 1 98.19 308 LEU A N 1
ATOM 2488 C CA . LEU A 1 308 ? -2.172 -24.828 -18.203 1 98.19 308 LEU A CA 1
ATOM 2489 C C . LEU A 1 308 ? -1.534 -25.484 -19.422 1 98.19 308 LEU A C 1
ATOM 2491 O O . LEU A 1 308 ? -2.119 -26.391 -20.031 1 98.19 308 LEU A O 1
ATOM 2495 N N . GLU A 1 309 ? -0.354 -24.984 -19.766 1 96.88 309 GLU A N 1
ATOM 2496 C CA . GLU A 1 309 ? 0.35 -25.562 -20.906 1 96.88 309 GLU A CA 1
ATOM 2497 C C . GLU A 1 309 ? 0.721 -27.016 -20.641 1 96.88 309 GLU A C 1
ATOM 2499 O O . GLU A 1 309 ? 0.567 -27.859 -21.531 1 96.88 309 GLU A O 1
ATOM 2504 N N . ALA A 1 310 ? 1.242 -27.297 -19.5 1 95.94 310 ALA A N 1
ATOM 2505 C CA . ALA A 1 310 ? 1.564 -28.672 -19.141 1 95.94 310 ALA A CA 1
ATOM 2506 C C . ALA A 1 310 ? 0.33 -29.562 -19.219 1 95.94 310 ALA A C 1
ATOM 2508 O O . ALA A 1 310 ? 0.406 -30.703 -19.688 1 95.94 310 ALA A O 1
ATOM 2509 N N . ALA A 1 311 ? -0.803 -29.109 -18.75 1 96.25 311 ALA A N 1
ATOM 2510 C CA . ALA A 1 311 ? -2.059 -29.859 -18.812 1 96.25 311 ALA A CA 1
ATOM 2511 C C . ALA A 1 311 ? -2.479 -30.109 -20.266 1 96.25 311 ALA A C 1
ATOM 2513 O O . ALA A 1 311 ? -3.012 -31.172 -20.578 1 96.25 311 ALA A O 1
ATOM 2514 N N . LYS A 1 312 ? -2.291 -29.094 -21.031 1 96.25 312 LYS A N 1
ATOM 2515 C CA . LYS A 1 312 ? -2.592 -29.266 -22.453 1 96.25 312 LYS A CA 1
ATOM 2516 C C . LYS A 1 312 ? -1.754 -30.375 -23.078 1 96.25 312 LYS A C 1
ATOM 2518 O O . LYS A 1 312 ? -2.27 -31.203 -23.828 1 96.25 312 LYS A O 1
ATOM 2523 N N . LEU A 1 313 ? -0.465 -30.391 -22.797 1 94.88 313 LEU A N 1
ATOM 2524 C CA . LEU A 1 313 ? 0.421 -31.453 -23.266 1 94.88 313 LEU A CA 1
ATOM 2525 C C . LEU A 1 313 ? -0.036 -32.812 -22.75 1 94.88 313 LEU A C 1
ATOM 2527 O O . LEU A 1 313 ? -0.02 -33.781 -23.5 1 94.88 313 LEU A O 1
ATOM 2531 N N . PHE A 1 314 ? -0.422 -32.875 -21.516 1 93.06 314 PHE A N 1
ATOM 2532 C CA . PHE A 1 314 ? -0.954 -34.094 -20.922 1 93.06 314 PHE A CA 1
ATOM 2533 C C . PHE A 1 314 ? -2.186 -34.562 -21.672 1 93.06 314 PHE A C 1
ATOM 2535 O O . PHE A 1 314 ? -2.32 -35.75 -21.953 1 93.06 314 PHE A O 1
ATOM 2542 N N . GLY A 1 315 ? -3.043 -33.625 -22.031 1 92.62 315 GLY A N 1
ATOM 2543 C CA . GLY A 1 315 ? -4.223 -33.969 -22.812 1 92.62 315 GLY A CA 1
ATOM 2544 C C . GLY A 1 315 ? -3.891 -34.562 -24.172 1 92.62 315 GLY A C 1
ATOM 2545 O O . GLY A 1 315 ? -4.555 -35.531 -24.609 1 92.62 315 GLY A O 1
ATOM 2546 N N . ARG A 1 316 ? -2.896 -34.062 -24.75 1 92.69 316 ARG A N 1
ATOM 2547 C CA . ARG A 1 316 ? -2.469 -34.625 -26.031 1 92.69 316 ARG A CA 1
ATOM 2548 C C . ARG A 1 316 ? -1.98 -36.062 -25.875 1 92.69 316 ARG A C 1
ATOM 2550 O O . ARG A 1 316 ? -2.236 -36.906 -26.75 1 92.69 316 ARG A O 1
ATOM 2557 N N . ILE A 1 317 ? -1.236 -36.25 -24.844 1 89.44 317 ILE A N 1
ATOM 2558 C CA . ILE A 1 317 ? -0.758 -37.625 -24.562 1 89.44 317 ILE A CA 1
ATOM 2559 C C . ILE A 1 317 ? -1.946 -38.562 -24.359 1 89.44 317 ILE A C 1
ATOM 2561 O O . ILE A 1 317 ? -1.954 -39.656 -24.891 1 89.44 317 ILE A O 1
ATOM 2565 N N . LEU A 1 318 ? -2.936 -38.094 -23.656 1 89.12 318 LEU A N 1
ATOM 2566 C CA . LEU A 1 318 ? -4.125 -38.906 -23.406 1 89.12 318 LEU A CA 1
ATOM 2567 C C . LEU A 1 318 ? -4.852 -39.219 -24.719 1 89.12 318 LEU A C 1
ATOM 2569 O O . LEU A 1 318 ? -5.328 -40.344 -24.906 1 89.12 318 LEU A O 1
ATOM 2573 N N . GLU A 1 319 ? -4.895 -38.281 -25.531 1 89.62 319 GLU A N 1
ATOM 2574 C CA . GLU A 1 319 ? -5.547 -38.469 -26.828 1 89.62 319 GLU A CA 1
ATOM 2575 C C . GLU A 1 319 ? -4.805 -39.5 -27.672 1 89.62 319 GLU A C 1
ATOM 2577 O O . GLU A 1 319 ? -5.426 -40.375 -28.297 1 89.62 319 GLU A O 1
ATOM 2582 N N . GLU A 1 320 ? -3.562 -39.406 -27.656 1 89 320 GLU A N 1
ATOM 2583 C CA . GLU A 1 320 ? -2.742 -40.344 -28.438 1 89 320 GLU A CA 1
ATOM 2584 C C . GLU A 1 320 ? -2.852 -41.75 -27.906 1 89 320 GLU A C 1
ATOM 2586 O O . GLU A 1 320 ? -2.809 -42.719 -28.672 1 89 320 GLU A O 1
ATOM 2591 N N . LYS A 1 321 ? -3.016 -41.844 -26.641 1 83.75 321 LYS A N 1
ATOM 2592 C CA . LYS A 1 321 ? -3.115 -43.156 -26.016 1 83.75 321 LYS A CA 1
ATOM 2593 C C . LYS A 1 321 ? -4.555 -43.656 -26.016 1 83.75 321 LYS A C 1
ATOM 2595 O O . LYS A 1 321 ? -4.852 -44.719 -25.453 1 83.75 321 LYS A O 1
ATOM 2600 N N . LYS A 1 322 ? -5.586 -42.969 -26.625 1 80.75 322 LYS A N 1
ATOM 2601 C CA . LYS A 1 322 ? -7.004 -43.281 -26.719 1 80.75 322 LYS A CA 1
ATOM 2602 C C . LYS A 1 322 ? -7.629 -43.469 -25.344 1 80.75 322 LYS A C 1
ATOM 2604 O O . LYS A 1 322 ? -8.438 -44.375 -25.125 1 80.75 322 LYS A O 1
ATOM 2609 N N . LEU A 1 323 ? -7.066 -42.875 -24.375 1 71.19 323 LEU A N 1
ATOM 2610 C CA . LEU A 1 323 ? -7.57 -42.906 -23 1 71.19 323 LEU A CA 1
ATOM 2611 C C . LEU A 1 323 ? -8.562 -41.781 -22.75 1 71.19 323 LEU A C 1
ATOM 2613 O O . LEU A 1 323 ? -9.289 -41.812 -21.75 1 71.19 323 LEU A O 1
ATOM 2617 N N . SER A 1 324 ? -8.672 -40.656 -23.375 1 62.66 324 SER A N 1
ATOM 2618 C CA . SER A 1 324 ? -9.547 -39.531 -23.094 1 62.66 324 SER A CA 1
ATOM 2619 C C . SER A 1 324 ? -10.773 -39.531 -24 1 62.66 324 SER A C 1
ATOM 2621 O O . SER A 1 324 ? -10.648 -39.719 -25.203 1 62.66 324 SER A O 1
ATOM 2623 N N . ARG A 1 325 ? -11.984 -40.156 -23.625 1 55.75 325 ARG A N 1
ATOM 2624 C CA . ARG A 1 325 ? -13.219 -39.844 -24.344 1 55.75 325 ARG A CA 1
ATOM 2625 C C . ARG A 1 325 ? -13.57 -38.375 -24.25 1 55.75 325 ARG A C 1
ATOM 2627 O O . ARG A 1 325 ? -14.102 -37.938 -23.219 1 55.75 325 ARG A O 1
ATOM 2634 N N . MET A 1 326 ? -12.789 -37.438 -24.562 1 51.97 326 MET A N 1
ATOM 2635 C CA . MET A 1 326 ? -13.172 -36.031 -24.469 1 51.97 326 MET A CA 1
ATOM 2636 C C . MET A 1 326 ? -14.586 -35.812 -24.984 1 51.97 326 MET A C 1
ATOM 2638 O O . MET A 1 326 ? -14.922 -36.25 -26.094 1 51.97 326 MET A O 1
ATOM 2642 N N . PRO A 1 327 ? -15.578 -35.531 -24.141 1 45.72 327 PRO A N 1
ATOM 2643 C CA . PRO A 1 327 ? -16.875 -35.25 -24.766 1 45.72 327 PRO A CA 1
ATOM 2644 C C . PRO A 1 327 ? -16.766 -34.281 -25.938 1 45.72 327 PRO A C 1
ATOM 2646 O O . PRO A 1 327 ? -15.852 -33.469 -25.984 1 45.72 327 PRO A O 1
ATOM 2649 N N . PRO A 1 328 ? -17.391 -34.594 -27.141 1 37.75 328 PRO A N 1
ATOM 2650 C CA . PRO A 1 328 ? -17.375 -33.688 -28.281 1 37.75 328 PRO A CA 1
ATOM 2651 C C . PRO A 1 328 ? -17.5 -32.219 -27.859 1 37.75 328 PRO A C 1
ATOM 2653 O O . PRO A 1 328 ? -18.109 -31.922 -26.828 1 37.75 328 PRO A O 1
ATOM 2656 N N . SER A 1 329 ? -16.469 -31.359 -28.062 1 35.81 329 SER A N 1
ATOM 2657 C CA . SER A 1 329 ? -16.656 -29.922 -27.953 1 35.81 329 SER A CA 1
ATOM 2658 C C . SER A 1 329 ? -18.078 -29.531 -28.344 1 35.81 329 SER A C 1
ATOM 2660 O O . SER A 1 329 ? -18.578 -29.938 -29.391 1 35.81 329 SER A O 1
ATOM 2662 N N . HIS A 1 330 ? -19.062 -29.578 -27.469 1 32.69 330 HIS A N 1
ATOM 2663 C CA . HIS A 1 330 ? -20.25 -28.906 -28 1 32.69 330 HIS A CA 1
ATOM 2664 C C . HIS A 1 330 ? -19.859 -27.656 -28.797 1 32.69 330 HIS A C 1
ATOM 2666 O O . HIS A 1 330 ? -19.172 -26.766 -28.281 1 32.69 330 HIS A O 1
ATOM 2672 N N . LEU A 1 331 ? -19.672 -27.797 -30.172 1 23.98 331 LEU A N 1
ATOM 2673 C CA . LEU A 1 331 ? -19.766 -26.641 -31.047 1 23.98 331 LEU A CA 1
ATOM 2674 C C . LEU A 1 331 ? -20.938 -25.766 -30.672 1 23.98 331 LEU A C 1
ATOM 2676 O O . LEU A 1 331 ? -22.031 -26.266 -30.406 1 23.98 331 LEU A O 1
ATOM 2680 N N . MET B 1 1 ? 6.676 39.312 22.766 1 85 1 MET B N 1
ATOM 2681 C CA . MET B 1 1 ? 5.316 39.125 22.281 1 85 1 MET B CA 1
ATOM 2682 C C . MET B 1 1 ? 4.758 37.781 22.766 1 85 1 MET B C 1
ATOM 2684 O O . MET B 1 1 ? 5.457 36.781 22.766 1 85 1 MET B O 1
ATOM 2688 N N . ASN B 1 2 ? 3.541 37.906 23.281 1 88 2 ASN B N 1
ATOM 2689 C CA . ASN B 1 2 ? 2.859 36.719 23.812 1 88 2 ASN B CA 1
ATOM 2690 C C . ASN B 1 2 ? 1.808 36.219 22.828 1 88 2 ASN B C 1
ATOM 2692 O O . ASN B 1 2 ? 0.955 36.969 22.375 1 88 2 ASN B O 1
ATOM 2696 N N . VAL B 1 3 ? 1.947 34.969 22.531 1 90.81 3 VAL B N 1
ATOM 2697 C CA . VAL B 1 3 ? 0.99 34.312 21.641 1 90.81 3 VAL B CA 1
ATOM 2698 C C . VAL B 1 3 ? 0.327 33.156 22.344 1 90.81 3 VAL B C 1
ATOM 2700 O O . VAL B 1 3 ? 1.012 32.281 22.906 1 90.81 3 VAL B O 1
ATOM 2703 N N . VAL B 1 4 ? -1.002 33.188 22.328 1 91.25 4 VAL B N 1
ATOM 2704 C CA . VAL B 1 4 ? -1.763 32.094 22.922 1 91.25 4 VAL B CA 1
ATOM 2705 C C . VAL B 1 4 ? -2.471 31.281 21.828 1 91.25 4 VAL B C 1
ATOM 2707 O O . VAL B 1 4 ? -3.152 31.859 20.984 1 91.25 4 VAL B O 1
ATOM 2710 N N . VAL B 1 5 ? -2.25 30.031 21.828 1 92.88 5 VAL B N 1
ATOM 2711 C CA . VAL B 1 5 ? -2.939 29.125 20.906 1 92.88 5 VAL B CA 1
ATOM 2712 C C . VAL B 1 5 ? -3.938 28.266 21.688 1 92.88 5 VAL B C 1
ATOM 2714 O O . VAL B 1 5 ? -3.574 27.625 22.656 1 92.88 5 VAL B O 1
ATOM 2717 N N . ILE B 1 6 ? -5.223 28.328 21.234 1 90.69 6 ILE B N 1
ATOM 2718 C CA . ILE B 1 6 ? -6.262 27.531 21.875 1 90.69 6 ILE B CA 1
ATOM 2719 C C . ILE B 1 6 ? -6.574 26.297 21.016 1 90.69 6 ILE B C 1
ATOM 2721 O O . ILE B 1 6 ? -7.086 26.438 19.906 1 90.69 6 ILE B O 1
ATOM 2725 N N . GLY B 1 7 ? -6.363 25.125 21.594 1 90.69 7 GLY B N 1
ATOM 2726 C CA . GLY B 1 7 ? -6.523 23.891 20.875 1 90.69 7 GLY B CA 1
ATOM 2727 C C . GLY B 1 7 ? -5.207 23.188 20.578 1 90.69 7 GLY B C 1
ATOM 2728 O O . GLY B 1 7 ? -4.266 23.812 20.094 1 90.69 7 GLY B O 1
ATOM 2729 N N . ALA B 1 8 ? -5.195 21.922 20.906 1 93.81 8 ALA B N 1
ATOM 2730 C CA . ALA B 1 8 ? -3.957 21.156 20.734 1 93.81 8 ALA B CA 1
ATOM 2731 C C . ALA B 1 8 ? -4.117 20.062 19.688 1 93.81 8 ALA B C 1
ATOM 2733 O O . ALA B 1 8 ? -3.479 19.016 19.781 1 93.81 8 ALA B O 1
ATOM 2734 N N . GLY B 1 9 ? -5.023 20.266 18.766 1 93.38 9 GLY B N 1
ATOM 2735 C CA . GLY B 1 9 ? -5.086 19.422 17.578 1 93.38 9 GLY B CA 1
ATOM 2736 C C . GLY B 1 9 ? -4.094 19.828 16.5 1 93.38 9 GLY B C 1
ATOM 2737 O O . GLY B 1 9 ? -3.207 20.656 16.75 1 93.38 9 GLY B O 1
ATOM 2738 N N . VAL B 1 10 ? -4.285 19.281 15.344 1 96.19 10 VAL B N 1
ATOM 2739 C CA . VAL B 1 10 ? -3.318 19.484 14.273 1 96.19 10 VAL B CA 1
ATOM 2740 C C . VAL B 1 10 ? -3.34 20.953 13.844 1 96.19 10 VAL B C 1
ATOM 2742 O O . VAL B 1 10 ? -2.301 21.531 13.508 1 96.19 10 VAL B O 1
ATOM 2745 N N . ILE B 1 11 ? -4.488 21.562 13.836 1 94.94 11 ILE B N 1
ATOM 2746 C CA . ILE B 1 11 ? -4.598 22.953 13.414 1 94.94 11 ILE B CA 1
ATOM 2747 C C . ILE B 1 11 ? -3.852 23.859 14.391 1 94.94 11 ILE B C 1
ATOM 2749 O O . ILE B 1 11 ? -3.031 24.688 13.984 1 94.94 11 ILE B O 1
ATOM 2753 N N . GLY B 1 12 ? -4.098 23.688 15.695 1 94.81 12 GLY B N 1
ATOM 2754 C CA . GLY B 1 12 ? -3.455 24.5 16.719 1 94.81 12 GLY B CA 1
ATOM 2755 C C . GLY B 1 12 ? -1.948 24.328 16.75 1 94.81 12 GLY B C 1
ATOM 2756 O O . GLY B 1 12 ? -1.203 25.312 16.688 1 94.81 12 GLY B O 1
ATOM 2757 N N . LEU B 1 13 ? -1.529 23.125 16.797 1 97.44 13 LEU B N 1
ATOM 2758 C CA . LEU B 1 13 ? -0.11 22.859 16.984 1 97.44 13 LEU B CA 1
ATOM 2759 C C . LEU B 1 13 ? 0.689 23.234 15.75 1 97.44 13 LEU B C 1
ATOM 2761 O O . LEU B 1 13 ? 1.804 23.75 15.859 1 97.44 13 LEU B O 1
ATOM 2765 N N . SER B 1 14 ? 0.183 22.938 14.57 1 98 14 SER B N 1
ATOM 2766 C CA . SER B 1 14 ? 0.889 23.328 13.352 1 98 14 SER B CA 1
ATOM 2767 C C . SER B 1 14 ? 0.971 24.844 13.227 1 98 14 SER B C 1
ATOM 2769 O O . SER B 1 14 ? 1.979 25.375 12.758 1 98 14 SER B O 1
ATOM 2771 N N . THR B 1 15 ? -0.073 25.516 13.609 1 96.94 15 THR B N 1
ATOM 2772 C CA . THR B 1 15 ? -0.057 26.984 13.594 1 96.94 15 THR B CA 1
ATOM 2773 C C . THR B 1 15 ? 1.006 27.516 14.547 1 96.94 15 THR B C 1
ATOM 2775 O O . THR B 1 15 ? 1.775 28.422 14.18 1 96.94 15 THR B O 1
ATOM 2778 N N . ALA B 1 16 ? 1.019 26.969 15.758 1 96.69 16 ALA B N 1
ATOM 2779 C CA . ALA B 1 16 ? 2.029 27.375 16.734 1 96.69 16 ALA B CA 1
ATOM 2780 C C . ALA B 1 16 ? 3.438 27.188 16.172 1 96.69 16 ALA B C 1
ATOM 2782 O O . ALA B 1 16 ? 4.281 28.078 16.281 1 96.69 16 ALA B O 1
ATOM 2783 N N . LEU B 1 17 ? 3.652 26.078 15.594 1 97.81 17 LEU B N 1
ATOM 2784 C CA . LEU B 1 17 ? 4.969 25.766 15.039 1 97.81 17 LEU B CA 1
ATOM 2785 C C . LEU B 1 17 ? 5.312 26.734 13.906 1 97.81 17 LEU B C 1
ATOM 2787 O O . LEU B 1 17 ? 6.43 27.25 13.844 1 97.81 17 LEU B O 1
ATOM 2791 N N . CYS B 1 18 ? 4.383 26.922 13.016 1 97.25 18 CYS B N 1
ATOM 2792 C CA . CYS B 1 18 ? 4.602 27.797 11.859 1 97.25 18 CYS B CA 1
ATOM 2793 C C . CYS B 1 18 ? 4.926 29.219 12.297 1 97.25 18 CYS B C 1
ATOM 2795 O O . CYS B 1 18 ? 5.852 29.828 11.766 1 97.25 18 CYS B O 1
ATOM 2797 N N . ILE B 1 19 ? 4.215 29.766 13.258 1 95.81 19 ILE B N 1
ATOM 2798 C CA . ILE B 1 19 ? 4.449 31.094 13.781 1 95.81 19 ILE B CA 1
ATOM 2799 C C . ILE B 1 19 ? 5.844 31.172 14.406 1 95.81 19 ILE B C 1
ATOM 2801 O O . ILE B 1 19 ? 6.59 32.125 14.148 1 95.81 19 ILE B O 1
ATOM 2805 N N . HIS B 1 20 ? 6.16 30.203 15.18 1 96.19 20 HIS B N 1
ATOM 2806 C CA . HIS B 1 20 ? 7.477 30.188 15.812 1 96.19 20 HIS B CA 1
ATOM 2807 C C . HIS B 1 20 ? 8.586 30.188 14.766 1 96.19 20 HIS B C 1
ATOM 2809 O O . HIS B 1 20 ? 9.523 30.984 14.844 1 96.19 20 HIS B O 1
ATOM 2815 N N . GLU B 1 21 ? 8.5 29.312 13.844 1 95.44 21 GLU B N 1
ATOM 2816 C CA . GLU B 1 21 ? 9.539 29.172 12.828 1 95.44 21 GLU B CA 1
ATOM 2817 C C . GLU B 1 21 ? 9.719 30.453 12.023 1 95.44 21 GLU B C 1
ATOM 2819 O O . GLU B 1 21 ? 10.836 30.812 11.648 1 95.44 21 GLU B O 1
ATOM 2824 N N . ARG B 1 22 ? 8.703 31.094 11.812 1 94.19 22 ARG B N 1
ATOM 2825 C CA . ARG B 1 22 ? 8.742 32.25 10.922 1 94.19 22 ARG B CA 1
ATOM 2826 C C . ARG B 1 22 ? 9.18 33.5 11.672 1 94.19 22 ARG B C 1
ATOM 2828 O O . ARG B 1 22 ? 9.836 34.375 11.102 1 94.19 22 ARG B O 1
ATOM 2835 N N . TYR B 1 23 ? 8.883 33.562 12.992 1 93.75 23 TYR B N 1
ATOM 2836 C CA . TYR B 1 23 ? 8.992 34.906 13.594 1 93.75 23 TYR B CA 1
ATOM 2837 C C . TYR B 1 23 ? 9.906 34.875 14.812 1 93.75 23 TYR B C 1
ATOM 2839 O O . TYR B 1 23 ? 10.258 35.906 15.367 1 93.75 23 TYR B O 1
ATOM 2847 N N . HIS B 1 24 ? 10.367 33.719 15.234 1 90.94 24 HIS B N 1
ATOM 2848 C CA . HIS B 1 24 ? 11.172 33.625 16.453 1 90.94 24 HIS B CA 1
ATOM 2849 C C . HIS B 1 24 ? 12.469 34.438 16.312 1 90.94 24 HIS B C 1
ATOM 2851 O O . HIS B 1 24 ? 12.961 34.969 17.297 1 90.94 24 HIS B O 1
ATOM 2857 N N . SER B 1 25 ? 13.008 34.5 15.156 1 88.88 25 SER B N 1
ATOM 2858 C CA . SER B 1 25 ? 14.281 35.188 14.953 1 88.88 25 SER B CA 1
ATOM 2859 C C . SER B 1 25 ? 14.102 36.688 14.969 1 88.88 25 SER B C 1
ATOM 2861 O O . SER B 1 25 ? 15.016 37.438 15.359 1 88.88 25 SER B O 1
ATOM 2863 N N . VAL B 1 26 ? 12.977 37.219 14.625 1 86.12 26 VAL B N 1
ATOM 2864 C CA . VAL B 1 26 ? 12.789 38.656 14.453 1 86.12 26 VAL B CA 1
ATOM 2865 C C . VAL B 1 26 ? 12.039 39.219 15.656 1 86.12 26 VAL B C 1
ATOM 2867 O O . VAL B 1 26 ? 12.109 40.438 15.922 1 86.12 26 VAL B O 1
ATOM 2870 N N . LEU B 1 27 ? 11.359 38.406 16.266 1 84.69 27 LEU B N 1
ATOM 2871 C CA . LEU B 1 27 ? 10.586 38.844 17.422 1 84.69 27 LEU B CA 1
ATOM 2872 C C . LEU B 1 27 ? 11.094 38.188 18.688 1 84.69 27 LEU B C 1
ATOM 2874 O O . LEU B 1 27 ? 10.734 37.031 18.984 1 84.69 27 LEU B O 1
ATOM 2878 N N . GLN B 1 28 ? 11.906 38.969 19.328 1 83.12 28 GLN B N 1
ATOM 2879 C CA . GLN B 1 28 ? 12.461 38.469 20.594 1 83.12 28 GLN B CA 1
ATOM 2880 C C . GLN B 1 28 ? 12.102 39.406 21.75 1 83.12 28 GLN B C 1
ATOM 2882 O O . GLN B 1 28 ? 12.438 40.594 21.719 1 83.12 28 GLN B O 1
ATOM 2887 N N . PRO B 1 29 ? 11.32 38.781 22.688 1 86.69 29 PRO B N 1
ATOM 2888 C CA . PRO B 1 29 ? 10.961 37.375 22.938 1 86.69 29 PRO B CA 1
ATOM 2889 C C . PRO B 1 29 ? 9.633 37 22.281 1 86.69 29 PRO B C 1
ATOM 2891 O O . PRO B 1 29 ? 8.703 37.781 22.25 1 86.69 29 PRO B O 1
ATOM 2894 N N . LEU B 1 30 ? 9.531 35.906 21.688 1 90.75 30 LEU B N 1
ATOM 2895 C CA . LEU B 1 30 ? 8.289 35.281 21.25 1 90.75 30 LEU B CA 1
ATOM 2896 C C . LEU B 1 30 ? 7.895 34.125 22.188 1 90.75 30 LEU B C 1
ATOM 2898 O O . LEU B 1 30 ? 8.508 33.062 22.141 1 90.75 30 LEU B O 1
ATOM 2902 N N . ASP B 1 31 ? 6.898 34.406 23.031 1 92.44 31 ASP B N 1
ATOM 2903 C CA . ASP B 1 31 ? 6.414 33.438 24 1 92.44 31 ASP B CA 1
ATOM 2904 C C . ASP B 1 31 ? 5.094 32.812 23.531 1 92.44 31 ASP B C 1
ATOM 2906 O O . ASP B 1 31 ? 4.062 33.5 23.516 1 92.44 31 ASP B O 1
ATOM 2910 N N . ILE B 1 32 ? 5.176 31.562 23.234 1 94.5 32 ILE B N 1
ATOM 2911 C CA . ILE B 1 32 ? 3.988 30.875 22.75 1 94.5 32 ILE B CA 1
ATOM 2912 C C . ILE B 1 32 ? 3.48 29.891 23.812 1 94.5 32 ILE B C 1
ATOM 2914 O O . ILE B 1 32 ? 4.254 29.109 24.359 1 94.5 32 ILE B O 1
ATOM 2918 N N . LYS B 1 33 ? 2.189 29.984 24.125 1 93.88 33 LYS B N 1
ATOM 2919 C CA . LYS B 1 33 ? 1.507 29.078 25.031 1 93.88 33 LYS B CA 1
ATOM 2920 C C . LYS B 1 33 ? 0.323 28.391 24.359 1 93.88 33 LYS B C 1
ATOM 2922 O O . LYS B 1 33 ? -0.446 29.047 23.641 1 93.88 33 LYS B O 1
ATOM 2927 N N . VAL B 1 34 ? 0.233 27.094 24.578 1 93.69 34 VAL B N 1
ATOM 2928 C CA . VAL B 1 34 ? -0.883 26.312 24.047 1 93.69 34 VAL B CA 1
ATOM 2929 C C . VAL B 1 34 ? -1.824 25.906 25.172 1 93.69 34 VAL B C 1
ATOM 2931 O O . VAL B 1 34 ? -1.393 25.297 26.156 1 93.69 34 VAL B O 1
ATOM 2934 N N . TYR B 1 35 ? -3.117 26.328 25.016 1 91.81 35 TYR B N 1
ATOM 2935 C CA . TYR B 1 35 ? -4.164 25.922 25.938 1 91.81 35 TYR B CA 1
ATOM 2936 C C . TYR B 1 35 ? -5.129 24.938 25.266 1 91.81 35 TYR B C 1
ATOM 2938 O O . TYR B 1 35 ? -5.559 25.156 24.141 1 91.81 35 TYR B O 1
ATOM 2946 N N . ALA B 1 36 ? -5.418 23.828 25.953 1 91.38 36 ALA B N 1
ATOM 2947 C CA . ALA B 1 36 ? -6.375 22.859 25.406 1 91.38 36 ALA B CA 1
ATOM 2948 C C . ALA B 1 36 ? -7.012 22.031 26.531 1 91.38 36 ALA B C 1
ATOM 2950 O O . ALA B 1 36 ? -6.43 21.875 27.594 1 91.38 36 ALA B O 1
ATOM 2951 N N . ASP B 1 37 ? -8.211 21.578 26.219 1 88.31 37 ASP B N 1
ATOM 2952 C CA . ASP B 1 37 ? -8.883 20.703 27.172 1 88.31 37 ASP B CA 1
ATOM 2953 C C . ASP B 1 37 ? -8.336 19.281 27.094 1 88.31 37 ASP B C 1
ATOM 2955 O O . ASP B 1 37 ? -8.367 18.531 28.078 1 88.31 37 ASP B O 1
ATOM 2959 N N . ARG B 1 38 ? -7.879 18.953 25.891 1 89.69 38 ARG B N 1
ATOM 2960 C CA . ARG B 1 38 ? -7.328 17.625 25.672 1 89.69 38 ARG B CA 1
ATOM 2961 C C . ARG B 1 38 ? -6.062 17.688 24.812 1 89.69 38 ARG B C 1
ATOM 2963 O O . ARG B 1 38 ? -5.922 18.578 23.969 1 89.69 38 ARG B O 1
ATOM 2970 N N . PHE B 1 39 ? -5.246 16.719 25.109 1 93.06 39 PHE B N 1
ATOM 2971 C CA . PHE B 1 39 ? -4.02 16.562 24.344 1 93.06 39 PHE B CA 1
ATOM 2972 C C . PHE B 1 39 ? -3.918 15.156 23.75 1 93.06 39 PHE B C 1
ATOM 2974 O O . PHE B 1 39 ? -4.691 14.273 24.125 1 93.06 39 PHE B O 1
ATOM 2981 N N . THR B 1 40 ? -3.053 15.055 22.672 1 93.75 40 THR B N 1
ATOM 2982 C CA . THR B 1 40 ? -2.775 13.711 22.172 1 93.75 40 THR B CA 1
ATOM 2983 C C . THR B 1 40 ? -2.422 12.766 23.312 1 93.75 40 THR B C 1
ATOM 2985 O O . THR B 1 40 ? -1.666 13.125 24.219 1 93.75 40 THR B O 1
ATOM 2988 N N . PRO B 1 41 ? -3.062 11.602 23.25 1 92.75 41 PRO B N 1
ATOM 2989 C CA . PRO B 1 41 ? -3.734 10.898 22.156 1 92.75 41 PRO B CA 1
ATOM 2990 C C . PRO B 1 41 ? -5.258 10.969 22.266 1 92.75 41 PRO B C 1
ATOM 2992 O O . PRO B 1 41 ? -5.949 10.023 21.859 1 92.75 41 PRO B O 1
ATOM 2995 N N . PHE B 1 42 ? -5.77 12.023 22.844 1 87.06 42 PHE B N 1
ATOM 2996 C CA . PHE B 1 42 ? -7.203 12.031 23.109 1 87.06 42 PHE B CA 1
ATOM 2997 C C . PHE B 1 42 ? -7.902 13.094 22.266 1 87.06 42 PHE B C 1
ATOM 2999 O O . PHE B 1 42 ? -9.062 13.43 22.516 1 87.06 42 PHE B O 1
ATOM 3006 N N . THR B 1 43 ? -7.23 13.617 21.266 1 87.69 43 THR B N 1
ATOM 3007 C CA . THR B 1 43 ? -7.828 14.633 20.406 1 87.69 43 THR B CA 1
ATOM 3008 C C . THR B 1 43 ? -8.547 13.984 19.234 1 87.69 43 THR B C 1
ATOM 3010 O O . THR B 1 43 ? -8.391 12.789 18.984 1 87.69 43 THR B O 1
ATOM 3013 N N . THR B 1 44 ? -9.32 14.773 18.531 1 83.81 44 THR B N 1
ATOM 3014 C CA . THR B 1 44 ? -9.992 14.305 17.312 1 83.81 44 THR B CA 1
ATOM 3015 C C . THR B 1 44 ? -8.977 13.914 16.25 1 83.81 44 THR B C 1
ATOM 3017 O O . THR B 1 44 ? -9.211 12.977 15.477 1 83.81 44 THR B O 1
ATOM 3020 N N . THR B 1 45 ? -7.875 14.617 16.203 1 90.62 45 THR B N 1
ATOM 3021 C CA . THR B 1 45 ? -6.812 14.328 15.242 1 90.62 45 THR B CA 1
ATOM 3022 C C . THR B 1 45 ? -6.297 12.898 15.422 1 90.62 45 THR B C 1
ATOM 3024 O O . THR B 1 45 ? -5.945 12.234 14.445 1 90.62 45 THR B O 1
ATOM 3027 N N . ASP B 1 46 ? -6.348 12.398 16.625 1 89.44 46 ASP B N 1
ATOM 3028 C CA . ASP B 1 46 ? -5.781 11.094 16.969 1 89.44 46 ASP B CA 1
ATOM 3029 C C . ASP B 1 46 ? -6.594 9.969 16.344 1 89.44 46 ASP B C 1
ATOM 3031 O O . ASP B 1 46 ? -6.078 8.867 16.125 1 89.44 46 ASP B O 1
ATOM 3035 N N . VAL B 1 47 ? -7.816 10.203 15.992 1 85.12 47 VAL B N 1
ATOM 3036 C CA . VAL B 1 47 ? -8.672 9.117 15.531 1 85.12 47 VAL B CA 1
ATOM 3037 C C . VAL B 1 47 ? -8.969 9.289 14.039 1 85.12 47 VAL B C 1
ATOM 3039 O O . VAL B 1 47 ? -9.727 8.508 13.461 1 85.12 47 VAL B O 1
ATOM 3042 N N . ALA B 1 48 ? -8.383 10.312 13.461 1 88.81 48 ALA B N 1
ATOM 3043 C CA . ALA B 1 48 ? -8.57 10.531 12.031 1 88.81 48 ALA B CA 1
ATOM 3044 C C . ALA B 1 48 ? -7.879 9.438 11.219 1 88.81 48 ALA B C 1
ATOM 3046 O O . ALA B 1 48 ? -6.855 8.898 11.641 1 88.81 48 ALA B O 1
ATOM 3047 N N . ALA B 1 49 ? -8.359 9.148 10.031 1 90.12 49 ALA B N 1
ATOM 3048 C CA . ALA B 1 49 ? -7.801 8.109 9.164 1 90.12 49 ALA B CA 1
ATOM 3049 C C . ALA B 1 49 ? -6.457 8.547 8.586 1 90.12 49 ALA B C 1
ATOM 3051 O O . ALA B 1 49 ? -5.613 7.703 8.258 1 90.12 49 ALA B O 1
ATOM 3052 N N . GLY B 1 50 ? -6.336 9.906 8.328 1 94.5 50 GLY B N 1
ATOM 3053 C CA . GLY B 1 50 ? -5.012 10.43 8.031 1 94.5 50 GLY B CA 1
ATOM 3054 C C . GLY B 1 50 ? -4.75 10.578 6.543 1 94.5 50 GLY B C 1
ATOM 3055 O O . GLY B 1 50 ? -3.688 11.062 6.141 1 94.5 50 GLY B O 1
ATOM 3056 N N . LEU B 1 51 ? -5.707 10.227 5.68 1 96.62 51 LEU B N 1
ATOM 3057 C CA . LEU B 1 51 ? -5.523 10.344 4.238 1 96.62 51 LEU B CA 1
ATOM 3058 C C . LEU B 1 51 ? -5.594 11.797 3.795 1 96.62 51 LEU B C 1
ATOM 3060 O O . LEU B 1 51 ? -6.516 12.523 4.176 1 96.62 51 LEU B O 1
ATOM 3064 N N . TRP B 1 52 ? -4.617 12.227 3.055 1 97.19 52 TRP B N 1
ATOM 3065 C CA . TRP B 1 52 ? -4.719 13.539 2.432 1 97.19 52 TRP B CA 1
ATOM 3066 C C . TRP B 1 52 ? -5.605 13.484 1.191 1 97.19 52 TRP B C 1
ATOM 3068 O O . TRP B 1 52 ? -5.215 12.93 0.165 1 97.19 52 TRP B O 1
ATOM 3078 N N . GLN B 1 53 ? -6.672 14.047 1.307 1 93.94 53 GLN B N 1
ATOM 3079 C CA . GLN B 1 53 ? -7.57 14.227 0.173 1 93.94 53 GLN B CA 1
ATOM 3080 C C . GLN B 1 53 ? -8.617 15.289 0.463 1 93.94 53 GLN B C 1
ATOM 3082 O O . GLN B 1 53 ? -9.492 15.102 1.313 1 93.94 53 GLN B O 1
ATOM 3087 N N . PRO B 1 54 ? -8.562 16.375 -0.276 1 91 54 PRO B N 1
ATOM 3088 C CA . PRO B 1 54 ? -9.656 17.344 -0.176 1 91 54 PRO B CA 1
ATOM 3089 C C . PRO B 1 54 ? -10.984 16.781 -0.676 1 91 54 PRO B C 1
ATOM 3091 O O . PRO B 1 54 ? -11.008 15.758 -1.371 1 91 54 PRO B O 1
ATOM 3094 N N . TYR B 1 55 ? -12.031 17.391 -0.284 1 82.88 55 TYR B N 1
ATOM 3095 C CA . TYR B 1 55 ? -13.344 16.969 -0.757 1 82.88 55 TYR B CA 1
ATOM 3096 C C . TYR B 1 55 ? -13.406 16.984 -2.279 1 82.88 55 TYR B C 1
ATOM 3098 O O . TYR B 1 55 ? -12.758 17.812 -2.924 1 82.88 55 TYR B O 1
ATOM 3106 N N . VAL B 1 56 ? -14.234 16.078 -2.812 1 78.62 56 VAL B N 1
ATOM 3107 C CA . VAL B 1 56 ? -14.273 15.883 -4.258 1 78.62 56 VAL B CA 1
ATOM 3108 C C . VAL B 1 56 ? -15.102 17 -4.902 1 78.62 56 VAL B C 1
ATOM 3110 O O . VAL B 1 56 ? -14.859 17.359 -6.055 1 78.62 56 VAL B O 1
ATOM 3113 N N . SER B 1 57 ? -16.312 17.219 -4.273 1 66.56 57 SER B N 1
ATOM 3114 C CA . SER B 1 57 ? -17.188 18.234 -4.852 1 66.56 57 SER B CA 1
ATOM 3115 C C . SER B 1 57 ? -16.781 19.641 -4.418 1 66.56 57 SER B C 1
ATOM 3117 O O . SER B 1 57 ? -17.469 20.625 -4.719 1 66.56 57 SER B O 1
ATOM 3119 N N . ASP B 1 58 ? -15.68 19.656 -3.633 1 56.94 58 ASP B N 1
ATOM 3120 C CA . ASP B 1 58 ? -15.492 20.906 -2.914 1 56.94 58 ASP B CA 1
ATOM 3121 C C . ASP B 1 58 ? -15.438 22.094 -3.877 1 56.94 58 ASP B C 1
ATOM 3123 O O . ASP B 1 58 ? -15.125 21.922 -5.059 1 56.94 58 ASP B O 1
ATOM 3127 N N . SER B 1 59 ? -15.805 23.125 -3.109 1 55.44 59 SER B N 1
ATOM 3128 C CA . SER B 1 59 ? -16.188 24.531 -3.25 1 55.44 59 SER B CA 1
ATOM 3129 C C . SER B 1 59 ? -15.164 25.312 -4.059 1 55.44 59 SER B C 1
ATOM 3131 O O . SER B 1 59 ? -14 24.922 -4.133 1 55.44 59 SER B O 1
ATOM 3133 N N . SER B 1 60 ? -15.484 25.641 -5.078 1 61.84 60 SER B N 1
ATOM 3134 C CA . SER B 1 60 ? -15.047 26.797 -5.871 1 61.84 60 SER B CA 1
ATOM 3135 C C . SER B 1 60 ? -14.266 27.781 -5.023 1 61.84 60 SER B C 1
ATOM 3137 O O . SER B 1 60 ? -14.008 28.906 -5.457 1 61.84 60 SER B O 1
ATOM 3139 N N . ASN B 1 61 ? -13.758 27.266 -3.762 1 81.12 61 ASN B N 1
ATOM 3140 C CA . ASN B 1 61 ? -13.023 28.297 -3.059 1 81.12 61 ASN B CA 1
ATOM 3141 C C . ASN B 1 61 ? -11.523 28.25 -3.371 1 81.12 61 ASN B C 1
ATOM 3143 O O . ASN B 1 61 ? -10.828 27.344 -2.896 1 81.12 61 ASN B O 1
ATOM 3147 N N . PRO B 1 62 ? -11.062 29.078 -4.066 1 87.5 62 PRO B N 1
ATOM 3148 C CA . PRO B 1 62 ? -9.664 29.078 -4.508 1 87.5 62 PRO B CA 1
ATOM 3149 C C . PRO B 1 62 ? -8.672 29.141 -3.348 1 87.5 62 PRO B C 1
ATOM 3151 O O . PRO B 1 62 ? -7.574 28.578 -3.438 1 87.5 62 PRO B O 1
ATOM 3154 N N . GLN B 1 63 ? -9.039 29.766 -2.24 1 90.31 63 GLN B N 1
ATOM 3155 C CA . GLN B 1 63 ? -8.148 29.859 -1.088 1 90.31 63 GLN B CA 1
ATOM 3156 C C . GLN B 1 63 ? -7.918 28.484 -0.46 1 90.31 63 GLN B C 1
ATOM 3158 O O . GLN B 1 63 ? -6.793 28.141 -0.094 1 90.31 63 GLN B O 1
ATOM 3163 N N . GLU B 1 64 ? -8.93 27.766 -0.335 1 90.38 64 GLU B N 1
ATOM 3164 C CA . GLU B 1 64 ? -8.805 26.438 0.232 1 90.38 64 GLU B CA 1
ATOM 3165 C C . GLU B 1 64 ? -7.977 25.531 -0.67 1 90.38 64 GLU B C 1
ATOM 3167 O O . GLU B 1 64 ? -7.211 24.688 -0.183 1 90.38 64 GLU B O 1
ATOM 3172 N N . ALA B 1 65 ? -8.18 25.703 -1.956 1 91.56 65 ALA B N 1
ATOM 3173 C CA . ALA B 1 65 ? -7.371 24.938 -2.902 1 91.56 65 ALA B CA 1
ATOM 3174 C C . ALA B 1 65 ? -5.887 25.234 -2.705 1 91.56 65 ALA B C 1
ATOM 3176 O O . ALA B 1 65 ? -5.062 24.312 -2.73 1 91.56 65 ALA B O 1
ATOM 3177 N N . ASP B 1 66 ? -5.617 26.484 -2.498 1 94.69 66 ASP B N 1
ATOM 3178 C CA . ASP B 1 66 ? -4.234 26.891 -2.264 1 94.69 66 ASP B CA 1
ATOM 3179 C C . ASP B 1 66 ? -3.697 26.281 -0.969 1 94.69 66 ASP B C 1
ATOM 3181 O O . ASP B 1 66 ? -2.574 25.781 -0.934 1 94.69 66 ASP B O 1
ATOM 3185 N N . TRP B 1 67 ? -4.473 26.328 0.103 1 96.31 67 TRP B N 1
ATOM 3186 C CA . TRP B 1 67 ? -4.059 25.781 1.386 1 96.31 67 TRP B CA 1
ATOM 3187 C C . TRP B 1 67 ? -3.818 24.281 1.275 1 96.31 67 TRP B C 1
ATOM 3189 O O . TRP B 1 67 ? -2.875 23.75 1.867 1 96.31 67 TRP B O 1
ATOM 3199 N N . ASN B 1 68 ? -4.66 23.609 0.53 1 95.25 68 ASN B N 1
ATOM 3200 C CA . ASN B 1 68 ? -4.504 22.172 0.304 1 95.25 68 ASN B CA 1
ATOM 3201 C C . ASN B 1 68 ? -3.195 21.859 -0.416 1 95.25 68 ASN B C 1
ATOM 3203 O O . ASN B 1 68 ? -2.455 20.969 -0.005 1 95.25 68 ASN B O 1
ATOM 3207 N N . GLN B 1 69 ? -2.979 22.625 -1.458 1 96.44 69 GLN B N 1
ATOM 3208 C CA . GLN B 1 69 ? -1.752 22.406 -2.221 1 96.44 69 GLN B CA 1
ATOM 3209 C C . GLN B 1 69 ? -0.518 22.672 -1.361 1 96.44 69 GLN B C 1
ATOM 3211 O O . GLN B 1 69 ? 0.45 21.906 -1.41 1 96.44 69 GLN B O 1
ATOM 3216 N N . GLN B 1 70 ? -0.521 23.703 -0.575 1 97.81 70 GLN B N 1
ATOM 3217 C CA . GLN B 1 70 ? 0.598 24.031 0.3 1 97.81 70 GLN B CA 1
ATOM 3218 C C . GLN B 1 70 ? 0.852 22.922 1.316 1 97.81 70 GLN B C 1
ATOM 3220 O O . GLN B 1 70 ? 2.004 22.594 1.605 1 97.81 70 GLN B O 1
ATOM 3225 N N . THR B 1 71 ? -0.211 22.406 1.83 1 98.25 71 THR B N 1
ATOM 3226 C CA . THR B 1 71 ? -0.07 21.328 2.801 1 98.25 71 THR B CA 1
ATOM 3227 C C . THR B 1 71 ? 0.517 20.078 2.145 1 98.25 71 THR B C 1
ATOM 3229 O O . THR B 1 71 ? 1.428 19.453 2.689 1 98.25 71 THR B O 1
ATOM 3232 N N . PHE B 1 72 ? -0.023 19.766 0.958 1 97.81 72 PHE B N 1
ATOM 3233 C CA . PHE B 1 72 ? 0.492 18.609 0.24 1 97.81 72 PHE B CA 1
ATOM 3234 C C . PHE B 1 72 ? 1.984 18.766 -0.03 1 97.81 72 PHE B C 1
ATOM 3236 O O . PHE B 1 72 ? 2.76 17.828 0.21 1 97.81 72 PHE B O 1
ATOM 3243 N N . ASP B 1 73 ? 2.375 19.891 -0.546 1 97.12 73 ASP B N 1
ATOM 3244 C CA . ASP B 1 73 ? 3.775 20.156 -0.865 1 97.12 73 ASP B CA 1
ATOM 3245 C C . ASP B 1 73 ? 4.648 20.062 0.383 1 97.12 73 ASP B C 1
ATOM 3247 O O . ASP B 1 73 ? 5.75 19.5 0.338 1 97.12 73 ASP B O 1
ATOM 3251 N N . TYR B 1 74 ? 4.199 20.594 1.451 1 97.12 74 TYR B N 1
ATOM 3252 C CA . TYR B 1 74 ? 4.906 20.516 2.725 1 97.12 74 TYR B CA 1
ATOM 3253 C C . TYR B 1 74 ? 5.141 19.062 3.127 1 97.12 74 TYR B C 1
ATOM 3255 O O . TYR B 1 74 ? 6.262 18.672 3.477 1 97.12 74 TYR B O 1
ATOM 3263 N N . LEU B 1 75 ? 4.07 18.297 3.072 1 97.69 75 LEU B N 1
ATOM 3264 C CA . LEU B 1 75 ? 4.164 16.891 3.477 1 97.69 75 LEU B CA 1
ATOM 3265 C C . LEU B 1 75 ? 5.059 16.109 2.521 1 97.69 75 LEU B C 1
ATOM 3267 O O . LEU B 1 75 ? 5.871 15.289 2.955 1 97.69 75 LEU B O 1
ATOM 3271 N N . LEU B 1 76 ? 4.883 16.375 1.243 1 96.31 76 LEU B N 1
ATOM 3272 C CA . LEU B 1 76 ? 5.668 15.672 0.238 1 96.31 76 LEU B CA 1
ATOM 3273 C C . LEU B 1 76 ? 7.16 15.922 0.436 1 96.31 76 LEU B C 1
ATOM 3275 O O . LEU B 1 76 ? 7.98 15.031 0.222 1 96.31 76 LEU B O 1
ATOM 3279 N N . ARG B 1 77 ? 7.504 17.062 0.897 1 93.38 77 ARG B N 1
ATOM 3280 C CA . ARG B 1 77 ? 8.906 17.406 1.152 1 93.38 77 ARG B CA 1
ATOM 3281 C C . ARG B 1 77 ? 9.453 16.594 2.318 1 93.38 77 ARG B C 1
ATOM 3283 O O . ARG B 1 77 ? 10.664 16.359 2.398 1 93.38 77 ARG B O 1
ATOM 3290 N N . HIS B 1 78 ? 8.602 16.172 3.148 1 94.38 78 HIS B N 1
ATOM 3291 C CA . HIS B 1 78 ? 9.047 15.461 4.348 1 94.38 78 HIS B CA 1
ATOM 3292 C C . HIS B 1 78 ? 9.039 13.953 4.141 1 94.38 78 HIS B C 1
ATOM 3294 O O . HIS B 1 78 ? 9.609 13.211 4.938 1 94.38 78 HIS B O 1
ATOM 3300 N N . VAL B 1 79 ? 8.391 13.461 3.104 1 91.06 79 VAL B N 1
ATOM 3301 C CA . VAL B 1 79 ? 8.156 12.031 2.949 1 91.06 79 VAL B CA 1
ATOM 3302 C C . VAL B 1 79 ? 9.484 11.297 2.865 1 91.06 79 VAL B C 1
ATOM 3304 O O . VAL B 1 79 ? 9.609 10.164 3.332 1 91.06 79 VAL B O 1
ATOM 3307 N N . HIS B 1 80 ? 10.531 11.836 2.301 1 81.44 80 HIS B N 1
ATOM 3308 C CA . HIS B 1 80 ? 11.82 11.156 2.166 1 81.44 80 HIS B CA 1
ATOM 3309 C C . HIS B 1 80 ? 12.836 11.711 3.158 1 81.44 80 HIS B C 1
ATOM 3311 O O . HIS B 1 80 ? 14.047 11.57 2.953 1 81.44 80 HIS B O 1
ATOM 3317 N N . SER B 1 81 ? 12.328 12.297 4.156 1 83.75 81 SER B N 1
ATOM 3318 C CA . SER B 1 81 ? 13.211 12.797 5.203 1 83.75 81 SER B CA 1
ATOM 3319 C C . SER B 1 81 ? 13.289 11.828 6.379 1 83.75 81 SER B C 1
ATOM 3321 O O . SER B 1 81 ? 12.438 10.945 6.512 1 83.75 81 SER B O 1
ATOM 3323 N N . PRO B 1 82 ? 14.297 12.023 7.152 1 81.25 82 PRO B N 1
ATOM 3324 C CA . PRO B 1 82 ? 14.414 11.164 8.336 1 81.25 82 PRO B CA 1
ATOM 3325 C C . PRO B 1 82 ? 13.258 11.344 9.312 1 81.25 82 PRO B C 1
ATOM 3327 O O . PRO B 1 82 ? 13.062 10.523 10.211 1 81.25 82 PRO B O 1
ATOM 3330 N N . ASN B 1 83 ? 12.43 12.406 9.188 1 89.25 83 ASN B N 1
ATOM 3331 C CA . ASN B 1 83 ? 11.336 12.688 10.109 1 89.25 83 ASN B CA 1
ATOM 3332 C C . ASN B 1 83 ? 10.07 11.93 9.719 1 89.25 83 ASN B C 1
ATOM 3334 O O . ASN B 1 83 ? 9.125 11.844 10.508 1 89.25 83 ASN B O 1
ATOM 3338 N N . ALA B 1 84 ? 10.062 11.398 8.523 1 93.81 84 ALA B N 1
ATOM 3339 C CA . ALA B 1 84 ? 8.82 10.852 7.973 1 93.81 84 ALA B CA 1
ATOM 3340 C C . ALA B 1 84 ? 8.258 9.758 8.875 1 93.81 84 ALA B C 1
ATOM 3342 O O . ALA B 1 84 ? 7.055 9.734 9.148 1 93.81 84 ALA B O 1
ATOM 3343 N N . GLU B 1 85 ? 9.133 8.961 9.328 1 8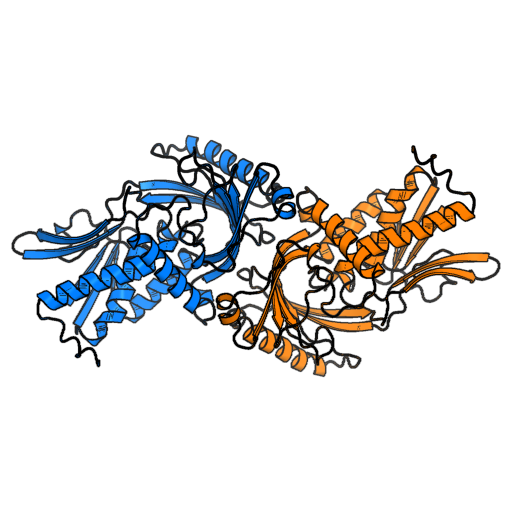9.81 85 GLU B N 1
ATOM 3344 C CA . GLU B 1 85 ? 8.688 7.859 10.18 1 89.81 85 GLU B CA 1
ATOM 3345 C C . GLU B 1 85 ? 8.07 8.383 11.477 1 89.81 85 GLU B C 1
ATOM 3347 O O . GLU B 1 85 ? 6.984 7.949 11.867 1 89.81 85 GLU B O 1
ATOM 3352 N N . LYS B 1 86 ? 8.766 9.289 12.125 1 92.75 86 LYS B N 1
ATOM 3353 C CA . LYS B 1 86 ? 8.273 9.852 13.383 1 92.75 86 LYS B CA 1
ATOM 3354 C C . LYS B 1 86 ? 6.957 10.594 13.172 1 92.75 86 LYS B C 1
ATOM 3356 O O . LYS B 1 86 ? 6.094 10.602 14.047 1 92.75 86 LYS B O 1
ATOM 3361 N N . MET B 1 87 ? 6.828 11.172 12.031 1 96.62 87 MET B N 1
ATOM 3362 C CA . MET B 1 87 ? 5.625 11.922 11.695 1 96.62 87 MET B CA 1
ATOM 3363 C C . MET B 1 87 ? 4.465 10.984 11.383 1 96.62 87 MET B C 1
ATOM 3365 O O . MET B 1 87 ? 3.309 11.406 11.352 1 96.62 87 MET B O 1
ATOM 3369 N N . GLY B 1 88 ? 4.742 9.719 11.133 1 96.75 88 GLY B N 1
ATOM 3370 C CA . GLY B 1 88 ? 3.709 8.844 10.594 1 96.75 88 GLY B CA 1
ATOM 3371 C C . GLY B 1 88 ? 3.291 9.203 9.188 1 96.75 88 GLY B C 1
ATOM 3372 O O . GLY B 1 88 ? 2.102 9.188 8.859 1 96.75 88 GLY B O 1
ATOM 3373 N N . LEU B 1 89 ? 4.242 9.602 8.383 1 97.69 89 LEU B N 1
ATOM 3374 C CA . LEU B 1 89 ? 4 10.117 7.043 1 97.69 89 LEU B CA 1
ATOM 3375 C C . LEU B 1 89 ? 4.512 9.148 5.988 1 97.69 89 LEU B C 1
ATOM 3377 O O . LEU B 1 89 ? 5.68 8.75 6.016 1 97.69 89 LEU B O 1
ATOM 3381 N N . PHE B 1 90 ? 3.676 8.727 5.059 1 97.19 90 PHE B N 1
ATOM 3382 C CA . PHE B 1 90 ? 4.109 7.859 3.971 1 97.19 90 PHE B CA 1
ATOM 3383 C C . PHE B 1 90 ? 3.148 7.945 2.791 1 97.19 90 PHE B C 1
ATOM 3385 O O . PHE B 1 90 ? 2.049 8.484 2.918 1 97.19 90 PHE B O 1
ATOM 3392 N N . LEU B 1 91 ? 3.572 7.469 1.624 1 97.69 91 LEU B N 1
ATOM 3393 C CA . LEU B 1 91 ? 2.777 7.484 0.4 1 97.69 91 LEU B CA 1
ATOM 3394 C C . LEU B 1 91 ? 1.836 6.285 0.347 1 97.69 91 LEU B C 1
ATOM 3396 O O . LEU B 1 91 ? 2.166 5.211 0.848 1 97.69 91 LEU B O 1
ATOM 3400 N N . ILE B 1 92 ? 0.699 6.48 -0.262 1 98.44 92 ILE B N 1
ATOM 3401 C CA . ILE B 1 92 ? -0.256 5.402 -0.492 1 98.44 92 ILE B CA 1
ATOM 3402 C C . ILE B 1 92 ? -1.047 5.676 -1.769 1 98.44 92 ILE B C 1
ATOM 3404 O O . ILE B 1 92 ? -1.371 6.828 -2.07 1 98.44 92 ILE B O 1
ATOM 3408 N N . SER B 1 93 ? -1.315 4.676 -2.537 1 98.75 93 SER B N 1
ATOM 3409 C CA . SER B 1 93 ? -2.172 4.789 -3.715 1 98.75 93 SER B CA 1
ATOM 3410 C C . SER B 1 93 ? -3.547 4.184 -3.459 1 98.75 93 SER B C 1
ATOM 3412 O O . SER B 1 93 ? -3.709 3.355 -2.561 1 98.75 93 SER B O 1
ATOM 3414 N N . GLY B 1 94 ? -4.488 4.648 -4.215 1 98.5 94 GLY B N 1
ATOM 3415 C CA . GLY B 1 94 ? -5.777 3.996 -4.051 1 98.5 94 GLY B CA 1
ATOM 3416 C C . GLY B 1 94 ? -6.848 4.555 -4.969 1 98.5 94 GLY B C 1
ATOM 3417 O O . GLY B 1 94 ? -6.535 5.164 -5.996 1 98.5 94 GLY B O 1
ATOM 3418 N N . TYR B 1 95 ? -8.047 4.273 -4.602 1 98.12 95 TYR B N 1
ATOM 3419 C CA . TYR B 1 95 ? -9.195 4.418 -5.492 1 98.12 95 TYR B CA 1
ATOM 3420 C C . TYR B 1 95 ? -10.211 5.395 -4.918 1 98.12 95 TYR B C 1
ATOM 3422 O O . TYR B 1 95 ? -10.484 5.379 -3.715 1 98.12 95 TYR B O 1
ATOM 3430 N N . ASN B 1 96 ? -10.758 6.273 -5.695 1 96.5 96 ASN B N 1
ATOM 3431 C CA . ASN B 1 96 ? -12.031 6.949 -5.512 1 96.5 96 ASN B CA 1
ATOM 3432 C C . ASN B 1 96 ? -13.102 6.398 -6.449 1 96.5 96 ASN B C 1
ATOM 3434 O O . ASN B 1 96 ? -12.93 6.402 -7.668 1 96.5 96 ASN B O 1
ATOM 3438 N N . LEU B 1 97 ? -14.195 5.938 -5.918 1 96.12 97 LEU B N 1
ATOM 3439 C CA . LEU B 1 97 ? -15.203 5.246 -6.715 1 96.12 97 LEU B CA 1
ATOM 3440 C C . LEU B 1 97 ? -16.516 6.031 -6.738 1 96.12 97 LEU B C 1
ATOM 3442 O O . LEU B 1 97 ? -16.922 6.578 -5.715 1 96.12 97 LEU B O 1
ATOM 3446 N N . PHE B 1 98 ? -17.141 6.039 -7.902 1 94.44 98 PHE B N 1
ATOM 3447 C CA . PHE B 1 98 ? -18.391 6.773 -8.141 1 94.44 98 PHE B CA 1
ATOM 3448 C C . PHE B 1 98 ? -19.375 5.926 -8.922 1 94.44 98 PHE B C 1
ATOM 3450 O O . PHE B 1 98 ? -18.984 5.047 -9.688 1 94.44 98 PHE B O 1
ATOM 3457 N N . HIS B 1 99 ? -20.625 6.258 -8.773 1 93.81 99 HIS B N 1
ATOM 3458 C CA . HIS B 1 99 ? -21.656 5.555 -9.531 1 93.81 99 HIS B CA 1
ATOM 3459 C C . HIS B 1 99 ? -21.797 6.137 -10.938 1 93.81 99 HIS B C 1
ATOM 3461 O O . HIS B 1 99 ? -22.344 5.484 -11.828 1 93.81 99 HIS B O 1
ATOM 3467 N N . LYS B 1 100 ? -21.359 7.371 -11.125 1 93.06 100 LYS B N 1
ATOM 3468 C CA . LYS B 1 100 ? -21.406 8.039 -12.422 1 93.06 100 LYS B CA 1
ATOM 3469 C C . LYS B 1 100 ? -20.188 8.93 -12.625 1 93.06 100 LYS B C 1
ATOM 3471 O O . LYS B 1 100 ? -19.484 9.258 -11.664 1 93.06 100 LYS B O 1
ATOM 3476 N N . ALA B 1 101 ? -20.031 9.273 -13.852 1 92.94 101 ALA B N 1
ATOM 3477 C CA . ALA B 1 101 ? -18.906 10.148 -14.18 1 92.94 101 ALA B CA 1
ATOM 3478 C C . ALA B 1 101 ? -19.078 11.523 -13.539 1 92.94 101 ALA B C 1
ATOM 3480 O O . ALA B 1 101 ? -20.172 12.078 -13.531 1 92.94 101 ALA B O 1
ATOM 3481 N N . ILE B 1 102 ? -18.047 12.016 -12.945 1 90.38 102 ILE B N 1
ATOM 3482 C CA . ILE B 1 102 ? -18.031 13.359 -12.375 1 90.38 102 ILE B CA 1
ATOM 3483 C C . ILE B 1 102 ? -16.828 14.133 -12.875 1 90.38 102 ILE B C 1
ATOM 3485 O O . ILE B 1 102 ? -15.852 13.531 -13.359 1 90.38 102 ILE B O 1
ATOM 3489 N N . PRO B 1 103 ? -16.844 15.453 -12.789 1 90.56 103 PRO B N 1
ATOM 3490 C CA . PRO B 1 103 ? -15.672 16.234 -13.203 1 90.56 103 PRO B CA 1
ATOM 3491 C C . PRO B 1 103 ? -14.438 15.938 -12.352 1 90.56 103 PRO B C 1
ATOM 3493 O O . PRO B 1 103 ? -14.562 15.539 -11.195 1 90.56 103 PRO B O 1
ATOM 3496 N N . ASP B 1 104 ? -13.297 16.172 -12.93 1 93.12 104 ASP B N 1
ATOM 3497 C CA . ASP B 1 104 ? -12.039 16.016 -12.195 1 93.12 104 ASP B CA 1
ATOM 3498 C C . ASP B 1 104 ? -11.992 16.969 -11 1 93.12 104 ASP B C 1
ATOM 3500 O O . ASP B 1 104 ? -12.508 18.078 -11.062 1 93.12 104 ASP B O 1
ATOM 3504 N N . PRO B 1 105 ? -11.383 16.578 -9.961 1 91.5 105 PRO B N 1
ATOM 3505 C CA . PRO B 1 105 ? -11.273 17.453 -8.789 1 91.5 105 PRO B CA 1
ATOM 3506 C C . PRO B 1 105 ? -10.266 18.578 -8.984 1 91.5 105 PRO B C 1
ATOM 3508 O O . PRO B 1 105 ? -9.375 18.469 -9.828 1 91.5 105 PRO B O 1
ATOM 3511 N N . SER B 1 106 ? -10.336 19.578 -8.164 1 89.12 106 SER B N 1
ATOM 3512 C CA . SER B 1 106 ? -9.438 20.734 -8.258 1 89.12 106 SER B CA 1
ATOM 3513 C C . SER B 1 106 ? -8.016 20.359 -7.867 1 89.12 106 SER B C 1
ATOM 3515 O O . SER B 1 106 ? -7.059 21.047 -8.227 1 89.12 106 SER B O 1
ATOM 3517 N N . TRP B 1 107 ? -7.891 19.266 -7.188 1 93.62 107 TRP B N 1
ATOM 3518 C CA . TRP B 1 107 ? -6.574 18.891 -6.672 1 93.62 107 TRP B CA 1
ATOM 3519 C C . TRP B 1 107 ? -5.918 17.844 -7.559 1 93.62 107 TRP B C 1
ATOM 3521 O O . TRP B 1 107 ? -4.926 17.219 -7.168 1 93.62 107 TRP B O 1
ATOM 3531 N N . LYS B 1 108 ? -6.391 17.594 -8.781 1 93.69 108 LYS B N 1
ATOM 3532 C CA . LYS B 1 108 ? -5.891 16.562 -9.68 1 93.69 108 LYS B CA 1
ATOM 3533 C C . LYS B 1 108 ? -4.426 16.797 -10.031 1 93.69 108 LYS B C 1
ATOM 3535 O O . LYS B 1 108 ? -3.672 15.852 -10.266 1 93.69 108 LYS B O 1
ATOM 3540 N N . ASP B 1 109 ? -4.031 18.062 -10.055 1 93.25 109 ASP B N 1
ATOM 3541 C CA . ASP B 1 109 ? -2.668 18.375 -10.477 1 93.25 109 ASP B CA 1
ATOM 3542 C C . ASP B 1 109 ? -1.729 18.438 -9.273 1 93.25 109 ASP B C 1
ATOM 3544 O O . ASP B 1 109 ? -0.51 18.531 -9.43 1 93.25 109 ASP B O 1
ATOM 3548 N N . THR B 1 110 ? -2.299 18.469 -8.102 1 93.94 110 THR B N 1
ATOM 3549 C CA . THR B 1 110 ? -1.513 18.484 -6.875 1 93.94 110 THR B CA 1
ATOM 3550 C C . THR B 1 110 ? -1.073 17.078 -6.492 1 93.94 110 THR B C 1
ATOM 3552 O O . THR B 1 110 ? 0.077 16.875 -6.102 1 93.94 110 THR B O 1
ATOM 3555 N N . ILE B 1 111 ? -1.952 16.172 -6.66 1 95.81 111 ILE B N 1
ATOM 3556 C CA . ILE B 1 111 ? -1.736 14.805 -6.219 1 95.81 111 ILE B CA 1
ATOM 3557 C C . ILE B 1 111 ? -0.834 14.078 -7.215 1 95.81 111 ILE B C 1
ATOM 3559 O O . ILE B 1 111 ? -0.586 14.578 -8.312 1 95.81 111 ILE B O 1
ATOM 3563 N N . LEU B 1 112 ? -0.32 12.953 -6.879 1 97.5 112 LEU B N 1
ATOM 3564 C CA . LEU B 1 112 ? 0.65 12.258 -7.711 1 97.5 112 LEU B CA 1
ATOM 3565 C C . LEU B 1 112 ? -0.039 11.219 -8.586 1 97.5 112 LEU B C 1
ATOM 3567 O O . LEU B 1 112 ? -0.737 10.336 -8.078 1 97.5 112 LEU B O 1
ATOM 3571 N N . GLY B 1 113 ? 0.153 11.352 -9.914 1 97.12 113 GLY B N 1
ATOM 3572 C CA . GLY B 1 113 ? -0.256 10.312 -10.844 1 97.12 113 GLY B CA 1
ATOM 3573 C C . GLY B 1 113 ? -1.762 10.188 -10.969 1 97.12 113 GLY B C 1
ATOM 3574 O O . GLY B 1 113 ? -2.289 9.07 -11.062 1 97.12 113 GLY B O 1
ATOM 3575 N N . PHE B 1 114 ? -2.422 11.234 -10.93 1 97.5 114 PHE B N 1
ATOM 3576 C CA . PHE B 1 114 ? -3.875 11.219 -11.055 1 97.5 114 PHE B CA 1
ATOM 3577 C C . PHE B 1 114 ? -4.297 10.648 -12.406 1 97.5 114 PHE B C 1
ATOM 3579 O O . PHE B 1 114 ? -3.764 11.047 -13.445 1 97.5 114 PHE B O 1
ATOM 3586 N N . ARG B 1 115 ? -5.277 9.742 -12.383 1 97.56 115 ARG B N 1
ATOM 3587 C CA . ARG B 1 115 ? -5.848 9.211 -13.617 1 97.56 115 ARG B CA 1
ATOM 3588 C C . ARG B 1 115 ? -7.223 8.602 -13.375 1 97.56 115 ARG B C 1
ATOM 3590 O O . ARG B 1 115 ? -7.566 8.273 -12.242 1 97.56 115 ARG B O 1
ATOM 3597 N N . LYS B 1 116 ? -7.938 8.453 -14.484 1 97.62 116 LYS B N 1
ATOM 3598 C CA . LYS B 1 116 ? -9.195 7.711 -14.43 1 97.62 116 LYS B CA 1
ATOM 3599 C C . LYS B 1 116 ? -8.938 6.207 -14.414 1 97.62 116 LYS B C 1
ATOM 3601 O O . LYS B 1 116 ? -7.949 5.73 -14.977 1 97.62 116 LYS B O 1
ATOM 3606 N N . LEU B 1 117 ? -9.828 5.492 -13.75 1 97.75 117 LEU B N 1
ATOM 3607 C CA . LEU B 1 117 ? -9.711 4.039 -13.727 1 97.75 117 LEU B CA 1
ATOM 3608 C C . LEU B 1 117 ? -9.961 3.453 -15.109 1 97.75 117 LEU B C 1
ATOM 3610 O O . LEU B 1 117 ? -10.82 3.932 -15.852 1 97.75 117 LEU B O 1
ATOM 3614 N N . THR B 1 118 ? -9.211 2.438 -15.438 1 96.31 118 THR B N 1
ATOM 3615 C CA . THR B 1 118 ? -9.469 1.676 -16.656 1 96.31 118 THR B CA 1
ATOM 3616 C C . THR B 1 118 ? -10.672 0.757 -16.484 1 96.31 118 THR B C 1
ATOM 3618 O O . THR B 1 118 ? -11.07 0.458 -15.352 1 96.31 118 THR B O 1
ATOM 3621 N N . PRO B 1 119 ? -11.211 0.284 -17.594 1 94.75 119 PRO B N 1
ATOM 3622 C CA . PRO B 1 119 ? -12.32 -0.666 -17.484 1 94.75 119 PRO B CA 1
ATOM 3623 C C . PRO B 1 119 ? -11.953 -1.913 -16.688 1 94.75 119 PRO B C 1
ATOM 3625 O O . PRO B 1 119 ? -12.766 -2.402 -15.898 1 94.75 119 PRO B O 1
ATOM 3628 N N . ARG B 1 120 ? -10.805 -2.385 -16.828 1 94.19 120 ARG B N 1
ATOM 3629 C CA . ARG B 1 120 ? -10.359 -3.584 -16.125 1 94.19 120 ARG B CA 1
ATOM 3630 C C . ARG B 1 120 ? -10.312 -3.346 -14.617 1 94.19 120 ARG B C 1
ATOM 3632 O O . ARG B 1 120 ? -10.648 -4.234 -13.828 1 94.19 120 ARG B O 1
ATOM 3639 N N . GLU B 1 121 ? -9.852 -2.232 -14.211 1 95.31 121 GLU B N 1
ATOM 3640 C CA . GLU B 1 121 ? -9.852 -1.877 -12.789 1 95.31 121 GLU B CA 1
ATOM 3641 C C . GLU B 1 121 ? -11.266 -1.737 -12.25 1 95.31 121 GLU B C 1
ATOM 3643 O O . GLU B 1 121 ? -11.547 -2.117 -11.109 1 95.31 121 GLU B O 1
ATOM 3648 N N . LEU B 1 122 ? -12.148 -1.166 -13.07 1 95.06 122 LEU B N 1
ATOM 3649 C CA . LEU B 1 122 ? -13.531 -0.989 -12.648 1 95.06 122 LEU B CA 1
ATOM 3650 C C . LEU B 1 122 ? -14.219 -2.336 -12.445 1 95.06 122 LEU B C 1
ATOM 3652 O O . LEU B 1 122 ? -15.133 -2.455 -11.625 1 95.06 122 LEU B O 1
ATOM 3656 N N . ASP B 1 123 ? -13.719 -3.369 -13.125 1 92.62 123 ASP B N 1
ATOM 3657 C CA . ASP B 1 123 ? -14.266 -4.715 -12.961 1 92.62 123 ASP B CA 1
ATOM 3658 C C . ASP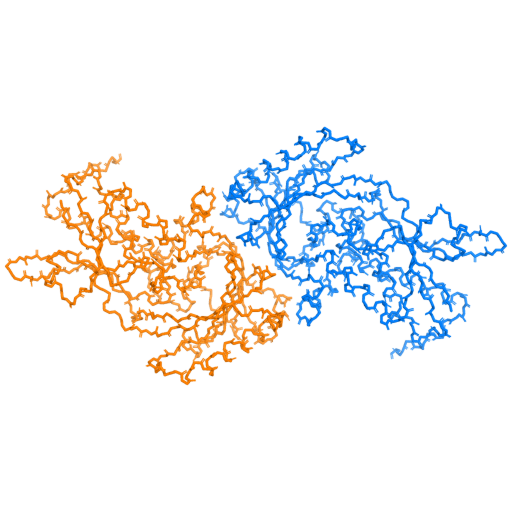 B 1 123 ? -14.039 -5.234 -11.547 1 92.62 123 ASP B C 1
ATOM 3660 O O . ASP B 1 123 ? -14.758 -6.125 -11.086 1 92.62 123 ASP B O 1
ATOM 3664 N N . ILE B 1 124 ? -13.086 -4.66 -10.883 1 91.12 124 ILE B N 1
ATOM 3665 C CA . ILE B 1 124 ? -12.781 -5.055 -9.516 1 91.12 124 ILE B CA 1
ATOM 3666 C C . ILE B 1 124 ? -13.875 -4.551 -8.578 1 91.12 124 ILE B C 1
ATOM 3668 O O . ILE B 1 124 ? -14.102 -5.125 -7.508 1 91.12 124 ILE B O 1
ATOM 3672 N N . PHE B 1 125 ? -14.547 -3.463 -8.969 1 93.5 125 PHE B N 1
ATOM 3673 C CA . PHE B 1 125 ? -15.594 -2.836 -8.172 1 93.5 125 PHE B CA 1
ATOM 3674 C C . PHE B 1 125 ? -16.906 -2.812 -8.938 1 93.5 125 PHE B C 1
ATOM 3676 O O . PHE B 1 125 ? -17.375 -1.751 -9.367 1 93.5 125 PHE B O 1
ATOM 3683 N N . PRO B 1 126 ? -17.609 -3.893 -9 1 90.81 126 PRO B N 1
ATOM 3684 C CA . PRO B 1 126 ? -18.734 -4.031 -9.914 1 90.81 126 PRO B CA 1
ATOM 3685 C C . PRO B 1 126 ? -19.891 -3.08 -9.586 1 90.81 126 PRO B C 1
ATOM 3687 O O . PRO B 1 126 ? -20.734 -2.803 -10.438 1 90.81 126 PRO B O 1
ATOM 3690 N N . ASP B 1 127 ? -19.969 -2.523 -8.422 1 92.19 127 ASP B N 1
ATOM 3691 C CA . ASP B 1 127 ? -21.062 -1.651 -8.023 1 92.19 127 ASP B CA 1
ATOM 3692 C C . ASP B 1 127 ? -20.828 -0.215 -8.477 1 92.19 127 ASP B C 1
ATOM 3694 O O . ASP B 1 127 ? -21.688 0.649 -8.32 1 92.19 127 ASP B O 1
ATOM 3698 N N . TYR B 1 128 ? -19.688 0.037 -9.031 1 94.88 128 TYR B N 1
ATOM 3699 C CA . TYR B 1 128 ? -19.312 1.392 -9.43 1 94.88 128 TYR B CA 1
ATOM 3700 C C . TYR B 1 128 ? -19 1.456 -10.914 1 94.88 128 TYR B C 1
ATOM 3702 O O . TYR B 1 128 ? -18.531 0.474 -11.5 1 94.88 128 TYR B O 1
ATOM 3710 N N . SER B 1 129 ? -19.219 2.604 -11.523 1 96 129 SER B N 1
ATOM 3711 C CA . SER B 1 129 ? -19.062 2.707 -12.977 1 96 129 SER B CA 1
ATOM 3712 C C . SER B 1 129 ? -18 3.729 -13.352 1 96 129 SER B C 1
ATOM 3714 O O . SER B 1 129 ? -17.688 3.912 -14.531 1 96 129 SER B O 1
ATOM 3716 N N . TYR B 1 130 ? -17.516 4.422 -12.391 1 96.38 130 TYR B N 1
ATOM 3717 C CA . TYR B 1 130 ? -16.5 5.453 -12.609 1 96.38 130 TYR B CA 1
ATOM 3718 C C . TYR B 1 130 ? -15.562 5.559 -11.422 1 96.38 130 TYR B C 1
ATOM 3720 O O . TYR B 1 130 ? -15.914 5.168 -10.305 1 96.38 130 TYR B O 1
ATOM 3728 N N . GLY B 1 131 ? -14.297 6.051 -11.695 1 97.06 131 GLY B N 1
ATOM 3729 C CA . GLY B 1 131 ? -13.383 6.188 -10.57 1 97.06 131 GLY B CA 1
ATOM 3730 C C . GLY B 1 131 ? -12.062 6.832 -10.945 1 97.06 131 GLY B C 1
ATOM 3731 O O . GLY B 1 131 ? -11.766 7.008 -12.125 1 97.06 131 GLY B O 1
ATOM 3732 N N . TRP B 1 132 ? -11.383 7.293 -9.906 1 97.94 132 TRP B N 1
ATOM 3733 C CA . TRP B 1 132 ? -10.039 7.859 -10.016 1 97.94 132 TRP B CA 1
ATOM 3734 C C . TRP B 1 132 ? -9.023 6.988 -9.289 1 97.94 132 TRP B C 1
ATOM 3736 O O . TRP B 1 132 ? -9.367 6.27 -8.344 1 97.94 132 TRP B O 1
ATOM 3746 N N . PHE B 1 133 ? -7.816 7.027 -9.781 1 98.44 133 PHE B N 1
ATOM 3747 C CA . PHE B 1 133 ? -6.664 6.438 -9.109 1 98.44 133 PHE B CA 1
ATOM 3748 C C . PHE B 1 133 ? -5.547 7.461 -8.961 1 98.44 133 PHE B C 1
ATOM 3750 O O . PHE B 1 133 ? -5.273 8.234 -9.883 1 98.44 133 PHE B O 1
ATOM 3757 N N . HIS B 1 134 ? -4.898 7.516 -7.77 1 98.31 134 HIS B N 1
ATOM 3758 C CA . HIS B 1 134 ? -3.75 8.398 -7.578 1 98.31 134 HIS B CA 1
ATOM 3759 C C . HIS B 1 134 ? -2.924 7.965 -6.371 1 98.31 134 HIS B C 1
ATOM 3761 O O . HIS B 1 134 ? -3.316 7.055 -5.637 1 98.31 134 HIS B O 1
ATOM 3767 N N . THR B 1 135 ? -1.773 8.484 -6.25 1 98.56 135 THR B N 1
ATOM 3768 C CA . THR B 1 135 ? -0.939 8.352 -5.062 1 98.56 135 THR B CA 1
ATOM 3769 C C . THR B 1 135 ? -1.06 9.586 -4.172 1 98.56 135 THR B C 1
ATOM 3771 O O . THR B 1 135 ? -0.916 10.711 -4.645 1 98.56 135 THR B O 1
ATOM 3774 N N . SER B 1 136 ? -1.413 9.328 -2.959 1 98.06 136 SER B N 1
ATOM 3775 C CA . SER B 1 136 ? -1.565 10.375 -1.952 1 98.06 136 SER B CA 1
ATOM 3776 C C . SER B 1 136 ? -0.653 10.125 -0.756 1 98.06 136 SER B C 1
ATOM 3778 O O . SER B 1 136 ? 0.392 9.484 -0.888 1 98.06 136 SER B O 1
ATOM 3780 N N . LEU B 1 137 ? -1 10.82 0.381 1 98.12 137 LEU B N 1
ATOM 3781 C CA . LEU B 1 137 ? -0.203 10.75 1.6 1 98.12 137 LEU B CA 1
ATOM 3782 C C . LEU B 1 137 ? -1.062 10.32 2.785 1 98.12 137 LEU B C 1
ATOM 3784 O O . LEU B 1 137 ? -2.23 10.703 2.881 1 98.12 137 LEU B O 1
ATOM 3788 N N . ILE B 1 138 ? -0.483 9.508 3.586 1 98.38 138 ILE B N 1
ATOM 3789 C CA . ILE B 1 138 ? -1.049 9.258 4.906 1 98.38 138 ILE B CA 1
ATOM 3790 C C . ILE B 1 138 ? -0.245 10.016 5.965 1 98.38 138 ILE B C 1
ATOM 3792 O O . ILE B 1 138 ? 0.988 10.008 5.938 1 98.38 138 ILE B O 1
ATOM 3796 N N . LEU B 1 139 ? -0.905 10.672 6.773 1 98.19 139 LEU B N 1
ATOM 3797 C CA . LEU B 1 139 ? -0.354 11.297 7.973 1 98.19 139 LEU B CA 1
ATOM 3798 C C . LEU B 1 139 ? -1.083 10.805 9.219 1 98.19 139 LEU B C 1
ATOM 3800 O O . LEU B 1 139 ? -2.232 11.18 9.461 1 98.19 139 LEU B O 1
ATOM 3804 N N . GLU B 1 140 ? -0.445 10.039 9.984 1 97 140 GLU B N 1
ATOM 3805 C CA . GLU B 1 140 ? -1.077 9.516 11.188 1 97 140 GLU B CA 1
ATOM 3806 C C . GLU B 1 140 ? -1.126 10.562 12.297 1 97 140 GLU B C 1
ATOM 3808 O O . GLU B 1 140 ? -0.085 11 12.789 1 97 140 GLU B O 1
ATOM 3813 N N . GLY B 1 141 ? -2.303 10.875 12.719 1 96.06 141 GLY B N 1
ATOM 3814 C CA . GLY B 1 141 ? -2.523 11.977 13.641 1 96.06 141 GLY B CA 1
ATOM 3815 C C . GLY B 1 141 ? -1.768 11.82 14.945 1 96.06 141 GLY B C 1
ATOM 3816 O O . GLY B 1 141 ? -1.138 12.773 15.414 1 96.06 141 GLY B O 1
ATOM 3817 N N . LYS B 1 142 ? -1.817 10.648 15.5 1 94.81 142 LYS B N 1
ATOM 3818 C CA . LYS B 1 142 ? -1.149 10.406 16.781 1 94.81 142 LYS B CA 1
ATOM 3819 C C . LYS B 1 142 ? 0.352 10.656 16.672 1 94.81 142 LYS B C 1
ATOM 3821 O O . LYS B 1 142 ? 0.932 11.352 17.5 1 94.81 142 LYS B O 1
ATOM 3826 N N . ASN B 1 143 ? 0.958 10.117 15.672 1 96.88 143 ASN B N 1
ATOM 3827 C CA . ASN B 1 143 ? 2.389 10.297 15.453 1 96.88 143 ASN B CA 1
ATOM 3828 C C . ASN B 1 143 ? 2.734 11.766 15.195 1 96.88 143 ASN B C 1
ATOM 3830 O O . ASN B 1 143 ? 3.668 12.305 15.789 1 96.88 143 ASN B O 1
ATOM 3834 N N . TYR B 1 144 ? 1.976 12.32 14.352 1 98.31 144 TYR B N 1
ATOM 3835 C CA . TYR B 1 144 ? 2.275 13.68 13.922 1 98.31 144 TYR B CA 1
ATOM 3836 C C . TYR B 1 144 ? 2.107 14.664 15.07 1 98.31 144 TYR B C 1
ATOM 3838 O O . TYR B 1 144 ? 2.912 15.586 15.227 1 98.31 144 TYR B O 1
ATOM 3846 N N . LEU B 1 145 ? 1.067 14.5 15.844 1 98.06 145 LEU B N 1
ATOM 3847 C CA . LEU B 1 145 ? 0.868 15.375 16.984 1 98.06 145 LEU B CA 1
ATOM 3848 C C . LEU B 1 145 ? 2.01 15.234 17.984 1 98.06 145 LEU B C 1
ATOM 3850 O O . LEU B 1 145 ? 2.465 16.219 18.562 1 98.06 145 LEU B O 1
ATOM 3854 N N . GLN B 1 146 ? 2.393 14.016 18.203 1 97.94 146 GLN B N 1
ATOM 3855 C CA . GLN B 1 146 ? 3.533 13.805 19.078 1 97.94 146 GLN B CA 1
ATOM 3856 C C . GLN B 1 146 ? 4.785 14.492 18.547 1 97.94 146 GLN B C 1
ATOM 3858 O O . GLN B 1 146 ? 5.527 15.125 19.297 1 97.94 146 GLN B O 1
ATOM 3863 N N . TRP B 1 147 ? 5.016 14.359 17.297 1 97.75 147 TRP B N 1
ATOM 3864 C CA . TRP B 1 147 ? 6.148 15.008 16.641 1 97.75 147 TRP B CA 1
ATOM 3865 C C . TRP B 1 147 ? 6.062 16.531 16.797 1 97.75 147 TRP B C 1
ATOM 3867 O O . TRP B 1 147 ? 7.055 17.172 17.125 1 97.75 147 TRP B O 1
ATOM 3877 N N . LEU B 1 148 ? 4.902 17.094 16.547 1 98.19 148 LEU B N 1
ATOM 3878 C CA . LEU B 1 148 ? 4.691 18.531 16.703 1 98.19 148 LEU B CA 1
ATOM 3879 C C . LEU B 1 148 ? 4.945 18.969 18.141 1 98.19 148 LEU B C 1
ATOM 3881 O O . LEU B 1 148 ? 5.605 19.984 18.375 1 98.19 148 LEU B O 1
ATOM 3885 N N . ASN B 1 149 ? 4.398 18.203 19.062 1 97.81 149 ASN B N 1
ATOM 3886 C CA . ASN B 1 149 ? 4.602 18.516 20.469 1 97.81 149 ASN B CA 1
ATOM 3887 C C . ASN B 1 149 ? 6.086 18.562 20.828 1 97.81 149 ASN B C 1
ATOM 3889 O O . ASN B 1 149 ? 6.539 19.5 21.484 1 97.81 149 ASN B O 1
ATOM 3893 N N . GLU B 1 150 ? 6.793 17.594 20.422 1 97.56 150 GLU B N 1
ATOM 3894 C CA . GLU B 1 150 ? 8.219 17.531 20.719 1 97.56 150 GLU B CA 1
ATOM 3895 C C . GLU B 1 150 ? 8.953 18.734 20.109 1 97.56 150 GLU B C 1
ATOM 3897 O O . GLU B 1 150 ? 9.797 19.344 20.766 1 97.56 150 GLU B O 1
ATOM 3902 N N . ARG B 1 151 ? 8.656 19.062 18.953 1 97.25 151 ARG B N 1
ATOM 3903 C CA . ARG B 1 151 ? 9.281 20.203 18.266 1 97.25 151 ARG B CA 1
ATOM 3904 C C . ARG B 1 151 ? 8.969 21.516 18.984 1 97.25 151 ARG B C 1
ATOM 3906 O O . ARG B 1 151 ? 9.844 22.375 19.125 1 97.25 151 ARG B O 1
ATOM 3913 N N . LEU B 1 152 ? 7.766 21.625 19.391 1 98.12 152 LEU B N 1
ATOM 3914 C CA . LEU B 1 152 ? 7.34 22.844 20.062 1 98.12 152 LEU B CA 1
ATOM 3915 C C . LEU B 1 152 ? 7.973 22.953 21.453 1 98.12 152 LEU B C 1
ATOM 3917 O O . LEU B 1 152 ? 8.422 24.031 21.859 1 98.12 152 LEU B O 1
ATOM 3921 N N . MET B 1 153 ? 8.047 21.844 22.109 1 97.75 153 MET B N 1
ATOM 3922 C CA . MET B 1 153 ? 8.664 21.828 23.438 1 97.75 153 MET B CA 1
ATOM 3923 C C . MET B 1 153 ? 10.141 22.188 23.344 1 97.75 153 MET B C 1
ATOM 3925 O O . MET B 1 153 ? 10.648 22.938 24.172 1 97.75 153 MET B O 1
ATOM 3929 N N . GLU B 1 154 ? 10.789 21.641 22.406 1 97 154 GLU B N 1
ATOM 3930 C CA . GLU B 1 154 ? 12.195 21.938 22.188 1 97 154 GLU B CA 1
ATOM 3931 C C . GLU B 1 154 ? 12.414 23.438 21.953 1 97 154 GLU B C 1
ATOM 3933 O O . GLU B 1 154 ? 13.492 23.969 22.219 1 97 154 GLU B O 1
ATOM 3938 N N . ARG B 1 155 ? 11.391 24.078 21.578 1 95.88 155 ARG B N 1
ATOM 3939 C CA . ARG B 1 155 ? 11.469 25.5 21.219 1 95.88 155 ARG B CA 1
ATOM 3940 C C . ARG B 1 155 ? 10.977 26.375 22.375 1 95.88 155 ARG B C 1
ATOM 3942 O O . ARG B 1 155 ? 10.828 27.578 22.219 1 95.88 155 ARG B O 1
ATOM 3949 N N . GLY B 1 156 ? 10.664 25.75 23.422 1 95.69 156 GLY B N 1
ATOM 3950 C CA . GLY B 1 156 ? 10.312 26.484 24.641 1 95.69 156 GLY B CA 1
ATOM 3951 C C . GLY B 1 156 ? 8.828 26.797 24.734 1 95.69 156 GLY B C 1
ATOM 3952 O O . GLY B 1 156 ? 8.414 27.578 25.594 1 95.69 156 GLY B O 1
ATOM 3953 N N . VAL B 1 157 ? 8.031 26.219 23.859 1 96.75 157 VAL B N 1
ATOM 3954 C CA . VAL B 1 157 ? 6.59 26.422 23.938 1 96.75 157 VAL B CA 1
ATOM 3955 C C . VAL B 1 157 ? 6.031 25.703 25.172 1 96.75 157 VAL B C 1
ATOM 3957 O O . VAL B 1 157 ? 6.434 24.578 25.484 1 96.75 157 VAL B O 1
ATOM 3960 N N . LYS B 1 158 ? 5.105 26.375 25.859 1 96.31 158 LYS B N 1
ATOM 3961 C CA . LYS B 1 158 ? 4.5 25.828 27.062 1 96.31 158 LYS B CA 1
ATOM 3962 C C . LYS B 1 158 ? 3.082 25.328 26.781 1 96.31 158 LYS B C 1
ATOM 3964 O O . LYS B 1 158 ? 2.352 25.922 26 1 96.31 158 LYS B O 1
ATOM 3969 N N . PHE B 1 159 ? 2.711 24.266 27.484 1 95.88 159 PHE B N 1
ATOM 3970 C CA . PHE B 1 159 ? 1.408 23.625 27.312 1 95.88 159 PHE B CA 1
ATOM 3971 C C . PHE B 1 159 ? 0.62 23.641 28.609 1 95.88 159 PHE B C 1
ATOM 3973 O O . PHE B 1 159 ? 1.164 23.344 29.672 1 95.88 159 PHE B O 1
ATOM 3980 N N . PHE B 1 160 ? -0.656 24.062 28.516 1 94 160 PHE B N 1
ATOM 3981 C CA . PHE B 1 160 ? -1.534 24.141 29.672 1 94 160 PHE B CA 1
ATOM 3982 C C . PHE B 1 160 ? -2.85 23.422 29.406 1 94 160 PHE B C 1
ATOM 3984 O O . PHE B 1 160 ? -3.559 23.75 28.453 1 94 160 PHE B O 1
ATOM 3991 N N . GLN B 1 161 ? -3.176 22.453 30.234 1 92.62 161 GLN B N 1
ATOM 3992 C CA . GLN B 1 161 ? -4.453 21.766 30.109 1 92.62 161 GLN B CA 1
ATOM 3993 C C . GLN B 1 161 ? -5.566 22.531 30.812 1 92.62 161 GLN B C 1
ATOM 3995 O O . GLN B 1 161 ? -5.664 22.5 32.062 1 92.62 161 GLN B O 1
ATOM 4000 N N . ARG B 1 162 ? -6.328 23.25 30.062 1 86.19 162 ARG B N 1
ATOM 4001 C CA . ARG B 1 162 ? -7.418 24.078 30.578 1 86.19 162 ARG B CA 1
ATOM 4002 C C . ARG B 1 162 ? -8.492 24.281 29.516 1 86.19 162 ARG B C 1
ATOM 4004 O O . ARG B 1 162 ? -8.18 24.484 28.328 1 86.19 162 ARG B O 1
ATOM 4011 N N . LYS B 1 163 ? -9.695 24.031 29.969 1 81.5 163 LYS B N 1
ATOM 4012 C CA . LYS B 1 163 ? -10.789 24.391 29.062 1 81.5 163 LYS B CA 1
ATOM 4013 C C . LYS B 1 163 ? -11.008 25.891 29.031 1 81.5 163 LYS B C 1
ATOM 4015 O O . LYS B 1 163 ? -11.227 26.516 30.078 1 81.5 163 LYS B O 1
ATOM 4020 N N . VAL B 1 164 ? -10.828 26.516 27.891 1 74.25 164 VAL B N 1
ATOM 4021 C CA . VAL B 1 164 ? -10.992 27.953 27.766 1 74.25 164 VAL B CA 1
ATOM 4022 C C . VAL B 1 164 ? -12.43 28.281 27.328 1 74.25 164 VAL B C 1
ATOM 4024 O O . VAL B 1 164 ? -12.859 27.891 26.25 1 74.25 164 VAL B O 1
ATOM 4027 N N . GLU B 1 165 ? -13.242 28.75 28.219 1 68.94 165 GLU B N 1
ATOM 4028 C CA . GLU B 1 165 ? -14.656 29.016 27.969 1 68.94 165 GLU B CA 1
ATOM 4029 C C . GLU B 1 165 ? -14.859 30.391 27.344 1 68.94 165 GLU B C 1
ATOM 4031 O O . GLU B 1 165 ? -15.859 30.641 26.672 1 68.94 165 GLU B O 1
ATOM 4036 N N . SER B 1 166 ? -14.062 31.359 27.75 1 62.28 166 SER B N 1
ATOM 4037 C CA . SER B 1 166 ? -14.203 32.719 27.234 1 62.28 166 SER B CA 1
ATOM 4038 C C . SER B 1 166 ? -12.844 33.344 26.938 1 62.28 166 SER B C 1
ATOM 4040 O O . SER B 1 166 ? -11.836 32.938 27.547 1 62.28 166 SER B O 1
ATOM 4042 N N . PHE B 1 167 ? -12.852 34.094 25.844 1 60.5 167 PHE B N 1
ATOM 4043 C CA . PHE B 1 167 ? -11.617 34.75 25.469 1 60.5 167 PHE B CA 1
ATOM 4044 C C . PHE B 1 167 ? -11.109 35.625 26.594 1 60.5 167 PHE B C 1
ATOM 4046 O O . PHE B 1 167 ? -9.922 35.938 26.672 1 60.5 167 PHE B O 1
ATOM 4053 N N . GLU B 1 168 ? -12.117 35.969 27.344 1 56.41 168 GLU B N 1
ATOM 4054 C CA . GLU B 1 168 ? -11.734 36.844 28.453 1 56.41 168 GLU B CA 1
ATOM 4055 C C . GLU B 1 168 ? -10.688 36.188 29.328 1 56.41 168 GLU B C 1
ATOM 4057 O O . GLU B 1 168 ? -9.852 36.844 29.938 1 56.41 168 GLU B O 1
ATOM 4062 N N . GLU B 1 169 ? -10.906 34.938 29.266 1 53.78 169 GLU B N 1
ATOM 4063 C CA . GLU B 1 169 ? -9.984 34.188 30.125 1 53.78 169 GLU B CA 1
ATOM 4064 C C . GLU B 1 169 ? -8.586 34.156 29.531 1 53.78 169 GLU B C 1
ATOM 4066 O O . GLU B 1 169 ? -7.605 33.938 30.25 1 53.78 169 GLU B O 1
ATOM 4071 N N . VAL B 1 170 ? -8.664 34.125 28.312 1 48.62 170 VAL B N 1
ATOM 4072 C CA . VAL B 1 170 ? -7.363 34.125 27.641 1 48.62 170 VAL B CA 1
ATOM 4073 C C . VAL B 1 170 ? -7.078 35.5 27.047 1 48.62 170 VAL B C 1
ATOM 4075 O O . VAL B 1 170 ? -7.789 35.938 26.141 1 48.62 170 VAL B O 1
ATOM 4078 N N . THR B 1 171 ? -6.746 36.531 27.797 1 41.84 171 THR B N 1
ATOM 4079 C CA . THR B 1 171 ? -6.535 37.938 27.406 1 41.84 171 THR B CA 1
ATOM 4080 C C . THR B 1 171 ? -5.859 38 26.047 1 41.84 171 THR B C 1
ATOM 4082 O O . THR B 1 171 ? -5.73 39.094 25.469 1 41.84 171 THR B O 1
ATOM 4085 N N . ARG B 1 172 ? -5.207 36.969 25.422 1 43.97 172 ARG B N 1
ATOM 4086 C CA . ARG B 1 172 ? -4.383 37.125 24.234 1 43.97 172 ARG B CA 1
ATOM 4087 C C . ARG B 1 172 ? -4.887 36.25 23.094 1 43.97 172 ARG B C 1
ATOM 4089 O O . ARG B 1 172 ? -5.742 35.406 23.297 1 43.97 172 ARG B O 1
ATOM 4096 N N . ALA B 1 173 ? -4.445 36.344 21.734 1 41.66 173 ALA B N 1
ATOM 4097 C CA . ALA B 1 173 ? -4.816 36 20.359 1 41.66 173 ALA B CA 1
ATOM 4098 C C . ALA B 1 173 ? -5.109 34.531 20.219 1 41.66 173 ALA B C 1
ATOM 4100 O O . ALA B 1 173 ? -4.203 33.688 20.297 1 41.66 173 ALA B O 1
ATOM 4101 N N . ALA B 1 174 ? -6.25 34.062 20.844 1 39.09 174 ALA B N 1
ATOM 4102 C CA . ALA B 1 174 ? -6.418 32.625 20.75 1 39.09 174 ALA B CA 1
ATOM 4103 C C . ALA B 1 174 ? -7.168 32.219 19.484 1 39.09 174 ALA B C 1
ATOM 4105 O O . ALA B 1 174 ? -8.109 32.906 19.078 1 39.09 174 ALA B O 1
ATOM 4106 N N . PRO B 1 175 ? -6.688 31.531 18.484 1 41 175 PRO B N 1
ATOM 4107 C CA . PRO B 1 175 ? -7.539 30.922 17.453 1 41 175 PRO B CA 1
ATOM 4108 C C . PRO B 1 175 ? -8.656 30.078 18.062 1 41 175 PRO B C 1
ATOM 4110 O O . PRO B 1 175 ? -8.398 29.234 18.922 1 41 175 PRO B O 1
ATOM 4113 N N . VAL B 1 176 ? -10.047 30.547 18.297 1 43.44 176 VAL B N 1
ATOM 4114 C CA . VAL B 1 176 ? -11.188 29.906 18.938 1 43.44 176 VAL B CA 1
ATOM 4115 C C . VAL B 1 176 ? -11.906 29 17.922 1 43.44 176 VAL B C 1
ATOM 4117 O O . VAL B 1 176 ? -12.172 29.422 16.797 1 43.44 176 VAL B O 1
ATOM 4120 N N . THR B 1 177 ? -12.039 27.703 18.109 1 44.78 177 THR B N 1
ATOM 4121 C CA . THR B 1 177 ? -12.656 26.672 17.281 1 44.78 177 THR B CA 1
ATOM 4122 C C . THR B 1 177 ? -14.125 26.5 17.656 1 44.78 177 THR B C 1
ATOM 4124 O O . THR B 1 177 ? -14.445 25.953 18.719 1 44.78 177 THR B O 1
ATOM 4127 N N . SER B 1 178 ? -15.148 27.516 17.766 1 42 178 SER B N 1
ATOM 4128 C CA . SER B 1 178 ? -16.469 27.016 18.125 1 42 178 SER B CA 1
ATOM 4129 C C . SER B 1 178 ? -17.062 26.188 16.984 1 42 178 SER B C 1
ATOM 4131 O O . SER B 1 178 ? -17.172 26.656 15.852 1 42 178 SER B O 1
ATOM 4133 N N . ALA B 1 179 ? -16.688 25.203 16.391 1 48.66 179 ALA B N 1
ATOM 4134 C CA . ALA B 1 179 ? -17.406 24.5 15.328 1 48.66 179 ALA B CA 1
ATOM 4135 C C . ALA B 1 179 ? -18.328 23.438 15.906 1 48.66 179 ALA B C 1
ATOM 4137 O O . ALA B 1 179 ? -18.156 22.984 17.047 1 48.66 179 ALA B O 1
ATOM 4138 N N . ASP B 1 180 ? -19.625 23.406 15.391 1 49.19 180 ASP B N 1
ATOM 4139 C CA . ASP B 1 180 ? -20.484 22.25 15.633 1 49.19 180 ASP B CA 1
ATOM 4140 C C . ASP B 1 180 ? -19.703 20.938 15.477 1 49.19 180 ASP B C 1
ATOM 4142 O O . ASP B 1 180 ? -18.938 20.781 14.523 1 49.19 180 ASP B O 1
ATOM 4146 N N . ASP B 1 181 ? -19.719 20.219 16.547 1 58.91 181 ASP B N 1
ATOM 4147 C CA . ASP B 1 181 ? -18.984 18.953 16.547 1 58.91 181 ASP B CA 1
ATOM 4148 C C . ASP B 1 181 ? -19.859 17.797 16.062 1 58.91 181 ASP B C 1
ATOM 4150 O O . ASP B 1 181 ? -20.969 17.609 16.578 1 58.91 181 ASP B O 1
ATOM 4154 N N . PHE B 1 182 ? -19.547 17.25 14.891 1 63.72 182 PHE B N 1
ATOM 4155 C CA . PHE B 1 182 ? -20.234 16.047 14.414 1 63.72 182 PHE B CA 1
ATOM 4156 C C . PHE B 1 182 ? -19.391 14.805 14.688 1 63.72 182 PHE B C 1
ATOM 4158 O O . PHE B 1 182 ? -18.203 14.781 14.398 1 63.72 182 PHE B O 1
ATOM 4165 N N . PRO B 1 183 ? -20.141 13.867 15.242 1 64.94 183 PRO B N 1
ATOM 4166 C CA . PRO B 1 183 ? -19.375 12.656 15.555 1 64.94 183 PRO B CA 1
ATOM 4167 C C . PRO B 1 183 ? -19.047 11.828 14.312 1 64.94 183 PRO B C 1
ATOM 4169 O O . PRO B 1 183 ? -19.828 11.773 13.367 1 64.94 183 PRO B O 1
ATOM 4172 N N . VAL B 1 184 ? -17.922 11.359 14.195 1 67.5 184 VAL B N 1
ATOM 4173 C CA . VAL B 1 184 ? -17.484 10.391 13.195 1 67.5 184 VAL B CA 1
ATOM 4174 C C . VAL B 1 184 ? -17.016 9.117 13.883 1 67.5 184 VAL B C 1
ATOM 4176 O O . VAL B 1 184 ? -16.359 9.172 14.922 1 67.5 184 VAL B O 1
ATOM 4179 N N . LEU B 1 185 ? -17.531 7.965 13.344 1 71.5 185 LEU B N 1
ATOM 4180 C CA . LEU B 1 185 ? -17.125 6.668 13.875 1 71.5 185 LEU B CA 1
ATOM 4181 C C . LEU B 1 185 ? -16.188 5.961 12.914 1 71.5 185 LEU B C 1
ATOM 4183 O O . LEU B 1 185 ? -16.469 5.863 11.719 1 71.5 185 LEU B O 1
ATOM 4187 N N . ASN B 1 186 ? -15.055 5.57 13.422 1 78.81 186 ASN B N 1
ATOM 4188 C CA . ASN B 1 186 ? -14.102 4.766 12.664 1 78.81 186 ASN B CA 1
ATOM 4189 C C . ASN B 1 186 ? -13.82 3.434 13.359 1 78.81 186 ASN B C 1
ATOM 4191 O O . ASN B 1 186 ? -13.727 3.373 14.586 1 78.81 186 ASN B O 1
ATOM 4195 N N . GLN B 1 187 ? -13.805 2.42 12.539 1 83.38 187 GLN B N 1
ATOM 4196 C CA . GLN B 1 187 ? -13.359 1.107 13 1 83.38 187 GLN B CA 1
ATOM 4197 C C . GLN B 1 187 ? -11.953 0.796 12.508 1 83.38 187 GLN B C 1
ATOM 4199 O O . GLN B 1 187 ? -11.578 1.184 11.398 1 83.38 187 GLN B O 1
ATOM 4204 N N . GLN B 1 188 ? -11.258 0.151 13.391 1 89.12 188 GLN B N 1
ATOM 4205 C CA . GLN B 1 188 ? -9.914 -0.268 13.016 1 89.12 188 GLN B CA 1
ATOM 4206 C C . GLN B 1 188 ? -9.805 -1.789 12.953 1 89.12 188 GLN B C 1
ATOM 4208 O O . GLN B 1 188 ? -10.281 -2.484 13.859 1 89.12 188 GLN B O 1
ATOM 4213 N N . VAL B 1 189 ? -9.188 -2.273 11.875 1 92.75 189 VAL B N 1
ATOM 4214 C CA . VAL B 1 189 ? -9.039 -3.715 11.711 1 92.75 189 VAL B CA 1
ATOM 4215 C C . VAL B 1 189 ? -7.582 -4.055 11.398 1 92.75 189 VAL B C 1
ATOM 4217 O O . VAL B 1 189 ? -6.82 -3.197 10.945 1 92.75 189 VAL B O 1
ATOM 4220 N N . ASP B 1 190 ? -7.215 -5.266 11.727 1 94.75 190 ASP B N 1
ATOM 4221 C CA . ASP B 1 190 ? -5.918 -5.816 11.352 1 94.75 190 ASP B CA 1
ATOM 4222 C C . ASP B 1 190 ? -5.98 -6.469 9.969 1 94.75 190 ASP B C 1
ATOM 4224 O O . ASP B 1 190 ? -6.383 -7.625 9.844 1 94.75 190 ASP B O 1
ATOM 4228 N N . ALA B 1 191 ? -5.586 -5.785 8.977 1 94.12 191 ALA B N 1
ATOM 4229 C CA . ALA B 1 191 ? -5.59 -6.242 7.586 1 94.12 191 ALA B CA 1
ATOM 4230 C C . ALA B 1 191 ? -4.332 -5.785 6.855 1 94.12 191 ALA B C 1
ATOM 4232 O O . ALA B 1 191 ? -4.406 -4.992 5.914 1 94.12 191 ALA B O 1
ATOM 4233 N N . PRO B 1 192 ? -3.203 -6.348 7.211 1 94.25 192 PRO B N 1
ATOM 4234 C CA . PRO B 1 192 ? -1.916 -5.867 6.703 1 94.25 192 PRO B CA 1
ATOM 4235 C C . PRO B 1 192 ? -1.755 -6.086 5.199 1 94.25 192 PRO B C 1
ATOM 4237 O O . PRO B 1 192 ? -0.841 -5.531 4.586 1 94.25 192 PRO B O 1
ATOM 4240 N N . TRP B 1 193 ? -2.656 -6.859 4.535 1 94.44 193 TRP B N 1
ATOM 4241 C CA . TRP B 1 193 ? -2.596 -7.102 3.098 1 94.44 193 TRP B CA 1
ATOM 4242 C C . TRP B 1 193 ? -3.215 -5.941 2.324 1 94.44 193 TRP B C 1
ATOM 4244 O O . TRP B 1 193 ? -3.07 -5.852 1.104 1 94.44 193 TRP B O 1
ATOM 4254 N N . MET B 1 194 ? -3.951 -5.062 3.045 1 95.5 194 MET B N 1
ATOM 4255 C CA . MET B 1 194 ? -4.531 -3.898 2.385 1 95.5 194 MET B CA 1
ATOM 4256 C C . MET B 1 194 ? -3.457 -2.859 2.074 1 95.5 194 MET B C 1
ATOM 4258 O O . MET B 1 194 ? -2.877 -2.27 2.986 1 95.5 194 MET B O 1
ATOM 4262 N N . LYS B 1 195 ? -3.199 -2.635 0.787 1 97.88 195 LYS B N 1
ATOM 4263 C CA . LYS B 1 195 ? -2.121 -1.736 0.387 1 97.88 195 LYS B CA 1
ATOM 4264 C C . LYS B 1 195 ? -2.672 -0.481 -0.283 1 97.88 195 LYS B C 1
ATOM 4266 O O . LYS B 1 195 ? -1.934 0.477 -0.52 1 97.88 195 LYS B O 1
ATOM 4271 N N . HIS B 1 196 ? -4.012 -0.489 -0.611 1 98.38 196 HIS B N 1
ATOM 4272 C CA . HIS B 1 196 ? -4.66 0.637 -1.273 1 98.38 196 HIS B CA 1
ATOM 4273 C C . HIS B 1 196 ? -5.766 1.227 -0.403 1 98.38 196 HIS B C 1
ATOM 4275 O O . HIS B 1 196 ? -6.48 0.492 0.282 1 98.38 196 HIS B O 1
ATOM 4281 N N . PHE B 1 197 ? -5.93 2.537 -0.452 1 98.31 197 PHE B N 1
ATOM 4282 C CA . PHE B 1 197 ? -7.168 3.094 0.088 1 98.31 197 PHE B CA 1
ATOM 4283 C C . PHE B 1 197 ? -8.305 2.951 -0.913 1 98.31 197 PHE B C 1
ATOM 4285 O O . PHE B 1 197 ? -8.078 2.906 -2.123 1 98.31 197 PHE B O 1
ATOM 4292 N N . ILE B 1 198 ? -9.453 2.805 -0.455 1 97.06 198 ILE B N 1
ATOM 4293 C CA . ILE B 1 198 ? -10.688 2.77 -1.241 1 97.06 198 ILE B CA 1
ATOM 4294 C C . ILE B 1 198 ? -11.711 3.723 -0.635 1 97.06 198 ILE B C 1
ATOM 4296 O O . ILE B 1 198 ? -12.141 3.539 0.506 1 97.06 198 ILE B O 1
ATOM 4300 N N . VAL B 1 199 ? -12.07 4.73 -1.358 1 95.25 199 VAL B N 1
ATOM 4301 C CA . VAL B 1 199 ? -13.062 5.699 -0.9 1 95.25 199 VAL B CA 1
ATOM 4302 C C . VAL B 1 199 ? -14.211 5.773 -1.898 1 95.25 199 VAL B C 1
ATOM 4304 O O . VAL B 1 199 ? -13.992 5.855 -3.109 1 95.25 199 VAL B O 1
ATOM 4307 N N . THR B 1 200 ? -15.375 5.691 -1.437 1 94.38 200 THR B N 1
ATOM 4308 C CA . THR B 1 200 ? -16.547 5.781 -2.303 1 94.38 200 THR B CA 1
ATOM 4309 C C . THR B 1 200 ? -17.281 7.094 -2.07 1 94.38 200 THR B C 1
ATOM 4311 O O . THR B 1 200 ? -17.172 7.691 -0.998 1 94.38 200 THR B O 1
ATOM 4314 N N . HIS B 1 201 ? -17.922 7.504 -3.129 1 90.06 201 HIS B N 1
ATOM 4315 C CA . HIS B 1 201 ? -18.641 8.773 -3.09 1 90.06 201 HIS B CA 1
ATOM 4316 C C . HIS B 1 201 ? -20.062 8.625 -3.646 1 90.06 201 HIS B C 1
ATOM 4318 O O . HIS B 1 201 ? -20.266 7.91 -4.629 1 90.06 201 HIS B O 1
ATOM 4324 N N . ASP B 1 202 ? -20.922 9.203 -2.971 1 82.75 202 ASP B N 1
ATOM 4325 C CA . ASP B 1 202 ? -22.297 9.328 -3.424 1 82.75 202 ASP B CA 1
ATOM 4326 C C . ASP B 1 202 ? -22.75 10.789 -3.398 1 82.75 202 ASP B C 1
ATOM 4328 O O . ASP B 1 202 ? -22.953 11.367 -2.326 1 82.75 202 ASP B O 1
ATOM 4332 N N . PRO B 1 203 ? -22.891 11.359 -4.57 1 71.5 203 PRO B N 1
ATOM 4333 C CA . PRO B 1 203 ? -23.281 12.773 -4.625 1 71.5 203 PRO B CA 1
ATOM 4334 C C . PRO B 1 203 ? -24.578 13.062 -3.879 1 71.5 203 PRO B C 1
ATOM 4336 O O . PRO B 1 203 ? -24.812 14.188 -3.447 1 71.5 203 PRO B O 1
ATOM 4339 N N . ASP B 1 204 ? -25.406 12.047 -3.787 1 69.38 204 ASP B N 1
ATOM 4340 C CA . ASP B 1 204 ? -26.703 12.266 -3.168 1 69.38 204 ASP B CA 1
ATOM 4341 C C . ASP B 1 204 ? -26.625 12.125 -1.649 1 69.38 204 ASP B C 1
ATOM 4343 O O . ASP B 1 204 ? -27.594 12.383 -0.941 1 69.38 204 ASP B O 1
ATOM 4347 N N . SER B 1 205 ? -25.469 11.703 -1.287 1 64.56 205 SER B N 1
ATOM 4348 C CA . SER B 1 205 ? -25.281 11.531 0.151 1 64.56 205 SER B CA 1
ATOM 4349 C C . SER B 1 205 ? -24.344 12.594 0.72 1 64.56 205 SER B C 1
ATOM 4351 O O . SER B 1 205 ? -23.641 13.258 -0.028 1 64.56 205 SER B O 1
ATOM 4353 N N . SER B 1 206 ? -24.625 12.844 2.014 1 59.19 206 SER B N 1
ATOM 4354 C CA . SER B 1 206 ? -23.734 13.766 2.695 1 59.19 206 SER B CA 1
ATOM 4355 C C . SER B 1 206 ? -22.297 13.25 2.668 1 59.19 206 SER B C 1
ATOM 4357 O O . SER B 1 206 ? -22.062 12.055 2.461 1 59.19 206 SER B O 1
ATOM 4359 N N . ILE B 1 207 ? -21.406 14.07 2.84 1 57.75 207 ILE B N 1
ATOM 4360 C CA . ILE B 1 207 ? -19.969 13.773 2.807 1 57.75 207 ILE B CA 1
ATOM 4361 C C . ILE B 1 207 ? -19.641 12.695 3.84 1 57.75 207 ILE B C 1
ATOM 4363 O O . ILE B 1 207 ? -20.172 12.719 4.957 1 57.75 207 ILE B O 1
ATOM 4367 N N . TYR B 1 208 ? -19 11.711 3.537 1 60.94 208 TYR B N 1
ATOM 4368 C CA . TYR B 1 208 ? -18.422 10.664 4.375 1 60.94 208 TYR B CA 1
ATOM 4369 C C . TYR B 1 208 ? -19.5 9.672 4.82 1 60.94 208 TYR B C 1
ATOM 4371 O O . TYR B 1 208 ? -19.375 9.062 5.883 1 60.94 208 TYR B O 1
ATOM 4379 N N . ASN B 1 209 ? -20.594 9.633 4.184 1 73.56 209 ASN B N 1
ATOM 4380 C CA . ASN B 1 209 ? -21.609 8.641 4.512 1 73.56 209 ASN B CA 1
ATOM 4381 C C . ASN B 1 209 ? -21.484 7.395 3.639 1 73.56 209 ASN B C 1
ATOM 4383 O O . ASN B 1 209 ? -22.422 6.613 3.516 1 73.56 209 ASN B O 1
ATOM 4387 N N . CYS B 1 210 ? -20.406 7.406 2.996 1 85.81 210 CYS B N 1
ATOM 4388 C CA . CYS B 1 210 ? -20.109 6.238 2.178 1 85.81 210 CYS B CA 1
ATOM 4389 C C . CYS B 1 210 ? -18.891 5.488 2.727 1 85.81 210 CYS B C 1
ATOM 4391 O O . CYS B 1 210 ? -18.016 6.09 3.35 1 85.81 210 CYS B O 1
ATOM 4393 N N . PRO B 1 211 ? -18.906 4.23 2.49 1 90.06 211 PRO B N 1
ATOM 4394 C CA . PRO B 1 211 ? -17.828 3.428 3.047 1 90.06 211 PRO B CA 1
ATOM 4395 C C . PRO B 1 211 ? -16.453 3.838 2.506 1 90.06 211 PRO B C 1
ATOM 4397 O O . PRO B 1 211 ? -16.328 4.195 1.331 1 90.06 211 PRO B O 1
ATOM 4400 N N . TYR B 1 212 ? -15.5 3.797 3.377 1 93 212 TYR B N 1
ATOM 4401 C CA . TYR B 1 212 ? -14.117 3.979 2.951 1 93 212 TYR B CA 1
ATOM 4402 C C . TYR B 1 212 ? -13.188 3.047 3.715 1 93 212 TYR B C 1
ATOM 4404 O O . TYR B 1 212 ? -13.484 2.652 4.844 1 93 212 TYR B O 1
ATOM 4412 N N . ILE B 1 213 ? -12.18 2.625 3.115 1 96.12 213 ILE B N 1
ATOM 4413 C CA . ILE B 1 213 ? -11.102 1.792 3.635 1 96.12 213 ILE B CA 1
ATOM 4414 C C . ILE B 1 213 ? -9.766 2.516 3.473 1 96.12 213 ILE B C 1
ATOM 4416 O O . ILE B 1 213 ? -9.328 2.785 2.352 1 96.12 213 ILE B O 1
ATOM 4420 N N . ILE B 1 214 ? -9.062 2.828 4.566 1 96.94 214 ILE B N 1
ATOM 4421 C CA . ILE B 1 214 ? -7.816 3.582 4.512 1 96.94 214 ILE B CA 1
ATOM 4422 C C . ILE B 1 214 ? -6.746 2.865 5.332 1 96.94 214 ILE B C 1
ATOM 4424 O O . ILE B 1 214 ? -6.777 2.895 6.562 1 96.94 214 ILE B O 1
ATOM 4428 N N . PRO B 1 215 ? -5.805 2.283 4.664 1 97.94 215 PRO B N 1
ATOM 4429 C CA . PRO B 1 215 ? -4.719 1.61 5.383 1 97.94 215 PRO B CA 1
ATOM 4430 C C . PRO B 1 215 ? -3.762 2.59 6.059 1 97.94 215 PRO B C 1
ATOM 4432 O O . PRO B 1 215 ? -3.25 3.506 5.41 1 97.94 215 PRO B O 1
ATOM 4435 N N . GLY B 1 216 ? -3.57 2.396 7.34 1 96.44 216 GLY B N 1
ATOM 4436 C CA . GLY B 1 216 ? -2.459 3.02 8.039 1 96.44 216 GLY B CA 1
ATOM 4437 C C . GLY B 1 216 ? -1.216 2.15 8.078 1 96.44 216 GLY B C 1
ATOM 4438 O O . GLY B 1 216 ? -1.093 1.2 7.309 1 96.44 216 GLY B O 1
ATOM 4439 N N . ALA B 1 217 ? -0.314 2.561 8.938 1 94.56 217 ALA B N 1
ATOM 4440 C CA . ALA B 1 217 ? 0.921 1.787 9.039 1 94.56 217 ALA B CA 1
ATOM 4441 C C . ALA B 1 217 ? 0.661 0.416 9.656 1 94.56 217 ALA B C 1
ATOM 4443 O O . ALA B 1 217 ? 1.098 -0.605 9.125 1 94.56 217 ALA B O 1
ATOM 4444 N N . GLN B 1 218 ? -0.14 0.415 10.711 1 92.88 218 GLN B N 1
ATOM 4445 C CA . GLN B 1 218 ? -0.296 -0.83 11.453 1 92.88 218 GLN B CA 1
ATOM 4446 C C . GLN B 1 218 ? -1.707 -1.392 11.297 1 92.88 218 GLN B C 1
ATOM 4448 O O . GLN B 1 218 ? -1.911 -2.604 11.383 1 92.88 218 GLN B O 1
ATOM 4453 N N . THR B 1 219 ? -2.652 -0.496 11.156 1 94.81 219 THR B N 1
ATOM 4454 C CA . THR B 1 219 ? -4.047 -0.916 11.07 1 94.81 219 THR B CA 1
ATOM 4455 C C . THR B 1 219 ? -4.738 -0.251 9.883 1 94.81 219 THR B C 1
ATOM 4457 O O . THR B 1 219 ? -4.191 0.67 9.273 1 94.81 219 THR B O 1
ATOM 4460 N N . VAL B 1 220 ? -5.891 -0.806 9.57 1 96.19 220 VAL B N 1
ATOM 4461 C CA . VAL B 1 220 ? -6.727 -0.264 8.5 1 96.19 220 VAL B CA 1
ATOM 4462 C C . VAL B 1 220 ? -7.973 0.388 9.102 1 96.19 220 VAL B C 1
ATOM 4464 O O . VAL B 1 220 ? -8.641 -0.204 9.945 1 96.19 220 VAL B O 1
ATOM 4467 N N . THR B 1 221 ? -8.242 1.594 8.68 1 94.81 221 THR B N 1
ATOM 4468 C CA . THR B 1 221 ? -9.406 2.328 9.164 1 94.81 221 THR B CA 1
ATOM 4469 C C . THR B 1 221 ? -10.602 2.115 8.234 1 94.81 221 THR B C 1
ATOM 4471 O O . THR B 1 221 ? -10.492 2.293 7.023 1 94.81 221 THR B O 1
ATOM 4474 N N . LEU B 1 222 ? -11.695 1.688 8.812 1 93 222 LEU B N 1
ATOM 4475 C CA . LEU B 1 222 ? -12.969 1.556 8.117 1 93 222 LEU B CA 1
ATOM 4476 C C . LEU B 1 222 ? -13.953 2.625 8.578 1 93 222 LEU B C 1
ATOM 4478 O O . LEU B 1 222 ? -14.094 2.865 9.781 1 93 222 LEU B O 1
ATOM 4482 N N . GLY B 1 223 ? -14.539 3.264 7.641 1 88.38 223 GLY B N 1
ATOM 4483 C CA . GLY B 1 223 ? -15.523 4.273 7.98 1 88.38 223 GLY B CA 1
ATOM 4484 C C . GLY B 1 223 ? -16.641 4.375 6.961 1 88.38 223 GLY B C 1
ATOM 4485 O O . GLY B 1 223 ? -16.75 3.537 6.066 1 88.38 223 GLY B O 1
ATOM 4486 N N . GLY B 1 224 ? -17.547 5.453 7.266 1 72.38 224 GLY B N 1
ATOM 4487 C CA . GLY B 1 224 ? -18.625 5.684 6.32 1 72.38 224 GLY B CA 1
ATOM 4488 C C . GLY B 1 224 ? -19.906 6.152 6.977 1 72.38 224 GLY B C 1
ATOM 4489 O O . GLY B 1 224 ? -20.984 6.094 6.375 1 72.38 224 GLY B O 1
ATOM 4490 N N . ILE B 1 225 ? -19.797 6.406 8.227 1 66.5 225 ILE B N 1
ATOM 4491 C CA . ILE B 1 225 ? -20.984 6.945 8.859 1 66.5 225 ILE B CA 1
ATOM 4492 C C . ILE B 1 225 ? -20.688 8.32 9.453 1 66.5 225 ILE B C 1
ATOM 4494 O O . ILE B 1 225 ? -19.703 8.492 10.164 1 66.5 225 ILE B O 1
ATOM 4498 N N . PHE B 1 226 ? -21.266 9.266 8.797 1 58.44 226 PHE B N 1
ATOM 4499 C CA . PHE B 1 226 ? -21.281 10.609 9.359 1 58.44 226 PHE B CA 1
ATOM 4500 C C . PHE B 1 226 ? -22.641 10.922 9.984 1 58.44 226 PHE B C 1
ATOM 4502 O O . PHE B 1 226 ? -23.656 10.953 9.289 1 58.44 226 PHE B O 1
ATOM 4509 N N . GLN B 1 227 ? -22.781 10.523 11.32 1 53.09 227 GLN B N 1
ATOM 4510 C CA . GLN B 1 227 ? -24.094 10.805 11.914 1 53.09 227 GLN B CA 1
ATOM 4511 C C . GLN B 1 227 ? -24.203 12.266 12.328 1 53.09 227 GLN B C 1
ATOM 4513 O O . GLN B 1 227 ? -23.359 12.773 13.086 1 53.09 227 GLN B O 1
ATOM 4518 N N . LEU B 1 228 ? -24.891 12.914 11.547 1 45.47 228 LEU B N 1
ATOM 4519 C CA . LEU B 1 228 ? -25.281 14.242 12 1 45.47 228 LEU B CA 1
ATOM 4520 C C . LEU B 1 228 ? -26.125 14.164 13.266 1 45.47 228 LEU B C 1
ATOM 4522 O O . LEU B 1 228 ? -27.188 13.531 13.273 1 45.47 228 LEU B O 1
ATOM 4526 N N . GLY B 1 229 ? -25.656 14.594 14.422 1 46.28 229 GLY B N 1
ATOM 4527 C CA . GLY B 1 229 ? -26.406 15.055 15.578 1 46.28 229 GLY B CA 1
ATOM 4528 C C . GLY B 1 229 ? -26.641 13.969 16.609 1 46.28 229 GLY B C 1
ATOM 4529 O O . GLY B 1 229 ? -26.875 14.266 17.781 1 46.28 229 GLY B O 1
ATOM 4530 N N . ASN B 1 230 ? -27.141 12.711 16.375 1 45.78 230 ASN B N 1
ATOM 4531 C CA . ASN B 1 230 ? -27.766 11.898 17.422 1 45.78 230 ASN B CA 1
ATOM 4532 C C . ASN B 1 230 ? -26.812 10.828 17.938 1 45.78 230 ASN B C 1
ATOM 4534 O O . ASN B 1 230 ? -26.797 9.703 17.438 1 45.78 230 ASN B O 1
ATOM 4538 N N . TRP B 1 231 ? -25.844 11.148 18.703 1 45.97 231 TRP B N 1
ATOM 4539 C CA . TRP B 1 231 ? -24.953 10.125 19.234 1 45.97 231 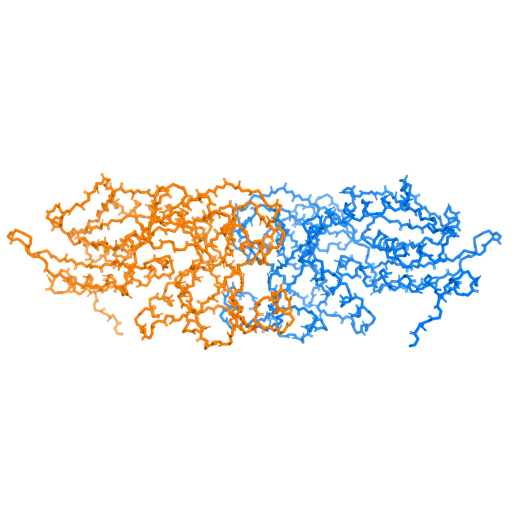TRP B CA 1
ATOM 4540 C C . TRP B 1 231 ? -25.578 9.391 20.406 1 45.97 231 TRP B C 1
ATOM 4542 O O . TRP B 1 231 ? -25.906 10.008 21.422 1 45.97 231 TRP B O 1
ATOM 4552 N N . SER B 1 232 ? -26.578 8.422 20.188 1 48.25 232 SER B N 1
ATOM 4553 C CA . SER B 1 232 ? -26.953 7.527 21.281 1 48.25 232 SER B CA 1
ATOM 4554 C C . SER B 1 232 ? -26.219 6.199 21.188 1 48.25 232 SER B C 1
ATOM 4556 O O . SER B 1 232 ? -25.734 5.824 20.125 1 48.25 232 SER B O 1
ATOM 4558 N N . GLU B 1 233 ? -25.953 5.59 22.312 1 49.94 233 GLU B N 1
ATOM 4559 C CA . GLU B 1 233 ? -25.297 4.301 22.484 1 49.94 233 GLU B CA 1
ATOM 4560 C C . GLU B 1 233 ? -25.781 3.287 21.453 1 49.94 233 GLU B C 1
ATOM 4562 O O . GLU B 1 233 ? -25 2.504 20.922 1 49.94 233 GLU B O 1
ATOM 4567 N N . GLN B 1 234 ? -27.141 3.021 21.438 1 46.69 234 GLN B N 1
ATOM 4568 C CA . GLN B 1 234 ? -27.797 2.092 20.516 1 46.69 234 GLN B CA 1
ATOM 4569 C C . GLN B 1 234 ? -27.344 2.334 19.078 1 46.69 234 GLN B C 1
ATOM 4571 O O . GLN B 1 234 ? -27.172 1.387 18.312 1 46.69 234 GLN B O 1
ATOM 4576 N N . ASN B 1 235 ? -27.125 3.514 18.688 1 54.94 235 ASN B N 1
ATOM 4577 C CA . ASN B 1 235 ? -26.734 4.008 17.375 1 54.94 235 ASN B CA 1
ATOM 4578 C C . ASN B 1 235 ? -25.328 3.539 17 1 54.94 235 ASN B C 1
ATOM 4580 O O . ASN B 1 235 ? -25.047 3.287 15.82 1 54.94 235 ASN B O 1
ATOM 4584 N N . ASN B 1 236 ? -24.812 2.82 18.047 1 63.34 236 ASN B N 1
ATOM 4585 C CA . ASN B 1 236 ? -23.422 2.457 17.875 1 63.34 236 ASN B CA 1
ATOM 4586 C C . ASN B 1 236 ? -23.266 1.111 17.156 1 63.34 236 ASN B C 1
ATOM 4588 O O . ASN B 1 236 ? -22.453 0.974 16.25 1 63.34 236 ASN B O 1
ATOM 4592 N N . ILE B 1 237 ? -24.406 0.175 17.453 1 72.12 237 ILE B N 1
ATOM 4593 C CA . ILE B 1 237 ? -24.25 -1.155 16.875 1 72.12 237 ILE B CA 1
ATOM 4594 C C . ILE B 1 237 ? -24.625 -1.116 15.391 1 72.12 237 ILE B C 1
ATOM 4596 O O . ILE B 1 237 ? -23.953 -1.72 14.555 1 72.12 237 ILE B O 1
ATOM 4600 N N . GLN B 1 238 ? -25.719 -0.488 15.133 1 78.5 238 GLN B N 1
ATOM 4601 C CA . GLN B 1 238 ? -26.141 -0.38 13.742 1 78.5 238 GLN B CA 1
ATOM 4602 C C . GLN B 1 238 ? -25.078 0.318 12.898 1 78.5 238 GLN B C 1
ATOM 4604 O O . GLN B 1 238 ? -24.828 -0.076 11.758 1 78.5 238 GLN B O 1
ATOM 4609 N N . ASP B 1 239 ? -24.547 1.295 13.523 1 78.88 239 ASP B N 1
ATOM 4610 C CA . ASP B 1 239 ? -23.5 2.025 12.805 1 78.88 239 ASP B CA 1
ATOM 4611 C C . ASP B 1 239 ? -22.297 1.132 12.531 1 78.88 239 ASP B C 1
ATOM 4613 O O . ASP B 1 239 ? -21.734 1.16 11.438 1 78.88 239 ASP B O 1
ATOM 4617 N N . HIS B 1 240 ? -22.094 0.312 13.5 1 83.12 240 HIS B N 1
ATOM 4618 C CA . HIS B 1 240 ? -20.984 -0.635 13.367 1 83.12 240 HIS B CA 1
ATOM 4619 C C . HIS B 1 240 ? -21.219 -1.597 12.211 1 83.12 240 HIS B C 1
ATOM 4621 O O . HIS B 1 240 ? -20.328 -1.8 11.383 1 83.12 240 HIS B O 1
ATOM 4627 N N . ASN B 1 241 ? -22.328 -2.129 12.141 1 85.81 241 ASN B N 1
ATOM 4628 C CA . ASN B 1 241 ? -22.656 -3.104 11.109 1 85.81 241 ASN B CA 1
ATOM 4629 C C . ASN B 1 241 ? -22.672 -2.465 9.727 1 85.81 241 ASN B C 1
ATOM 4631 O O . ASN B 1 241 ? -22.25 -3.084 8.742 1 85.81 241 ASN B O 1
ATOM 4635 N N . THR B 1 242 ? -23.172 -1.297 9.75 1 86.06 242 THR B N 1
ATOM 4636 C CA . THR B 1 242 ? -23.25 -0.586 8.477 1 86.06 242 THR B CA 1
ATOM 4637 C C . THR B 1 242 ? -21.859 -0.353 7.898 1 86.06 242 THR B C 1
ATOM 4639 O O . THR B 1 242 ? -21.625 -0.589 6.711 1 86.06 242 THR B O 1
ATOM 4642 N N . ILE B 1 243 ? -21 0.048 8.742 1 88.19 243 ILE B N 1
ATOM 4643 C CA . ILE B 1 243 ? -19.625 0.289 8.305 1 88.19 243 ILE B CA 1
ATOM 4644 C C . ILE B 1 243 ? -19 -1.024 7.855 1 88.19 243 ILE B C 1
ATOM 4646 O O . ILE B 1 243 ? -18.438 -1.108 6.758 1 88.19 243 ILE B O 1
ATOM 4650 N N . TRP B 1 244 ? -19.172 -2.037 8.672 1 90.56 244 TRP B N 1
ATOM 4651 C CA . TRP B 1 244 ? -18.547 -3.336 8.422 1 90.56 244 TRP B CA 1
ATOM 4652 C C . TRP B 1 244 ? -19.047 -3.936 7.113 1 90.56 244 TRP B C 1
ATOM 4654 O O . TRP B 1 244 ? -18.25 -4.324 6.254 1 90.56 244 TRP B O 1
ATOM 4664 N N . GLU B 1 245 ? -20.297 -3.947 6.887 1 91.12 245 GLU B N 1
ATOM 4665 C CA . GLU B 1 245 ? -20.906 -4.539 5.695 1 91.12 245 GLU B CA 1
ATOM 4666 C C . GLU B 1 245 ? -20.531 -3.748 4.441 1 91.12 245 GLU B C 1
ATOM 4668 O O . GLU B 1 245 ? -20.266 -4.328 3.391 1 91.12 245 GLU B O 1
ATOM 4673 N N . GLY B 1 246 ? -20.594 -2.424 4.586 1 91.12 246 GLY B N 1
ATOM 4674 C CA . GLY B 1 246 ? -20.219 -1.581 3.463 1 91.12 246 GLY B CA 1
ATOM 4675 C C . GLY B 1 246 ? -18.781 -1.801 3.008 1 91.12 246 GLY B C 1
ATOM 4676 O O . GLY B 1 246 ? -18.516 -1.918 1.81 1 91.12 246 GLY B O 1
ATOM 4677 N N . CYS B 1 247 ? -17.922 -1.881 3.938 1 93.31 247 CYS B N 1
ATOM 4678 C CA . CYS B 1 247 ? -16.516 -2.074 3.617 1 93.31 247 CYS B CA 1
ATOM 4679 C C . CYS B 1 247 ? -16.266 -3.484 3.1 1 93.31 247 CYS B C 1
ATOM 4681 O O . CYS B 1 247 ? -15.477 -3.678 2.172 1 93.31 247 CYS B O 1
ATOM 4683 N N . CYS B 1 248 ? -16.953 -4.496 3.635 1 92.19 248 CYS B N 1
ATOM 4684 C CA . CYS B 1 248 ? -16.781 -5.875 3.188 1 92.19 248 CYS B CA 1
ATOM 4685 C C . CYS B 1 248 ? -17.297 -6.055 1.768 1 92.19 248 CYS B C 1
ATOM 4687 O O . CYS B 1 248 ? -16.812 -6.914 1.027 1 92.19 248 CYS B O 1
ATOM 4689 N N . ARG B 1 249 ? -18.25 -5.266 1.388 1 91 249 ARG B N 1
ATOM 4690 C CA . ARG B 1 249 ? -18.734 -5.301 0.011 1 91 249 ARG B CA 1
ATOM 4691 C C . ARG B 1 249 ? -17.672 -4.789 -0.956 1 91 249 ARG B C 1
ATOM 4693 O O . ARG B 1 249 ? -17.531 -5.297 -2.07 1 91 249 ARG B O 1
ATOM 4700 N N . LEU B 1 250 ? -16.969 -3.783 -0.472 1 92.06 250 LEU B N 1
ATOM 4701 C CA . LEU B 1 250 ? -15.891 -3.223 -1.289 1 92.06 250 LEU B CA 1
ATOM 4702 C C . LEU B 1 250 ? -14.703 -4.18 -1.359 1 92.06 250 LEU B C 1
ATOM 4704 O O . LEU B 1 250 ? -14.086 -4.324 -2.414 1 92.06 250 LEU B O 1
ATOM 4708 N N . GLU B 1 251 ? -14.359 -4.797 -0.267 1 92.94 251 GLU B N 1
ATOM 4709 C CA . GLU B 1 251 ? -13.227 -5.707 -0.116 1 92.94 251 GLU B CA 1
ATOM 4710 C C . GLU B 1 251 ? -13.617 -6.938 0.702 1 92.94 251 GLU B C 1
ATOM 4712 O O . GLU B 1 251 ? -13.422 -6.965 1.919 1 92.94 251 GLU B O 1
ATOM 4717 N N . PRO B 1 252 ? -13.977 -7.977 0.068 1 90.81 252 PRO B N 1
ATOM 4718 C CA . PRO B 1 252 ? -14.523 -9.156 0.751 1 90.81 252 PRO B CA 1
ATOM 4719 C C . PRO B 1 252 ? -13.508 -9.828 1.663 1 90.81 252 PRO B C 1
ATOM 4721 O O . PRO B 1 252 ? -13.883 -10.492 2.635 1 90.81 252 PRO B O 1
ATOM 4724 N N . THR B 1 253 ? -12.203 -9.68 1.429 1 91.31 253 THR B N 1
ATOM 4725 C CA . THR B 1 253 ? -11.188 -10.32 2.264 1 91.31 253 THR B CA 1
ATOM 4726 C C . THR B 1 253 ? -11.234 -9.773 3.688 1 91.31 253 THR B C 1
ATOM 4728 O O . THR B 1 253 ? -10.695 -10.383 4.613 1 91.31 253 THR B O 1
ATOM 4731 N N . LEU B 1 254 ? -11.883 -8.641 3.908 1 92.5 254 LEU B N 1
ATOM 4732 C CA . LEU B 1 254 ? -11.977 -8.023 5.227 1 92.5 254 LEU B CA 1
ATOM 4733 C C . LEU B 1 254 ? -12.836 -8.867 6.16 1 92.5 254 LEU B C 1
ATOM 4735 O O . LEU B 1 254 ? -12.797 -8.688 7.383 1 92.5 254 LEU B O 1
ATOM 4739 N N . LYS B 1 255 ? -13.656 -9.703 5.582 1 90.62 255 LYS B N 1
ATOM 4740 C CA . LYS B 1 255 ? -14.547 -10.539 6.391 1 90.62 255 LYS B CA 1
ATOM 4741 C C . LYS B 1 255 ? -13.75 -11.391 7.379 1 90.62 255 LYS B C 1
ATOM 4743 O O . LYS B 1 255 ? -14.258 -11.75 8.445 1 90.62 255 LYS B O 1
ATOM 4748 N N . ASN B 1 256 ? -12.461 -11.57 7.07 1 86.88 256 ASN B N 1
ATOM 4749 C CA . ASN B 1 256 ? -11.617 -12.398 7.926 1 86.88 256 ASN B CA 1
ATOM 4750 C C . ASN B 1 256 ? -10.68 -11.547 8.773 1 86.88 256 ASN B C 1
ATOM 4752 O O . ASN B 1 256 ? -9.844 -12.078 9.508 1 86.88 256 ASN B O 1
ATOM 4756 N N . ALA B 1 257 ? -10.805 -10.289 8.672 1 91.31 257 ALA B N 1
ATOM 4757 C CA . ALA B 1 257 ? -9.906 -9.406 9.414 1 91.31 257 ALA B CA 1
ATOM 4758 C C . ALA B 1 257 ? -10.336 -9.289 10.875 1 91.31 257 ALA B C 1
ATOM 4760 O O . ALA B 1 257 ? -11.531 -9.289 11.18 1 91.31 257 ALA B O 1
ATOM 4761 N N . ARG B 1 258 ? -9.414 -9.219 11.727 1 91.38 258 ARG B N 1
ATOM 4762 C CA . ARG B 1 258 ? -9.68 -9.016 13.148 1 91.38 258 ARG B CA 1
ATOM 4763 C C . ARG B 1 258 ? -9.945 -7.547 13.453 1 91.38 258 ARG B C 1
ATOM 4765 O O . ARG B 1 258 ? -9.156 -6.68 13.07 1 91.38 258 ARG B O 1
ATOM 4772 N N . ILE B 1 259 ? -11.016 -7.293 14.211 1 88.75 259 ILE B N 1
ATOM 4773 C CA . ILE B 1 259 ? -11.305 -5.934 14.656 1 88.75 259 ILE B CA 1
ATOM 4774 C C . ILE B 1 259 ? -10.445 -5.586 15.867 1 88.75 259 ILE B C 1
ATOM 4776 O O . ILE B 1 259 ? -10.453 -6.305 16.875 1 88.75 259 ILE B O 1
ATOM 4780 N N . ILE B 1 260 ? -9.703 -4.574 15.766 1 89.25 260 ILE B N 1
ATOM 4781 C CA . ILE B 1 260 ? -8.781 -4.152 16.812 1 89.25 260 ILE B CA 1
ATOM 4782 C C . ILE B 1 260 ? -9.477 -3.176 17.75 1 89.25 260 ILE B C 1
ATOM 4784 O O . ILE B 1 260 ? -9.195 -3.154 18.953 1 89.25 260 ILE B O 1
ATOM 4788 N N . GLY B 1 261 ? -10.352 -2.289 17.125 1 83.94 261 GLY B N 1
ATOM 4789 C CA . GLY B 1 261 ? -11.016 -1.296 17.953 1 83.94 261 GLY B CA 1
ATOM 4790 C C . GLY B 1 261 ? -11.898 -0.352 17.156 1 83.94 261 GLY B C 1
ATOM 4791 O O . GLY B 1 261 ? -11.922 -0.404 15.93 1 83.94 261 GLY B O 1
ATOM 4792 N N . GLU B 1 262 ? -12.641 0.341 18.016 1 79.94 262 GLU B N 1
ATOM 4793 C CA . GLU B 1 262 ? -13.508 1.376 17.469 1 79.94 262 GLU B CA 1
ATOM 4794 C C . GLU B 1 262 ? -13.289 2.715 18.156 1 79.94 262 GLU B C 1
ATOM 4796 O O . GLU B 1 262 ? -13.102 2.764 19.375 1 79.94 262 GLU B O 1
ATOM 4801 N N . TRP B 1 263 ? -13.266 3.699 17.297 1 77.69 263 TRP B N 1
ATOM 4802 C CA . TRP B 1 263 ? -13.023 5.031 17.844 1 77.69 263 TRP B CA 1
ATOM 4803 C C . TRP B 1 263 ? -14.039 6.035 17.297 1 77.69 263 TRP B C 1
ATOM 4805 O O . TRP B 1 263 ? -14.43 5.961 16.125 1 77.69 263 TRP B O 1
ATOM 4815 N N . THR B 1 264 ? -14.398 6.875 18.203 1 72.31 264 THR B N 1
ATOM 4816 C CA . THR B 1 264 ? -15.297 7.961 17.828 1 72.31 264 THR B CA 1
ATOM 4817 C C . THR B 1 264 ? -14.602 9.312 17.969 1 72.31 264 THR B C 1
ATOM 4819 O O . THR B 1 264 ? -13.859 9.531 18.938 1 72.31 264 THR B O 1
ATOM 4822 N N . GLY B 1 265 ? -14.695 10.109 16.922 1 69.69 265 GLY B N 1
ATOM 4823 C CA . GLY B 1 265 ? -14.25 11.492 16.969 1 69.69 265 GLY B CA 1
ATOM 4824 C C . GLY B 1 265 ? -15.344 12.484 16.625 1 69.69 265 GLY B C 1
ATOM 4825 O O . GLY B 1 265 ? -16.406 12.102 16.125 1 69.69 265 GLY B O 1
ATOM 4826 N N . PHE B 1 266 ? -15.109 13.742 17.109 1 69.38 266 PHE B N 1
ATOM 4827 C CA . PHE B 1 266 ? -16.062 14.812 16.828 1 69.38 266 PHE B CA 1
ATOM 4828 C C . PHE B 1 266 ? -15.438 15.852 15.898 1 69.38 266 PHE B C 1
ATOM 4830 O O . PHE B 1 266 ? -14.43 16.469 16.25 1 69.38 266 PHE B O 1
ATOM 4837 N N . ARG B 1 267 ? -16.047 15.938 14.734 1 66.62 267 ARG B N 1
ATOM 4838 C CA . ARG B 1 267 ? -15.523 16.844 13.719 1 66.62 267 ARG B CA 1
ATOM 4839 C C . ARG B 1 267 ? -16.219 18.203 13.781 1 66.62 267 ARG B C 1
ATOM 4841 O O . ARG B 1 267 ? -17.453 18.266 13.766 1 66.62 267 ARG B O 1
ATOM 4848 N N . PRO B 1 268 ? -15.453 19.219 14.008 1 67.31 268 PRO B N 1
ATOM 4849 C CA . PRO B 1 268 ? -16.062 20.547 13.977 1 67.31 268 PRO B CA 1
ATOM 4850 C C . PRO B 1 268 ? -16.375 21.016 12.555 1 67.31 268 PRO B C 1
ATOM 4852 O O . PRO B 1 268 ? -15.492 21.469 11.836 1 67.31 268 PRO B O 1
ATOM 4855 N N . VAL B 1 269 ? -17.641 20.859 12.102 1 68.31 269 VAL B N 1
ATOM 4856 C CA . VAL B 1 269 ? -17.984 21.156 10.711 1 68.31 269 VAL B CA 1
ATOM 4857 C C . VAL B 1 269 ? -18.625 22.531 10.617 1 68.31 269 VAL B C 1
ATOM 4859 O O . VAL B 1 269 ? -19.422 22.922 11.477 1 68.31 269 VAL B O 1
ATOM 4862 N N . ARG B 1 270 ? -18.031 23.328 9.68 1 73.69 270 ARG B N 1
ATOM 4863 C CA . ARG B 1 270 ? -18.609 24.594 9.234 1 73.69 270 ARG B CA 1
ATOM 4864 C C . ARG B 1 270 ? -18.781 24.609 7.723 1 73.69 270 ARG B C 1
ATOM 4866 O O . ARG B 1 270 ? -18.094 23.891 7.004 1 73.69 270 ARG B O 1
ATOM 4873 N N . PRO B 1 271 ? -19.766 25.391 7.359 1 70.69 271 PRO B N 1
ATOM 4874 C CA . PRO B 1 271 ? -19.906 25.516 5.902 1 70.69 271 PRO B CA 1
ATOM 4875 C C . PRO B 1 271 ? -18.625 26 5.23 1 70.69 271 PRO B C 1
ATOM 4877 O O . PRO B 1 271 ? -18.297 25.562 4.129 1 70.69 271 PRO B O 1
ATOM 4880 N N . GLN B 1 272 ? -18.016 26.938 5.965 1 77.94 272 GLN B N 1
ATOM 4881 C CA . GLN B 1 272 ? -16.734 27.453 5.48 1 77.94 272 GLN B CA 1
ATOM 4882 C C . GLN B 1 272 ? -15.727 27.578 6.617 1 77.94 272 GLN B C 1
ATOM 4884 O O . GLN B 1 272 ? -16.078 27.969 7.73 1 77.94 272 GLN B O 1
ATOM 4889 N N . ILE B 1 273 ? -14.547 27.312 6.207 1 86.81 273 ILE B N 1
ATOM 4890 C CA . ILE B 1 273 ? -13.469 27.484 7.176 1 86.81 273 ILE B CA 1
ATOM 4891 C C . ILE B 1 273 ? -13.383 28.953 7.59 1 86.81 273 ILE B C 1
ATOM 4893 O O . ILE B 1 273 ? -13.484 29.844 6.75 1 86.81 273 ILE B O 1
ATOM 4897 N N . ARG B 1 274 ? -13.344 29.219 8.875 1 88.25 274 ARG B N 1
ATOM 4898 C CA . ARG B 1 274 ? -13.133 30.578 9.359 1 88.25 274 ARG B CA 1
ATOM 4899 C C . ARG B 1 274 ? -11.664 30.828 9.68 1 88.25 274 ARG B C 1
ATOM 4901 O O . ARG B 1 274 ? -11.148 30.328 10.688 1 88.25 274 ARG B O 1
ATOM 4908 N N . LEU B 1 275 ? -10.953 31.438 8.844 1 92.56 275 LEU B N 1
ATOM 4909 C CA . LEU B 1 275 ? -9.562 31.844 9.016 1 92.56 275 LEU B CA 1
ATOM 4910 C C . LEU B 1 275 ? -9.406 33.344 8.758 1 92.56 275 LEU B C 1
ATOM 4912 O O . LEU B 1 275 ? -9.273 33.75 7.605 1 92.56 275 LEU B O 1
ATOM 4916 N N . GLU B 1 276 ? -9.477 34.062 9.836 1 92.56 276 GLU B N 1
ATOM 4917 C CA . GLU B 1 276 ? -9.484 35.531 9.719 1 92.56 276 GLU B CA 1
ATOM 4918 C C . GLU B 1 276 ? -9.047 36.188 11.016 1 92.56 276 GLU B C 1
ATOM 4920 O O . GLU B 1 276 ? -9.07 35.562 12.078 1 92.56 276 GLU B O 1
ATOM 4925 N N . ARG B 1 277 ? -8.688 37.406 10.828 1 91.12 277 ARG B N 1
ATOM 4926 C CA . ARG B 1 277 ? -8.305 38.25 11.961 1 91.12 277 ARG B CA 1
ATOM 4927 C C . ARG B 1 277 ? -9.508 39 12.523 1 91.12 277 ARG B C 1
ATOM 4929 O O . ARG B 1 277 ? -10.375 39.438 11.766 1 91.12 277 ARG B O 1
ATOM 4936 N N . GLU B 1 278 ? -9.594 39.094 13.852 1 88.5 278 GLU B N 1
ATOM 4937 C CA . GLU B 1 278 ? -10.609 39.875 14.547 1 88.5 278 GLU B CA 1
ATOM 4938 C C . GLU B 1 278 ? -10.016 40.594 15.75 1 88.5 278 GLU B C 1
ATOM 4940 O O . GLU B 1 278 ? -9.188 40.031 16.469 1 88.5 278 GLU B O 1
ATOM 4945 N N . GLN B 1 279 ? -10.344 41.875 15.859 1 86.69 279 GLN B N 1
ATOM 4946 C CA . GLN B 1 279 ? -9.969 42.594 17.062 1 86.69 279 GLN B CA 1
ATOM 4947 C C . GLN B 1 279 ? -11.086 42.562 18.094 1 86.69 279 GLN B C 1
ATOM 4949 O O . GLN B 1 279 ? -12.219 42.969 17.812 1 86.69 279 GLN B O 1
ATOM 4954 N N . LEU B 1 280 ? -10.797 41.969 19.188 1 82 280 LEU B N 1
ATOM 4955 C CA . LEU B 1 280 ? -11.789 41.844 20.25 1 82 280 LEU B CA 1
ATOM 4956 C C . LEU B 1 280 ? -11.469 42.781 21.406 1 82 280 LEU B C 1
ATOM 4958 O O . LEU B 1 280 ? -10.297 42.969 21.766 1 82 280 LEU B O 1
ATOM 4962 N N . ARG B 1 281 ? -12.484 43.5 21.875 1 78.19 281 ARG B N 1
ATOM 4963 C CA . ARG B 1 281 ? -12.328 44.344 23.062 1 78.19 281 ARG B CA 1
ATOM 4964 C C . ARG B 1 281 ? -12.523 43.531 24.344 1 78.19 281 ARG B C 1
ATOM 4966 O O . ARG B 1 281 ? -13.609 43 24.578 1 78.19 281 ARG B O 1
ATOM 4973 N N . VAL B 1 282 ? -11.523 43.094 24.828 1 70.31 282 VAL B N 1
ATOM 4974 C CA . VAL B 1 282 ? -11.57 42.375 26.078 1 70.31 282 VAL B CA 1
ATOM 4975 C C . VAL B 1 282 ? -11.172 43.312 27.234 1 70.31 282 VAL B C 1
ATOM 4977 O O . VAL B 1 282 ? -9.984 43.594 27.406 1 70.31 282 VAL B O 1
ATOM 4980 N N . GLY B 1 283 ? -12.117 43.719 28.109 1 67.19 283 GLY B N 1
ATOM 4981 C CA . GLY B 1 283 ? -11.828 44.75 29.094 1 67.19 283 GLY B CA 1
ATOM 4982 C C . GLY B 1 283 ? -11.297 46.031 28.469 1 67.19 283 GLY B C 1
ATOM 4983 O O . GLY B 1 283 ? -11.844 46.5 27.484 1 67.19 283 GLY B O 1
ATOM 4984 N N . PRO B 1 284 ? -10.219 46.5 29.125 1 67.25 284 PRO B N 1
ATOM 4985 C CA . PRO B 1 284 ? -9.664 47.781 28.625 1 67.25 284 PRO B CA 1
ATOM 4986 C C . PRO B 1 284 ? -8.695 47.594 27.469 1 67.25 284 PRO B C 1
ATOM 4988 O O . PRO B 1 284 ? -8.297 48.562 26.828 1 67.25 284 PRO B O 1
ATOM 4991 N N . SER B 1 285 ? -8.461 46.344 27.188 1 72.94 285 SER B N 1
ATOM 4992 C CA . SER B 1 285 ? -7.426 46.125 26.188 1 72.94 285 SER B CA 1
ATOM 4993 C C . SER B 1 285 ? -8.008 45.5 24.922 1 72.94 285 SER B C 1
ATOM 4995 O O . SER B 1 285 ? -9.008 44.781 24.984 1 72.94 285 SER B O 1
ATOM 4997 N N . ASN B 1 286 ? -7.398 46.031 23.828 1 79.56 286 ASN B N 1
ATOM 4998 C CA . ASN B 1 286 ? -7.703 45.406 22.547 1 79.56 286 ASN B CA 1
ATOM 4999 C C . ASN B 1 286 ? -6.828 44.188 22.297 1 79.56 286 ASN B C 1
ATOM 5001 O O . ASN B 1 286 ? -5.609 44.25 22.469 1 79.56 286 ASN B O 1
ATOM 5005 N N . THR B 1 287 ? -7.574 43.094 22.109 1 82.06 287 THR B N 1
ATOM 5006 C CA . THR B 1 287 ? -6.852 41.844 21.844 1 82.06 287 THR B CA 1
ATOM 5007 C C . THR B 1 287 ? -7.031 41.406 20.406 1 82.06 287 THR B C 1
ATOM 5009 O O . THR B 1 287 ? -8.141 41.438 19.859 1 82.06 287 THR B O 1
ATOM 5012 N N . GLU B 1 288 ? -5.898 41.094 19.734 1 87.12 288 GLU B N 1
ATOM 5013 C CA . GLU B 1 288 ? -5.945 40.562 18.375 1 87.12 288 GLU B CA 1
ATOM 5014 C C . GLU B 1 288 ? -6.223 39.062 18.391 1 87.12 288 GLU B C 1
ATOM 5016 O O . GLU B 1 288 ? -5.59 38.312 19.125 1 87.12 288 GLU B O 1
ATOM 5021 N N . VAL B 1 289 ? -7.238 38.656 17.594 1 88.25 289 VAL B N 1
ATOM 5022 C CA . VAL B 1 289 ? -7.594 37.25 17.5 1 88.25 289 VAL B CA 1
ATOM 5023 C C . VAL B 1 289 ? -7.523 36.781 16.047 1 88.25 289 VAL B C 1
ATOM 5025 O O . VAL B 1 289 ? -8.016 37.469 15.148 1 88.25 289 VAL B O 1
ATOM 5028 N N . ILE B 1 290 ? -6.812 35.75 15.812 1 92.25 290 ILE B N 1
ATOM 5029 C CA . ILE B 1 290 ? -6.848 35.062 14.523 1 92.25 290 ILE B CA 1
ATOM 5030 C C . ILE B 1 290 ? -7.645 33.75 14.648 1 92.25 290 ILE B C 1
ATOM 5032 O O . ILE B 1 290 ? -7.223 32.812 15.328 1 92.25 290 ILE B O 1
ATOM 5036 N N . HIS B 1 291 ? -8.781 33.719 13.984 1 90.12 291 HIS B N 1
ATOM 5037 C CA . HIS B 1 291 ? -9.594 32.531 13.953 1 90.12 291 HIS B CA 1
ATOM 5038 C C . HIS B 1 291 ? -9.047 31.516 12.953 1 90.12 291 HIS B C 1
ATOM 5040 O O . HIS B 1 291 ? -8.586 31.891 11.875 1 90.12 291 HIS B O 1
ATOM 5046 N N . ASN B 1 292 ? -9.039 30.25 13.305 1 91.81 292 ASN B N 1
ATOM 5047 C CA . ASN B 1 292 ? -8.609 29.141 12.469 1 91.81 292 ASN B CA 1
ATOM 5048 C C . ASN B 1 292 ? -9.32 27.844 12.836 1 91.81 292 ASN B C 1
ATOM 5050 O O . ASN B 1 292 ? -8.75 26.984 13.5 1 91.81 292 ASN B O 1
ATOM 5054 N N . TYR B 1 293 ? -10.578 27.734 12.414 1 86.75 293 TYR B N 1
ATOM 5055 C CA . TYR B 1 293 ? -11.375 26.562 12.773 1 86.75 293 TYR B CA 1
ATOM 5056 C C . TYR B 1 293 ? -12.445 26.281 11.719 1 86.75 293 TYR B C 1
ATOM 5058 O O . TYR B 1 293 ? -12.578 27.047 10.75 1 86.75 293 TYR B O 1
ATOM 5066 N N . GLY B 1 294 ? -13.102 25.141 11.844 1 83.25 294 GLY B N 1
ATOM 5067 C CA . GLY B 1 294 ? -14.172 24.766 10.93 1 83.25 294 GLY B CA 1
ATOM 5068 C C . GLY B 1 294 ? -13.711 23.875 9.797 1 83.25 294 GLY B C 1
ATOM 5069 O O . GLY B 1 294 ? -14.289 23.891 8.703 1 83.25 294 GLY B O 1
ATOM 5070 N N . HIS B 1 295 ? -12.727 23.094 9.969 1 84.06 295 HIS B N 1
ATOM 5071 C CA . HIS B 1 295 ? -12.109 22.312 8.898 1 84.06 295 HIS B CA 1
ATOM 5072 C C . HIS B 1 295 ? -12.859 21 8.664 1 84.06 295 HIS B C 1
ATOM 5074 O O . HIS B 1 295 ? -12.664 20.344 7.641 1 84.06 295 HIS B O 1
ATOM 5080 N N . GLY B 1 296 ? -13.703 20.688 9.641 1 76.19 296 GLY B N 1
ATOM 5081 C CA . GLY B 1 296 ? -14.5 19.484 9.469 1 76.19 296 GLY B CA 1
ATOM 5082 C C . GLY B 1 296 ? -13.68 18.203 9.469 1 76.19 296 GLY B C 1
ATOM 5083 O O . GLY B 1 296 ? -12.891 17.969 10.391 1 76.19 296 GLY B O 1
ATOM 5084 N N . GLY B 1 297 ? -13.758 17.438 8.344 1 74.31 297 GLY B N 1
ATOM 5085 C CA . GLY B 1 297 ? -13.125 16.125 8.281 1 74.31 297 GLY B CA 1
ATOM 5086 C C . GLY B 1 297 ? -11.781 16.141 7.57 1 74.31 297 GLY B C 1
ATOM 5087 O O . GLY B 1 297 ? -11.164 15.094 7.383 1 74.31 297 GLY B O 1
ATOM 5088 N N . TYR B 1 298 ? -11.281 17.344 7.277 1 83.25 298 TYR B N 1
ATOM 5089 C CA . TYR B 1 298 ? -10.031 17.266 6.535 1 83.25 298 TYR B CA 1
ATOM 5090 C C . TYR B 1 298 ? -8.992 18.234 7.09 1 83.25 298 TYR B C 1
ATOM 5092 O O . TYR B 1 298 ? -8.266 18.875 6.328 1 83.25 298 TYR B O 1
ATOM 5100 N N . GLY B 1 299 ? -8.945 18.391 8.477 1 90.12 299 GLY B N 1
ATOM 5101 C CA . GLY B 1 299 ? -7.93 19.156 9.18 1 90.12 299 GLY B CA 1
ATOM 5102 C C . GLY B 1 299 ? -6.512 18.75 8.82 1 90.12 299 GLY B C 1
ATOM 5103 O O . GLY B 1 299 ? -5.668 19.594 8.531 1 90.12 299 GLY B O 1
ATOM 5104 N N . LEU B 1 300 ? -6.262 17.484 8.797 1 95.06 300 LEU B N 1
ATOM 5105 C CA . LEU B 1 300 ? -4.938 16.984 8.453 1 95.06 300 LEU B CA 1
ATOM 5106 C C . LEU B 1 300 ? -4.598 17.297 7 1 95.06 300 LEU B C 1
ATOM 5108 O O . LEU B 1 300 ? -3.438 17.562 6.676 1 95.06 300 LEU B O 1
ATOM 5112 N N . THR B 1 301 ? -5.555 17.359 6.188 1 95.56 301 THR B N 1
ATOM 5113 C CA . THR B 1 301 ? -5.379 17.578 4.754 1 95.56 301 THR B CA 1
ATOM 5114 C C . THR B 1 301 ? -4.988 19.031 4.477 1 95.56 301 THR B C 1
ATOM 5116 O O . THR B 1 301 ? -4.238 19.297 3.537 1 95.56 301 THR B O 1
ATOM 5119 N N . ILE B 1 302 ? -5.426 19.969 5.359 1 95.75 302 ILE B N 1
ATOM 5120 C CA . ILE B 1 302 ? -5.305 21.359 4.965 1 95.75 302 ILE B CA 1
ATOM 5121 C C . ILE B 1 302 ? -4.492 22.125 6.008 1 95.75 302 ILE B C 1
ATOM 5123 O O . ILE B 1 302 ? -4.223 23.312 5.848 1 95.75 302 ILE B O 1
ATOM 5127 N N . HIS B 1 303 ? -4.012 21.531 7 1 97.38 303 HIS B N 1
ATOM 5128 C CA . HIS B 1 303 ? -3.551 22.141 8.242 1 97.38 303 HIS B CA 1
ATOM 5129 C C . HIS B 1 303 ? -2.379 23.078 7.996 1 97.38 303 HIS B C 1
ATOM 5131 O O . HIS B 1 303 ? -2.334 24.188 8.547 1 97.38 303 HIS B O 1
ATOM 5137 N N . TRP B 1 304 ? -1.407 22.672 7.219 1 98.38 304 TRP B N 1
ATOM 5138 C CA . TRP B 1 304 ? -0.197 23.484 7.102 1 98.38 304 TRP B CA 1
ATOM 5139 C C . TRP B 1 304 ? -0.455 24.734 6.27 1 98.38 304 TRP B C 1
ATOM 5141 O O . TRP B 1 304 ? 0.086 25.812 6.562 1 98.38 304 TRP B O 1
ATOM 5151 N N . GLY B 1 305 ? -1.232 24.516 5.184 1 98 305 GLY B N 1
ATOM 5152 C CA . GLY B 1 305 ? -1.64 25.703 4.449 1 98 305 GLY B CA 1
ATOM 5153 C C . GLY B 1 305 ? -2.352 26.719 5.316 1 98 305 GLY B C 1
ATOM 5154 O O . GLY B 1 305 ? -2.096 27.922 5.203 1 98 305 GLY B O 1
ATOM 5155 N N . CYS B 1 306 ? -3.227 26.297 6.137 1 96.56 306 CYS B N 1
ATOM 5156 C CA . CYS B 1 306 ? -3.928 27.172 7.059 1 96.56 306 CYS B CA 1
ATOM 5157 C C . CYS B 1 306 ? -2.965 27.781 8.07 1 96.56 306 CYS B C 1
ATOM 5159 O O . CYS B 1 306 ? -3.123 28.953 8.461 1 96.56 306 CYS B O 1
ATOM 5161 N N . ALA B 1 307 ? -1.979 27 8.516 1 97.88 307 ALA B N 1
ATOM 5162 C CA . ALA B 1 307 ? -0.962 27.516 9.43 1 97.88 307 ALA B CA 1
ATOM 5163 C C . ALA B 1 307 ? -0.173 28.656 8.781 1 97.88 307 ALA B C 1
ATOM 5165 O O . ALA B 1 307 ? 0.099 29.672 9.422 1 97.88 307 ALA B O 1
ATOM 5166 N N . LEU B 1 308 ? 0.177 28.453 7.559 1 98.19 308 LEU B N 1
ATOM 5167 C CA . LEU B 1 308 ? 0.896 29.484 6.816 1 98.19 308 LEU B CA 1
ATOM 5168 C C . LEU B 1 308 ? 0.066 30.766 6.719 1 98.19 308 LEU B C 1
ATOM 5170 O O . LEU B 1 308 ? 0.59 31.859 6.895 1 98.19 308 LEU B O 1
ATOM 5174 N N . GLU B 1 309 ? -1.205 30.562 6.414 1 96.88 309 GLU B N 1
ATOM 5175 C CA . GLU B 1 309 ? -2.09 31.734 6.32 1 96.88 309 GLU B CA 1
ATOM 5176 C C . GLU B 1 309 ? -2.227 32.438 7.664 1 96.88 309 GLU B C 1
ATOM 5178 O O . GLU B 1 309 ? -2.195 33.656 7.734 1 96.88 309 GLU B O 1
ATOM 5183 N N . ALA B 1 310 ? -2.422 31.688 8.703 1 95.94 310 ALA B N 1
ATOM 5184 C CA . ALA B 1 310 ? -2.494 32.281 10.047 1 95.94 310 ALA B CA 1
ATOM 5185 C C . ALA B 1 310 ? -1.223 33.031 10.383 1 95.94 310 ALA B C 1
ATOM 5187 O O . ALA B 1 310 ? -1.283 34.125 10.961 1 95.94 310 ALA B O 1
ATOM 5188 N N . ALA B 1 311 ? -0.077 32.531 10.047 1 96.19 311 ALA B N 1
ATOM 5189 C CA . ALA B 1 311 ? 1.204 33.188 10.281 1 96.19 311 ALA B CA 1
ATOM 5190 C C . ALA B 1 311 ? 1.302 34.469 9.492 1 96.19 311 ALA B C 1
ATOM 5192 O O . ALA B 1 311 ? 1.859 35.469 9.977 1 96.19 311 ALA B O 1
ATOM 5193 N N . LYS B 1 312 ? 0.83 34.406 8.297 1 96.19 312 LYS B N 1
ATOM 5194 C CA . LYS B 1 312 ? 0.805 35.625 7.48 1 96.19 312 LYS B CA 1
ATOM 5195 C C . LYS 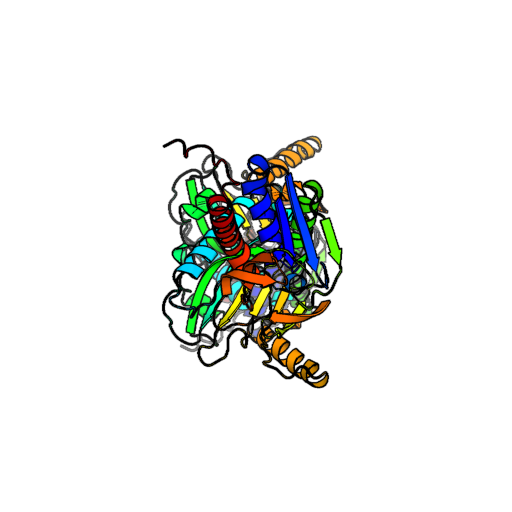B 1 312 ? -0.025 36.719 8.141 1 96.19 312 LYS B C 1
ATOM 5197 O O . LYS B 1 312 ? 0.386 37.875 8.18 1 96.19 312 LYS B O 1
ATOM 5202 N N . LEU B 1 313 ? -1.199 36.375 8.625 1 94.88 313 LEU B N 1
ATOM 5203 C CA . LEU B 1 313 ? -2.049 37.312 9.344 1 94.88 313 LEU B CA 1
ATOM 5204 C C . LEU B 1 313 ? -1.335 37.844 10.578 1 94.88 313 LEU B C 1
ATOM 5206 O O . LEU B 1 313 ? -1.417 39.031 10.875 1 94.88 313 LEU B O 1
ATOM 5210 N N . PHE B 1 314 ? -0.667 37 11.289 1 93 314 PHE B N 1
ATOM 5211 C CA . PHE B 1 314 ? 0.121 37.406 12.453 1 93 314 PHE B CA 1
ATOM 5212 C C . PHE B 1 314 ? 1.187 38.406 12.062 1 93 314 PHE B C 1
ATOM 5214 O O . PHE B 1 314 ? 1.385 39.406 12.758 1 93 314 PHE B O 1
ATOM 5221 N N . GLY B 1 315 ? 1.83 38.188 10.945 1 92.62 315 GLY B N 1
ATOM 5222 C CA . GLY B 1 315 ? 2.822 39.094 10.438 1 92.62 315 GLY B CA 1
ATOM 5223 C C . GLY B 1 315 ? 2.256 40.5 10.156 1 92.62 315 GLY B C 1
ATOM 5224 O O . GLY B 1 315 ? 2.9 41.5 10.438 1 92.62 315 GLY B O 1
ATOM 5225 N N . ARG B 1 316 ? 1.098 40.5 9.656 1 92.75 316 ARG B N 1
ATOM 5226 C CA . ARG B 1 316 ? 0.445 41.781 9.383 1 92.75 316 ARG B CA 1
ATOM 5227 C C . ARG B 1 316 ? 0.167 42.531 10.68 1 92.75 316 ARG B C 1
ATOM 5229 O O . ARG B 1 316 ? 0.3 43.75 10.727 1 92.75 316 ARG B O 1
ATOM 5236 N N . ILE B 1 317 ? -0.279 41.812 11.641 1 89.44 317 ILE B N 1
ATOM 5237 C CA . ILE B 1 317 ? -0.523 42.406 12.945 1 89.44 317 ILE B CA 1
ATOM 5238 C C . ILE B 1 317 ? 0.774 42.969 13.492 1 89.44 317 ILE B C 1
ATOM 5240 O O . ILE B 1 317 ? 0.785 44.094 14.016 1 89.44 317 ILE B O 1
ATOM 5244 N N . LEU B 1 318 ? 1.848 42.281 13.344 1 89.12 318 LEU B N 1
ATOM 5245 C CA . LEU B 1 318 ? 3.145 42.719 13.828 1 89.12 318 LEU B CA 1
ATOM 5246 C C . LEU B 1 318 ? 3.578 44 13.094 1 89.12 318 LEU B C 1
ATOM 5248 O O . LEU B 1 318 ? 4.117 44.906 13.711 1 89.12 318 LEU B O 1
ATOM 5252 N N . GLU B 1 319 ? 3.318 44.031 11.875 1 89.69 319 GLU B N 1
ATOM 5253 C CA . GLU B 1 319 ? 3.666 45.188 11.07 1 89.69 319 GLU B CA 1
ATOM 5254 C C . GLU B 1 319 ? 2.869 46.406 11.516 1 89.69 319 GLU B C 1
ATOM 5256 O O . GLU B 1 319 ? 3.416 47.5 11.617 1 89.69 319 GLU B O 1
ATOM 5261 N N . GLU B 1 320 ? 1.662 46.188 11.75 1 89.06 320 GLU B N 1
ATOM 5262 C CA . GLU B 1 320 ? 0.79 47.281 12.164 1 89.06 320 GLU B CA 1
ATOM 5263 C C . GLU B 1 320 ? 1.178 47.812 13.539 1 89.06 320 GLU B C 1
ATOM 5265 O O . GLU B 1 320 ? 1.055 49.031 13.805 1 89.06 320 GLU B O 1
ATOM 5270 N N . LYS B 1 321 ? 1.65 46.938 14.344 1 83.88 321 LYS B N 1
ATOM 5271 C CA . LYS B 1 321 ? 2.041 47.344 15.703 1 83.88 321 LYS B CA 1
ATOM 5272 C C . LYS B 1 321 ? 3.49 47.812 15.742 1 83.88 321 LYS B C 1
ATOM 5274 O O . LYS B 1 321 ? 4.027 48.094 16.812 1 83.88 321 LYS B O 1
ATOM 5279 N N . LYS B 1 322 ? 4.242 47.875 14.586 1 80.56 322 LYS B N 1
ATOM 5280 C CA . LYS B 1 322 ? 5.625 48.312 14.438 1 80.56 322 LYS B CA 1
ATOM 5281 C C . LYS B 1 322 ? 6.57 47.469 15.266 1 80.56 322 LYS B C 1
ATOM 5283 O O . LYS B 1 322 ? 7.496 47.969 15.898 1 80.56 322 LYS B O 1
ATOM 5288 N N . LEU B 1 323 ? 6.195 46.312 15.539 1 71.12 323 LEU B N 1
ATOM 5289 C CA . LEU B 1 323 ? 7.004 45.375 16.297 1 71.12 323 LEU B CA 1
ATOM 5290 C C . LEU B 1 323 ? 7.898 44.531 15.383 1 71.12 323 LEU B C 1
ATOM 5292 O O . LEU B 1 323 ? 8.828 43.875 15.844 1 71.12 323 LEU B O 1
ATOM 5296 N N . SER B 1 324 ? 7.723 44.281 14.117 1 62.72 324 SER B N 1
ATOM 5297 C CA . SER B 1 324 ? 8.508 43.406 13.227 1 62.72 324 SER B CA 1
ATOM 5298 C C . SER B 1 324 ? 9.5 44.25 12.406 1 62.72 324 SER B C 1
ATOM 5300 O O . SER B 1 324 ? 9.133 45.281 11.828 1 62.72 324 SER B O 1
ATOM 5302 N N . ARG B 1 325 ? 10.812 44.469 12.844 1 55.62 325 ARG B N 1
ATOM 5303 C CA . ARG B 1 325 ? 11.812 44.969 11.891 1 55.62 325 ARG B CA 1
ATOM 5304 C C . ARG B 1 325 ? 12.008 43.969 10.758 1 55.62 325 ARG B C 1
ATOM 5306 O O . ARG B 1 325 ? 12.695 42.938 10.922 1 55.62 325 ARG B O 1
ATOM 5313 N N . MET B 1 326 ? 11.07 43.531 10.023 1 51.88 326 MET B N 1
ATOM 5314 C CA . MET B 1 326 ? 11.289 42.594 8.938 1 51.88 326 MET B CA 1
ATOM 5315 C C . MET B 1 326 ? 12.516 42.969 8.117 1 51.88 326 MET B C 1
ATOM 5317 O O . MET B 1 326 ? 12.648 44.125 7.707 1 51.88 326 MET B O 1
ATOM 5321 N N . PRO B 1 327 ? 13.648 42.281 8.195 1 45.72 327 PRO B N 1
ATOM 5322 C CA . PRO B 1 327 ? 14.727 42.688 7.293 1 45.72 327 PRO B CA 1
ATOM 5323 C C . PRO B 1 327 ? 14.242 42.938 5.867 1 45.72 327 PRO B C 1
ATOM 5325 O O . PRO B 1 327 ? 13.242 42.375 5.438 1 45.72 327 PRO B O 1
ATOM 5328 N N . PRO B 1 328 ? 14.594 44.125 5.227 1 37.66 328 PRO B N 1
ATOM 5329 C CA . PRO B 1 328 ? 14.211 44.406 3.838 1 37.66 328 PRO B CA 1
ATOM 5330 C C . PRO B 1 328 ? 14.266 43.156 2.957 1 37.66 328 PRO B C 1
ATOM 5332 O O . PRO B 1 328 ? 15.07 42.25 3.209 1 37.66 328 PRO B O 1
ATOM 5335 N N . SER B 1 329 ? 13.117 42.656 2.457 1 35.62 329 SER B N 1
ATOM 5336 C CA . SER B 1 329 ? 13.156 41.656 1.376 1 35.62 329 SER B CA 1
ATOM 5337 C C . SER B 1 329 ? 14.383 41.875 0.488 1 35.62 329 SER B C 1
ATOM 5339 O O . SER B 1 329 ? 14.648 43 0.045 1 35.62 329 SER B O 1
ATOM 5341 N N . HIS B 1 330 ? 15.547 41.344 0.8 1 32.5 330 HIS B N 1
ATOM 5342 C CA . HIS B 1 330 ? 16.469 41.438 -0.332 1 32.5 330 HIS B CA 1
ATOM 5343 C C . HIS B 1 330 ? 15.734 41.219 -1.651 1 32.5 330 HIS B C 1
ATOM 5345 O O . HIS B 1 330 ? 15.102 40.188 -1.841 1 32.5 330 HIS B O 1
ATOM 5351 N N . LEU B 1 331 ? 15.234 42.312 -2.316 1 23.69 331 LEU B N 1
ATOM 5352 C CA . LEU B 1 331 ? 14.969 42.25 -3.75 1 23.69 331 LEU B CA 1
ATOM 5353 C C . LEU B 1 331 ? 16.094 41.531 -4.484 1 23.69 331 LEU B C 1
ATOM 5355 O O . LEU B 1 331 ? 17.266 41.781 -4.207 1 23.69 331 LEU B O 1
#

pLDDT: mean 85.09, std 15.8, range [23.69, 98.75]